Protein 6OD1 (pdb70)

Radius of gyration: 23.21 Å; Cα contacts (8 Å, |Δi|>4): 856; chains: 2; bounding box: 58×44×71 Å

Solvent-accessible surface area: 19724 Å² total; per-residue (Å²): 90,20,12,102,78,60,63,5,0,0,1,3,54,72,104,100,1,39,70,35,2,39,29,4,1,50,12,0,20,11,78,32,34,65,0,42,11,0,37,41,0,33,120,58,16,66,71,40,98,3,63,12,0,2,2,11,13,81,23,67,168,24,54,4,13,93,0,2,52,80,0,47,125,121,50,35,154,6,46,0,0,4,2,2,76,24,131,76,7,42,28,0,15,65,0,38,179,43,29,26,81,7,0,4,17,36,24,158,145,52,30,97,90,0,19,18,17,0,3,22,36,11,3,47,54,7,18,57,37,109,21,171,167,149,187,147,24,24,99,23,10,58,120,67,75,49,32,0,8,94,42,4,86,147,56,38,17,82,94,107,47,83,17,15,80,2,87,3,39,19,153,76,59,74,102,52,85,154,6,10,5,5,5,27,18,23,47,15,43,123,28,0,1,0,1,4,0,2,1,4,42,119,25,38,57,33,0,10,4,1,2,4,4,5,85,5,0,3,25,0,5,0,37,22,30,9,78,128,62,151,111,79,106,5,61,0,0,23,2,0,76,47,0,3,59,3,7,36,25,27,53,11,52,28,64,2,7,2,0,0,0,4,3,18,70,100,106,55,47,1,12,7,6,6,3,18,0,48,0,16,3,58,27,82,111,111,108,38,131,24,89,38,70,70,15,2,21,33,67,29,83,6,83,46,124,52,88,72,38,159,4,89,48,9,66,0,48,0,82,20,116,3,7,90,0,60,3,78,6,41,68,116,72,106,52,54,138,44,0,28,69,67,1,53,74,26,1,64,40,116,169,31,62,6,31,57,1,0,24,30,14,0,6,90,57,40,105,147,51,123,86,68,157,130,9,27,54,0,0,20,102,6,0,26,9,10,0,2,22,58,13,93,77,0,17,12,0,80,11,82,42,105,141,76,85,113,137,29,14,4,2,18,0,74,0,66,7,18,145,27,131,104,76,16,83,26,50,0,21,40,82,146,48,30,5,184,60,99

Organism: Escherichia coli (strain K12) (NCBI:txid83333)

Nearest PDB structures (foldseek):
  6od1-assembly1_B  TM=1.010E+00  e=3.029E-20  Escherichia coli K-12
  4r80-assembly2_B  TM=5.202E-01  e=2.484E-01  synthetic construct
  3sao-assembly2_B  TM=4.456E-01  e=3.441E+00  Gallus gallus
  6od1-assembly1_A  TM=1.003E+00  e=2.936E-75  Escherichia coli 907672
  8t85-assembly1_A  TM=6.576E-01  e=5.008E-61  Escherichia coli

Secondary structure (DSSP, 8-state):
-TTTT-EEEEE-SSHHHHHHHHHHHHHTT-EEEEESSHHHHHHHHTT---SEEEE-SS-SSS-HHHHHHHHHHHT----EEEEE----HHHHHHHHHH--SEEEE--SS-GGGHHHHHHHHHHHHHHHHT---TTSSHHHHHT-HHHHHHHHHHTSPPSEEEETTEEEEEEE----SSS-EEEEEEESSSSEEEEEEEETTSSTHHHHHHHHHHHHHHHHHHHHHHHT-SS----HHHHHHHHHHHHHHTT--S-B-EEEEEEETTTTEEEEEEES-EEEEE-SS-EEEE-----BTSSS----PPEEEE-SSEEEEEEETTEEEEEEEEE-/-HHHHHHHHHHHHHHHSTT-SS-HIIIIIHHHHHHHS---HHHHHHHHHHHHHHHHHH-TTEEEEEEEE-SS--SS-EEEEEEEETT-SS-EEEEEEE-SSSEEE-

Sequence (438 aa):
QPLVGKQILIVEDEQVFRSLLDSWFSSLGATTVLAADGVDALELLGGFTPDLMICPIAMPRMNGLKLLEHIRNRGDQTPVLVISATENMADIAKALRLGVEDVLLKPVKDLNRLREMVFACLYPSMFNSRVERLFRDWDAMVDNPAAAAKLLQELQPPVQQVISHCRVNYRQLVAADKPGLVLDIAALSENDLAFYCLDVTRAGHNGVLAALLLRALFNGLLQEQLAHQNQRLPELGALLKQVNHLLRQANLPGQFPLLVGYYHRELKNLILVSAGLNATLNTGEHQVQISNGVPLGTLGNAYLNQLSQRCDAWQCQIWGTGGRLRLMLSAESSLRKSVCSDLLTLFNSPHSALPSLLVSGMPEWQVHNPSDKHLQSWYCRQLRSALLFHEPRIAALQVNLKEAYCHTLAISLEIMLYHDDEPLTFDLVWDNGGWRSA

Foldseek 3Di:
DLAAPFEEEEEDQDPVLSVLVVLLVVLLHYHYHYHNFLVSSLVVVVVDQGLEYEYEQDHPPHGDLRSLCVCLVVPDPRAYEYEYQDPDVVVQVSDVVSDHLHHHYADPDDNVLCSLVVCLSCVQVSQVVVVCVPCNGPVVLLVPLVSLLVVQVVPADDQWDAALQKIKGKDFDDAQDSDAWGKDKHHLDSFKIKMKIKGQPFLRSLSSVLSVSCNSCVSSVQSSQCVPDDDSDTQVLVVLQVSLSNCVSSVRATFIWMKMWMAGQPQQKIKIDTAQKWKWKDAPPDIDTDDHRHGRRRDNGRGDGMDMDGGAWMKMWIDHSRGIMIMIMHGD/DVVLVVVQVVVQCQLAPPPHPQDPCLNPVVFVCVVPDPDDPVVQVVSQVVVLVRCVVVPVQWDDWGKDWDDVPPVTTKIWIWTDGPPDPDIDIWIWTQDDHGIDTD

GO terms:
  GO:0005515 protein binding (F, IPI)
  GO:0042177 negative regulation of protein catabolic process (P, IDA)
  GO:0043856 anti-sigma factor antagonist activity (F, IDA)
  GO:0006974 DNA damage response (P, IEP)

Structure (mmCIF, N/CA/C/O backbone):
data_6OD1
#
_entry.id   6OD1
#
_cell.length_a   55.938
_cell.length_b   55.938
_cell.length_c   300.298
_cell.angle_alpha   90.00
_cell.angle_beta   90.00
_cell.angle_gamma   90.00
#
_symmetry.space_group_name_H-M   'P 43 21 2'
#
loop_
_entity.id
_entity.type
_entity.pdbx_description
1 polymer 'Regulator of RpoS'
2 polymer 'Anti-adapter protein IraD'
3 water water
#
loop_
_atom_site.group_PDB
_atom_site.id
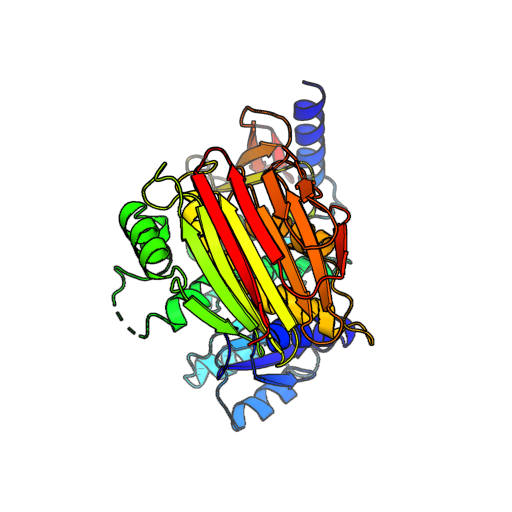_atom_site.type_symbol
_atom_site.label_atom_id
_atom_site.label_alt_id
_atom_site.label_comp_id
_atom_site.label_asym_id
_atom_site.label_entity_id
_atom_site.label_seq_id
_atom_site.pdbx_PDB_ins_code
_atom_site.Cartn_x
_atom_site.Cartn_y
_atom_site.Cartn_z
_atom_site.occupancy
_atom_site.B_iso_or_equiv
_atom_site.auth_seq_id
_atom_site.auth_comp_id
_atom_site.auth_asym_id
_atom_site.auth_atom_id
_atom_site.pdbx_PDB_model_num
ATOM 1 N N . GLN A 1 3 ? 28.210 10.015 146.993 1.00 75.09 3 GLN A N 1
ATOM 2 C CA . GLN A 1 3 ? 27.110 9.392 146.257 1.00 72.46 3 GLN A CA 1
ATOM 3 C C . GLN A 1 3 ? 26.060 10.437 145.859 1.00 65.35 3 GLN A C 1
ATOM 4 O O . GLN A 1 3 ? 25.154 10.758 146.629 1.00 68.00 3 GLN A O 1
ATOM 10 N N . PRO A 1 4 ? 26.189 10.958 144.637 1.00 57.27 4 PRO A N 1
ATOM 11 C CA . PRO A 1 4 ? 25.449 12.167 144.256 1.00 59.26 4 PRO A CA 1
ATOM 12 C C . PRO A 1 4 ? 24.003 11.945 143.836 1.00 58.68 4 PRO A C 1
ATOM 13 O O . PRO A 1 4 ? 23.281 12.935 143.655 1.00 58.48 4 PRO A O 1
ATOM 17 N N . LEU A 1 5 ? 23.552 10.703 143.659 1.00 57.26 5 LEU A N 1
ATOM 18 C CA . LEU A 1 5 ? 22.188 10.441 143.216 1.00 46.75 5 LEU A CA 1
ATOM 19 C C . LEU A 1 5 ? 21.296 9.884 144.321 1.00 44.45 5 LEU A C 1
ATOM 20 O O . LEU A 1 5 ? 20.214 9.362 144.018 1.00 42.59 5 LEU A O 1
ATOM 25 N N . VAL A 1 6 ? 21.721 9.966 145.592 1.00 44.98 6 VAL A N 1
ATOM 26 C CA . VAL A 1 6 ? 20.868 9.518 146.690 1.00 50.83 6 VAL A CA 1
ATOM 27 C C . VAL A 1 6 ? 19.558 10.288 146.668 1.00 52.00 6 VAL A C 1
ATOM 28 O O . VAL A 1 6 ? 19.538 11.511 146.490 1.00 58.62 6 VAL A O 1
ATOM 32 N N . GLY A 1 7 ? 18.451 9.569 146.833 1.00 56.96 7 GLY A N 1
ATOM 33 C CA . GLY A 1 7 ? 17.135 10.166 146.767 1.00 62.61 7 GLY A CA 1
ATOM 34 C C . GLY A 1 7 ? 16.545 10.281 145.378 1.00 62.06 7 GLY A C 1
ATOM 35 O O . GLY A 1 7 ? 15.420 10.772 145.243 1.00 67.35 7 GLY A O 1
ATOM 36 N N . LYS A 1 8 ? 17.256 9.845 144.342 1.00 57.46 8 LYS A N 1
ATOM 37 C CA . LYS A 1 8 ? 16.793 9.986 142.972 1.00 52.02 8 LYS A CA 1
ATOM 38 C C . LYS A 1 8 ? 16.460 8.627 142.363 1.00 49.09 8 LYS A C 1
ATOM 39 O O . LYS A 1 8 ? 17.093 7.615 142.676 1.00 48.37 8 LYS A O 1
ATOM 45 N N . GLN A 1 9 ? 15.446 8.626 141.494 1.00 41.40 9 GLN A N 1
ATOM 46 C CA . GLN A 1 9 ? 14.855 7.425 140.908 1.00 46.53 9 GLN A CA 1
ATOM 47 C C . GLN A 1 9 ? 15.184 7.398 139.427 1.00 41.22 9 GLN A C 1
ATOM 48 O O . GLN A 1 9 ? 14.938 8.382 138.728 1.00 45.26 9 GLN A O 1
ATOM 54 N N . ILE A 1 10 ? 15.728 6.280 138.951 1.00 38.26 10 ILE A N 1
ATOM 55 C CA . ILE A 1 10 ? 16.076 6.112 137.543 1.00 35.20 10 ILE A CA 1
ATOM 56 C C . ILE A 1 10 ? 15.256 4.965 136.978 1.00 34.13 10 ILE A C 1
ATOM 57 O O . ILE A 1 10 ? 15.320 3.844 137.495 1.00 39.54 10 ILE A O 1
ATOM 62 N N . LEU A 1 11 ? 14.536 5.220 135.884 1.00 34.67 11 LEU A N 1
ATOM 63 C CA . LEU A 1 11 ? 13.835 4.157 135.172 1.00 34.81 11 LEU A CA 1
ATOM 64 C C . LEU A 1 11 ? 14.736 3.662 134.047 1.00 35.43 11 LEU A C 1
ATOM 65 O O . LEU A 1 11 ? 15.020 4.405 133.101 1.00 34.49 11 LEU A O 1
ATOM 70 N N . ILE A 1 12 ? 15.202 2.419 134.159 1.00 35.32 12 ILE A N 1
ATOM 71 C CA . ILE A 1 12 ? 16.087 1.793 133.173 1.00 34.78 12 ILE A CA 1
ATOM 72 C C . ILE A 1 12 ? 15.232 0.895 132.274 1.00 36.04 12 ILE A C 1
ATOM 73 O O . ILE A 1 12 ? 14.632 -0.084 132.729 1.00 35.11 12 ILE A O 1
ATOM 78 N N . VAL A 1 13 ? 15.108 1.254 131.004 1.00 33.89 13 VAL A N 1
ATOM 79 C CA . VAL A 1 13 ? 14.305 0.500 130.046 1.00 41.92 13 VAL A CA 1
ATOM 80 C C . VAL A 1 13 ? 15.271 -0.174 129.084 1.00 47.77 13 VAL A C 1
ATOM 81 O O . VAL A 1 13 ? 15.961 0.508 128.320 1.00 45.82 13 VAL A O 1
ATOM 85 N N . GLU A 1 14 ? 15.334 -1.505 129.114 1.00 44.68 14 GLU A N 1
ATOM 86 C CA . GLU A 1 14 ? 16.307 -2.210 128.282 1.00 47.82 14 GLU A CA 1
ATOM 87 C C . GLU A 1 14 ? 15.874 -3.660 128.131 1.00 52.18 14 GLU A C 1
ATOM 88 O O . GLU A 1 14 ? 15.712 -4.366 129.136 1.00 52.28 14 GLU A O 1
ATOM 94 N N . ASP A 1 15 ? 15.688 -4.100 126.877 1.00 54.37 15 ASP A N 1
ATOM 95 C CA . ASP A 1 15 ? 15.272 -5.469 126.585 1.00 63.14 15 ASP A CA 1
ATOM 96 C C . ASP A 1 15 ? 16.418 -6.476 126.675 1.00 64.77 15 ASP A C 1
ATOM 97 O O . ASP A 1 15 ? 16.159 -7.669 126.873 1.00 69.95 15 ASP A O 1
ATOM 102 N N . GLU A 1 16 ? 17.666 -6.032 126.532 1.00 60.99 16 GLU A N 1
ATOM 103 C CA . GLU A 1 16 ? 18.828 -6.912 126.602 1.00 65.23 16 GLU A CA 1
ATOM 104 C C . GLU A 1 16 ? 19.294 -7.004 128.050 1.00 61.21 16 GLU A C 1
ATOM 105 O O . GLU A 1 16 ? 19.615 -5.981 128.664 1.00 66.37 16 GLU A O 1
ATOM 111 N N . GLN A 1 17 ? 19.348 -8.224 128.591 1.00 60.20 17 GLN A N 1
ATOM 112 C CA . GLN A 1 17 ? 19.602 -8.362 130.023 1.00 65.91 17 GLN A CA 1
ATOM 113 C C . GLN A 1 17 ? 21.020 -7.950 130.401 1.00 62.47 17 GLN A C 1
ATOM 114 O O . GLN A 1 17 ? 21.233 -7.413 131.495 1.00 59.41 17 GLN A O 1
ATOM 120 N N . VAL A 1 18 ? 21.994 -8.184 129.519 1.00 60.43 18 VAL A N 1
ATOM 121 C CA . VAL A 1 18 ? 23.380 -7.837 129.820 1.00 58.35 18 VAL A CA 1
ATOM 122 C C . VAL A 1 18 ? 23.531 -6.326 129.992 1.00 52.31 18 VAL A C 1
ATOM 123 O O . VAL A 1 18 ? 24.116 -5.848 130.971 1.00 48.77 18 VAL A O 1
ATOM 127 N N . PHE A 1 19 ? 22.991 -5.549 129.053 1.00 49.81 19 PHE A N 1
ATOM 128 C CA . PHE A 1 19 ? 23.114 -4.099 129.153 1.00 46.13 19 PHE A CA 1
ATOM 129 C C . PHE A 1 19 ? 22.276 -3.539 130.302 1.00 41.12 19 PHE A C 1
ATOM 130 O O . PHE A 1 19 ? 22.711 -2.607 130.992 1.00 38.50 19 PHE A O 1
ATOM 138 N N . ARG A 1 20 ? 21.081 -4.093 130.537 1.00 40.26 20 ARG A N 1
ATOM 139 C CA . ARG A 1 20 ? 20.266 -3.620 131.660 1.00 43.73 20 ARG A CA 1
ATOM 140 C C . ARG A 1 20 ? 21.003 -3.784 132.987 1.00 43.70 20 ARG A C 1
ATOM 141 O O . ARG A 1 20 ? 21.016 -2.869 133.817 1.00 42.53 20 ARG A O 1
ATOM 149 N N . SER A 1 21 ? 21.643 -4.938 133.198 1.00 45.29 21 SER A N 1
ATOM 150 C CA . SER A 1 21 ? 22.340 -5.173 134.466 1.00 53.81 21 SER A CA 1
ATOM 151 C C . SER A 1 21 ? 23.516 -4.218 134.641 1.00 43.95 21 SER A C 1
ATOM 152 O O . SER A 1 21 ? 23.800 -3.767 135.758 1.00 38.46 21 SER A O 1
ATOM 155 N N . LEU A 1 22 ? 24.223 -3.911 133.551 1.00 40.23 22 LEU A N 1
ATOM 156 C CA . LEU A 1 22 ? 25.284 -2.903 133.600 1.00 43.24 22 LEU A CA 1
ATOM 157 C C . LEU A 1 22 ? 24.749 -1.541 134.043 1.00 38.62 22 LEU A C 1
ATOM 158 O O . LEU A 1 22 ? 25.296 -0.918 134.954 1.00 35.79 22 LEU A O 1
ATOM 163 N N . LEU A 1 23 ? 23.696 -1.046 133.379 1.00 34.66 23 LEU A N 1
ATOM 164 C CA . LEU A 1 23 ? 23.131 0.248 133.745 1.00 33.30 23 LEU A CA 1
ATOM 165 C C . LEU A 1 23 ? 22.621 0.240 135.182 1.00 34.35 23 LEU A C 1
ATOM 166 O O . LEU A 1 23 ? 22.777 1.220 135.917 1.00 36.91 23 LEU A O 1
ATOM 171 N N . ASP A 1 24 ? 21.999 -0.861 135.590 1.00 37.27 24 ASP A N 1
ATOM 172 C CA . ASP A 1 24 ? 21.519 -1.004 136.955 1.00 41.51 24 ASP A CA 1
ATOM 173 C C . ASP A 1 24 ? 22.660 -0.800 137.950 1.00 40.32 24 ASP A C 1
ATOM 174 O O . ASP A 1 24 ? 22.533 -0.030 138.917 1.00 38.37 24 ASP A O 1
ATOM 179 N N . SER A 1 25 ? 23.819 -1.428 137.682 1.00 39.50 25 SER A N 1
ATOM 180 C CA . SER A 1 25 ? 24.969 -1.319 138.585 1.00 40.94 25 SER A CA 1
ATOM 181 C C . SER A 1 25 ? 25.536 0.097 138.631 1.00 41.61 25 SER A C 1
ATOM 182 O O . SER A 1 25 ? 25.931 0.590 139.698 1.00 33.93 25 SER A O 1
ATOM 185 N N . TRP A 1 26 ? 25.646 0.746 137.480 1.00 34.07 26 TRP A N 1
ATOM 186 C CA . TRP A 1 26 ? 26.268 2.067 137.449 1.00 35.46 26 TRP A CA 1
ATOM 187 C C . TRP A 1 26 ? 25.451 3.053 138.263 1.00 37.41 26 TRP A C 1
ATOM 188 O O . TRP A 1 26 ? 25.992 3.833 139.056 1.00 36.51 26 TRP A O 1
ATOM 199 N N . PHE A 1 27 ? 24.133 3.033 138.081 1.00 30.80 27 PHE A N 1
ATOM 200 C CA . PHE A 1 27 ? 23.321 4.036 138.765 1.00 34.05 27 PHE A CA 1
ATOM 201 C C . PHE A 1 27 ? 23.092 3.674 140.223 1.00 31.92 27 PHE A C 1
ATOM 202 O O . PHE A 1 27 ? 23.087 4.559 141.091 1.00 36.01 27 PHE A O 1
ATOM 210 N N . SER A 1 28 ? 22.959 2.382 140.532 1.00 38.77 28 SER A N 1
ATOM 211 C CA . SER A 1 28 ? 22.882 1.987 141.942 1.00 42.50 28 SER A CA 1
ATOM 212 C C . SER A 1 28 ? 24.148 2.385 142.696 1.00 42.04 28 SER A C 1
ATOM 213 O O . SER A 1 28 ? 24.087 2.814 143.857 1.00 38.99 28 SER A O 1
ATOM 216 N N . SER A 1 29 ? 25.310 2.268 142.044 1.00 40.52 29 SER A N 1
ATOM 217 C CA . SER A 1 29 ? 26.567 2.605 142.710 1.00 43.71 29 SER A CA 1
ATOM 218 C C . SER A 1 29 ? 26.678 4.099 142.986 1.00 45.98 29 SER A C 1
ATOM 219 O O . SER A 1 29 ? 27.395 4.505 143.904 1.00 49.62 29 SER A O 1
ATOM 222 N N . LEU A 1 30 ? 26.007 4.931 142.196 1.00 46.66 30 LEU A N 1
ATOM 223 C CA . LEU A 1 30 ? 25.969 6.358 142.496 1.00 47.85 30 LEU A CA 1
ATOM 224 C C . LEU A 1 30 ? 24.906 6.708 143.530 1.00 44.81 30 LEU A C 1
ATOM 225 O O . LEU A 1 30 ? 24.733 7.893 143.838 1.00 46.90 30 LEU A O 1
ATOM 230 N N . GLY A 1 31 ? 24.186 5.716 144.055 1.00 44.96 31 GLY A N 1
ATOM 231 C CA . GLY A 1 31 ? 23.193 5.934 145.092 1.00 48.45 31 GLY A CA 1
ATOM 232 C C . GLY A 1 31 ? 21.753 6.044 144.624 1.00 47.32 31 GLY A C 1
ATOM 233 O O . GLY A 1 31 ? 20.879 6.318 145.444 1.00 42.17 31 GLY A O 1
ATOM 234 N N . ALA A 1 32 ? 21.475 5.837 143.346 1.00 36.02 32 ALA A N 1
ATOM 235 C CA . ALA A 1 32 ? 20.105 5.982 142.853 1.00 40.55 32 ALA A CA 1
ATOM 236 C C . ALA A 1 32 ? 19.248 4.758 143.177 1.00 42.55 32 ALA A C 1
ATOM 237 O O . ALA A 1 32 ? 19.749 3.642 143.311 1.00 42.04 32 ALA A O 1
ATOM 239 N N . THR A 1 33 ? 17.932 4.982 143.295 1.00 40.02 33 THR A N 1
ATOM 240 C CA . THR A 1 33 ? 16.955 3.896 143.234 1.00 41.94 33 THR A CA 1
ATOM 241 C C . THR A 1 33 ? 16.610 3.588 141.770 1.00 42.89 33 THR A C 1
ATOM 242 O O . THR A 1 33 ? 16.082 4.446 141.052 1.00 39.93 33 THR A O 1
ATOM 246 N N . THR A 1 34 ? 16.853 2.357 141.333 1.00 34.33 34 THR A N 1
ATOM 247 C CA . THR A 1 34 ? 16.643 1.979 139.936 1.00 35.88 34 THR A CA 1
ATOM 248 C C . THR A 1 34 ? 15.416 1.085 139.810 1.00 47.20 34 THR A C 1
ATOM 249 O O . THR A 1 34 ? 15.279 0.093 140.540 1.00 44.42 34 THR A O 1
ATOM 253 N N . VAL A 1 35 ? 14.527 1.460 138.887 1.00 34.57 35 VAL A N 1
ATOM 254 C CA . VAL A 1 35 ? 13.359 0.689 138.499 1.00 35.59 35 VAL A CA 1
ATOM 255 C C . VAL A 1 35 ? 13.624 0.166 137.092 1.00 37.64 35 VAL A C 1
ATOM 256 O O . VAL A 1 35 ? 14.141 0.899 136.242 1.00 38.15 35 VAL A O 1
ATOM 260 N N . LEU A 1 36 ? 13.284 -1.096 136.846 1.00 35.62 36 LEU A N 1
ATOM 261 C CA . LEU A 1 36 ? 13.635 -1.757 135.596 1.00 36.66 36 LEU A CA 1
ATOM 262 C C . LEU A 1 36 ? 12.385 -2.007 134.777 1.00 38.33 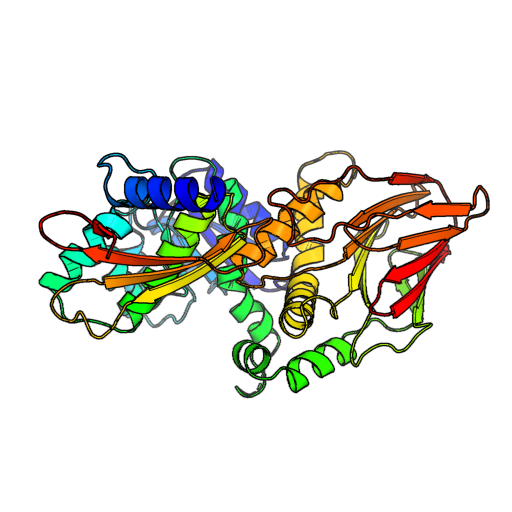36 LEU A C 1
ATOM 263 O O . LEU A 1 36 ? 11.350 -2.422 135.308 1.00 39.26 36 LEU A O 1
ATOM 268 N N . ALA A 1 37 ? 12.502 -1.783 133.474 1.00 37.02 37 ALA A N 1
ATOM 269 C CA . ALA A 1 37 ? 11.442 -2.082 132.532 1.00 38.82 37 ALA A CA 1
ATOM 270 C C . ALA A 1 37 ? 12.036 -2.880 131.382 1.00 41.67 37 ALA A C 1
ATOM 271 O O . ALA A 1 37 ? 13.174 -2.626 130.965 1.00 38.11 37 ALA A O 1
ATOM 273 N N . ALA A 1 38 ? 11.270 -3.859 130.895 1.00 45.69 38 ALA A N 1
ATOM 274 C CA . ALA A 1 38 ? 11.716 -4.724 129.808 1.00 51.50 38 ALA A CA 1
ATOM 275 C C . ALA A 1 38 ? 11.455 -4.130 128.432 1.00 51.04 38 ALA A C 1
ATOM 276 O O . ALA A 1 38 ? 12.207 -4.414 127.492 1.00 54.53 38 ALA A O 1
ATOM 278 N N . ASP A 1 39 ? 10.419 -3.310 128.279 1.00 48.81 39 ASP A N 1
ATOM 279 C CA . ASP A 1 39 ? 10.117 -2.729 126.976 1.00 52.73 39 ASP A CA 1
ATOM 280 C C . ASP A 1 39 ? 9.314 -1.449 127.188 1.00 52.87 39 ASP A C 1
ATOM 281 O O . ASP A 1 39 ? 9.060 -1.028 128.322 1.00 50.58 39 ASP A O 1
ATOM 286 N N . GLY A 1 40 ? 8.885 -0.848 126.073 1.00 52.88 40 GLY A N 1
ATOM 287 C CA . GLY A 1 40 ? 8.278 0.472 126.124 1.00 50.37 40 GLY A CA 1
ATOM 288 C C . GLY A 1 40 ? 6.885 0.487 126.719 1.00 49.16 40 GLY A C 1
ATOM 289 O O . GLY A 1 40 ? 6.475 1.485 127.317 1.00 49.22 40 GLY A O 1
ATOM 290 N N . VAL A 1 41 ? 6.135 -0.600 126.561 1.00 51.24 41 VAL A N 1
ATOM 291 C CA . VAL A 1 41 ? 4.837 -0.672 127.219 1.00 54.97 41 VAL A CA 1
ATOM 292 C C . VAL A 1 41 ? 5.026 -0.833 128.723 1.00 51.63 41 VAL A C 1
ATOM 293 O O . VAL A 1 41 ? 4.349 -0.180 129.523 1.00 52.28 41 VAL A O 1
ATOM 297 N N . ASP A 1 42 ? 5.942 -1.712 129.124 1.00 49.80 42 ASP A N 1
ATOM 298 C CA . ASP A 1 42 ? 6.237 -1.891 130.541 1.00 51.12 42 ASP A CA 1
ATOM 299 C C . ASP A 1 42 ? 6.720 -0.582 131.159 1.00 50.83 42 ASP A C 1
ATOM 300 O O . ASP A 1 42 ? 6.351 -0.232 132.293 1.00 48.32 42 ASP A O 1
ATOM 305 N N . ALA A 1 43 ? 7.547 0.157 130.418 1.00 47.88 43 ALA A N 1
ATOM 306 C CA . ALA A 1 43 ? 8.011 1.458 130.886 1.00 47.27 43 ALA A CA 1
ATOM 307 C C . ALA A 1 43 ? 6.839 2.419 131.066 1.00 46.05 43 ALA A C 1
ATOM 308 O O . ALA A 1 43 ? 6.730 3.097 132.094 1.00 51.42 43 ALA A O 1
ATOM 310 N N . LEU A 1 44 ? 5.937 2.469 130.085 1.00 48.31 44 LEU A N 1
ATOM 311 C CA . LEU A 1 44 ? 4.814 3.396 130.169 1.00 50.92 44 LEU A CA 1
ATOM 312 C C . LEU A 1 44 ? 3.902 3.031 131.326 1.00 53.64 44 LEU A C 1
ATOM 313 O O . LEU A 1 44 ? 3.414 3.913 132.045 1.00 57.68 44 LEU A O 1
ATOM 318 N N . GLU A 1 45 ? 3.656 1.734 131.518 1.00 52.55 45 GLU A N 1
ATOM 319 C CA . GLU A 1 45 ? 2.842 1.289 132.649 1.00 57.48 45 GLU A CA 1
ATOM 320 C C . GLU A 1 45 ? 3.464 1.716 133.974 1.00 52.20 45 GLU A C 1
ATOM 321 O O . GLU A 1 45 ? 2.753 2.101 134.911 1.00 57.29 45 GLU A O 1
ATOM 327 N N . LEU A 1 46 ? 4.794 1.646 134.066 1.00 49.16 46 LEU A N 1
ATOM 328 C CA . LEU A 1 46 ? 5.469 1.951 135.325 1.00 47.65 46 LEU A CA 1
ATOM 329 C C . LEU A 1 46 ? 5.458 3.447 135.616 1.00 58.63 46 LEU A C 1
ATOM 330 O O . LEU A 1 46 ? 5.335 3.859 136.776 1.00 56.65 46 LEU A O 1
ATOM 335 N N . LEU A 1 47 ? 5.586 4.274 134.576 1.00 50.46 47 LEU A N 1
ATOM 336 C CA . LEU A 1 47 ? 5.458 5.722 134.717 1.00 49.59 47 LEU A CA 1
ATOM 337 C C . LEU A 1 47 ? 4.095 6.137 135.239 1.00 53.07 47 LEU A C 1
ATOM 338 O O . LEU A 1 47 ? 3.930 7.280 135.679 1.00 58.16 47 LEU A O 1
ATOM 343 N N . GLY A 1 48 ? 3.108 5.245 135.180 1.00 54.69 48 GLY A N 1
ATOM 344 C CA . GLY A 1 48 ? 1.827 5.525 135.792 1.00 58.23 48 GLY A CA 1
ATOM 345 C C . GLY A 1 48 ? 1.900 5.706 137.291 1.00 63.96 48 GLY A C 1
ATOM 346 O O . GLY A 1 48 ? 1.006 6.331 137.874 1.00 70.35 48 GLY A O 1
ATOM 347 N N . GLY A 1 49 ? 2.948 5.182 137.930 1.00 61.41 49 GLY A N 1
ATOM 348 C CA . GLY A 1 49 ? 3.053 5.257 139.368 1.00 56.00 49 GLY A CA 1
ATOM 349 C C . GLY A 1 49 ? 4.028 6.294 139.886 1.00 57.84 49 GLY A C 1
ATOM 350 O O . GLY A 1 49 ? 3.937 6.700 141.046 1.00 60.95 49 GLY A O 1
ATOM 351 N N . PHE A 1 50 ? 4.967 6.747 139.062 1.00 52.88 50 PHE A N 1
ATOM 352 C CA . PHE A 1 50 ? 5.976 7.662 139.583 1.00 53.46 50 PHE A CA 1
ATOM 353 C C . PHE A 1 50 ? 6.558 8.457 138.434 1.00 57.58 50 PHE A C 1
ATOM 354 O O . PHE A 1 50 ? 6.387 8.099 137.268 1.00 50.54 50 PHE A O 1
ATOM 362 N N . THR A 1 51 ? 7.237 9.546 138.785 1.00 55.05 51 THR A N 1
ATOM 363 C CA . THR A 1 51 ? 8.000 10.334 137.822 1.00 62.80 51 THR A CA 1
ATOM 364 C C . THR A 1 51 ? 9.471 10.295 138.190 1.00 57.86 51 THR A C 1
ATOM 365 O O . THR A 1 51 ? 9.886 10.959 139.158 1.00 57.18 51 THR A O 1
ATOM 369 N N . PRO A 1 52 ? 10.293 9.565 137.451 1.00 53.85 52 PRO A N 1
ATOM 370 C CA . PRO A 1 52 ? 11.704 9.462 137.814 1.00 54.46 52 PRO A CA 1
ATOM 371 C C . PRO A 1 52 ? 12.430 10.767 137.529 1.00 56.70 52 PRO A C 1
ATOM 372 O O . PRO A 1 52 ? 11.954 11.638 136.799 1.00 56.36 52 PRO A O 1
ATOM 376 N N . ASP A 1 53 ? 13.595 10.910 138.149 1.00 50.36 53 ASP A N 1
ATOM 377 C CA . ASP A 1 53 ? 14.472 12.019 137.804 1.00 51.00 53 ASP A CA 1
ATOM 378 C C . ASP A 1 53 ? 15.190 11.793 136.483 1.00 48.46 53 ASP A C 1
ATOM 379 O O . ASP A 1 53 ? 15.811 12.731 135.963 1.00 44.73 53 ASP A O 1
ATOM 384 N N . LEU A 1 54 ? 15.102 10.581 135.934 1.00 44.97 54 LEU A N 1
ATOM 385 C CA . LEU A 1 54 ? 15.687 10.250 134.646 1.00 44.43 54 LEU A CA 1
ATOM 386 C C . LEU A 1 54 ? 15.140 8.914 134.170 1.00 45.81 54 LEU A C 1
ATOM 387 O O . LEU A 1 54 ? 15.043 7.964 134.952 1.00 41.34 54 LEU A O 1
ATOM 392 N N . MET A 1 55 ? 14.802 8.851 132.887 1.00 36.87 55 MET A N 1
ATOM 393 C CA . MET A 1 55 ? 14.551 7.596 132.189 1.00 38.53 55 MET A CA 1
ATOM 394 C C . MET A 1 55 ? 15.592 7.397 131.092 1.00 39.38 55 MET A C 1
ATOM 395 O O . MET A 1 55 ? 15.900 8.326 130.339 1.00 41.08 55 MET A O 1
ATOM 400 N N . ILE A 1 56 ? 16.114 6.172 131.003 1.00 38.21 56 ILE A N 1
ATOM 401 C CA . ILE A 1 56 ? 17.077 5.748 129.989 1.00 36.46 56 ILE A CA 1
ATOM 402 C C . ILE A 1 56 ? 16.418 4.657 129.167 1.00 40.56 56 ILE A C 1
ATOM 403 O O . ILE A 1 56 ? 15.862 3.718 129.741 1.00 37.60 56 ILE A O 1
ATOM 408 N N . CYS A 1 57 ? 16.496 4.756 127.837 1.00 41.51 57 CYS A N 1
ATOM 409 C CA . CYS A 1 57 ? 15.807 3.788 126.988 1.00 41.08 57 CYS A CA 1
ATOM 410 C C . CYS A 1 57 ? 16.474 3.759 125.624 1.00 45.31 57 CYS A C 1
ATOM 411 O O . CYS A 1 57 ? 17.162 4.712 125.240 1.00 40.07 57 CYS A O 1
ATOM 414 N N . PRO A 1 58 ? 16.303 2.667 124.872 1.00 43.17 58 PRO A N 1
ATOM 415 C CA . PRO A 1 58 ? 16.755 2.647 123.481 1.00 42.93 58 PRO A CA 1
ATOM 416 C C . PRO A 1 58 ? 15.646 3.131 122.567 1.00 42.88 58 PRO A C 1
ATOM 417 O O . PRO A 1 58 ? 14.590 3.563 123.047 1.00 43.92 58 PRO A O 1
ATOM 421 N N . ILE A 1 59 ? 15.852 3.084 121.259 1.00 44.64 59 ILE A N 1
ATOM 422 C CA . ILE A 1 59 ? 14.736 3.315 120.358 1.00 44.38 59 ILE A CA 1
ATOM 423 C C . ILE A 1 59 ? 14.062 2.007 119.978 1.00 50.88 59 ILE A C 1
ATOM 424 O O . ILE A 1 59 ? 12.854 1.844 120.170 1.00 58.65 59 ILE A O 1
ATOM 429 N N . ALA A 1 60 ? 14.816 1.033 119.478 1.00 50.84 60 ALA A N 1
ATOM 430 C CA . ALA A 1 60 ? 14.205 -0.226 119.065 1.00 52.84 60 ALA A CA 1
ATOM 431 C C . ALA A 1 60 ? 14.062 -1.148 120.273 1.00 51.50 60 ALA A C 1
ATOM 432 O O . ALA A 1 60 ? 15.028 -1.379 121.008 1.00 51.58 60 ALA A O 1
ATOM 434 N N . MET A 1 61 ? 12.846 -1.660 120.484 1.00 49.21 61 MET A N 1
ATOM 435 C CA . MET A 1 61 ? 12.548 -2.526 121.625 1.00 48.77 61 MET A CA 1
ATOM 436 C C . MET A 1 61 ? 11.122 -3.050 121.497 1.00 55.28 61 MET A C 1
ATOM 437 O O . MET A 1 61 ? 10.316 -2.468 120.755 1.00 53.66 61 MET A O 1
ATOM 442 N N . PRO A 1 62 ? 10.775 -4.157 122.153 1.00 56.70 62 PRO A N 1
ATOM 443 C CA . PRO A 1 62 ? 9.483 -4.794 121.874 1.00 60.12 62 PRO A CA 1
ATOM 444 C C . PRO A 1 62 ? 8.300 -3.916 122.256 1.00 62.16 62 PRO A C 1
ATOM 445 O O . PRO A 1 62 ? 8.395 -3.004 123.082 1.00 62.59 62 PRO A O 1
ATOM 449 N N . ARG A 1 63 ? 7.178 -4.204 121.597 1.00 58.96 63 ARG A N 1
ATOM 450 C CA . ARG A 1 63 ? 5.834 -3.723 121.906 1.00 63.85 63 ARG A CA 1
ATOM 451 C C . ARG A 1 63 ? 5.628 -2.224 121.725 1.00 62.24 63 ARG A C 1
ATOM 452 O O . ARG A 1 63 ? 4.616 -1.817 121.153 1.00 62.71 63 ARG A O 1
ATOM 460 N N . MET A 1 64 ? 6.541 -1.388 122.204 1.00 59.03 64 MET A N 1
ATOM 461 C CA . MET A 1 64 ? 6.454 0.049 121.934 1.00 63.16 64 MET A CA 1
ATOM 462 C C . MET A 1 64 ? 7.864 0.615 121.845 1.00 57.90 64 MET A C 1
ATOM 463 O O . MET A 1 64 ? 8.640 0.423 122.777 1.00 52.07 64 MET A O 1
ATOM 468 N N . ASN A 1 65 ? 8.200 1.298 120.741 1.00 54.18 65 ASN A N 1
ATOM 469 C CA . ASN A 1 65 ? 9.562 1.791 120.566 1.00 51.90 65 ASN A CA 1
ATOM 470 C C . ASN A 1 65 ? 9.800 3.054 121.396 1.00 49.84 65 ASN A C 1
ATOM 471 O O . ASN A 1 65 ? 8.872 3.678 121.918 1.00 54.22 65 ASN A O 1
ATOM 476 N N . GLY A 1 66 ? 11.069 3.447 121.486 1.00 47.56 66 GLY A N 1
ATOM 477 C CA . GLY A 1 66 ? 11.436 4.542 122.365 1.00 48.19 66 GLY A CA 1
ATOM 478 C C . GLY A 1 66 ? 10.912 5.897 121.930 1.00 52.40 66 GLY A C 1
ATOM 479 O O . GLY A 1 66 ? 10.634 6.756 122.773 1.00 48.10 66 GLY A O 1
ATOM 480 N N . LEU A 1 67 ? 10.776 6.120 120.622 1.00 49.63 67 LEU A N 1
ATOM 481 C CA . LEU A 1 67 ? 10.315 7.427 120.168 1.00 57.97 67 LEU A CA 1
ATOM 482 C C . LEU A 1 67 ? 8.817 7.591 120.377 1.00 56.22 67 LEU A C 1
ATOM 483 O O . LEU A 1 67 ? 8.349 8.693 120.683 1.00 57.29 67 LEU A O 1
ATOM 488 N N . LYS A 1 68 ? 8.048 6.516 120.202 1.00 55.48 68 LYS A N 1
ATOM 489 C CA . LYS A 1 68 ? 6.625 6.589 120.503 1.00 58.07 68 LYS A CA 1
ATOM 490 C C . LYS A 1 68 ? 6.393 6.780 121.997 1.00 56.56 68 LYS A C 1
ATOM 491 O O . LYS A 1 68 ? 5.470 7.498 122.387 1.00 58.70 68 LYS A O 1
ATOM 497 N N . LEU A 1 69 ? 7.231 6.161 122.838 1.00 53.42 69 LEU A N 1
ATOM 498 C CA . LEU A 1 69 ? 7.164 6.371 124.287 1.00 55.22 69 LEU A CA 1
ATOM 499 C C . LEU A 1 69 ? 7.523 7.808 124.660 1.00 57.49 69 LEU A C 1
ATOM 500 O O . LEU A 1 69 ? 6.827 8.443 125.464 1.00 52.95 69 LEU A O 1
ATOM 505 N N . LEU A 1 70 ? 8.619 8.331 124.093 1.00 50.48 70 LEU A N 1
ATOM 506 C CA . LEU A 1 70 ? 8.999 9.720 124.335 1.00 50.78 70 LEU A CA 1
ATOM 507 C C . LEU A 1 70 ? 7.891 10.679 123.915 1.00 56.65 70 LEU A C 1
ATOM 508 O O . LEU A 1 70 ? 7.458 11.528 124.702 1.00 55.77 70 LEU A O 1
ATOM 513 N N . GLU A 1 71 ? 7.417 10.564 122.674 1.00 58.02 71 GLU A N 1
ATOM 514 C CA . GLU A 1 71 ? 6.335 11.440 122.232 1.00 64.66 71 GLU A CA 1
ATOM 515 C C . GLU A 1 71 ? 5.092 11.275 123.103 1.00 66.15 71 GLU A C 1
ATOM 516 O O . GLU A 1 71 ? 4.381 12.252 123.362 1.00 66.26 71 GLU A O 1
ATOM 522 N N . HIS A 1 72 ? 4.845 10.066 123.606 1.00 67.29 72 HIS A N 1
ATOM 523 C CA . HIS A 1 72 ? 3.701 9.828 124.477 1.00 70.04 72 HIS A CA 1
ATOM 524 C C . HIS A 1 72 ? 3.809 10.623 125.781 1.00 71.43 72 HIS A C 1
ATOM 525 O O . HIS A 1 72 ? 2.845 11.268 126.207 1.00 75.82 72 HIS A O 1
ATOM 532 N N . ILE A 1 73 ? 4.970 10.581 126.443 1.00 62.81 73 ILE A N 1
ATOM 533 C CA . ILE A 1 73 ? 5.082 11.307 127.710 1.00 63.60 73 ILE A CA 1
ATOM 534 C C . ILE A 1 73 ? 5.197 12.810 127.477 1.00 67.20 73 ILE A C 1
ATOM 535 O O . ILE A 1 73 ? 4.736 13.604 128.308 1.00 65.70 73 ILE A O 1
ATOM 540 N N . ARG A 1 74 ? 5.808 13.234 126.365 1.00 60.86 74 ARG A N 1
ATOM 541 C CA . ARG A 1 74 ? 5.863 14.664 126.068 1.00 67.33 74 ARG A CA 1
ATOM 542 C C . ARG A 1 74 ? 4.481 15.215 125.734 1.00 68.97 74 ARG A C 1
ATOM 543 O O . ARG A 1 74 ? 4.103 16.283 126.227 1.00 71.25 74 ARG A O 1
ATOM 551 N N . ASN A 1 75 ? 3.711 14.495 124.906 1.00 72.94 75 ASN A N 1
ATOM 552 C CA . ASN A 1 75 ? 2.363 14.927 124.538 1.00 74.44 75 ASN A CA 1
ATOM 553 C C . ASN A 1 75 ? 1.428 15.011 125.737 1.00 79.51 75 ASN A C 1
ATOM 554 O O . ASN A 1 75 ? 0.430 15.740 125.683 1.00 88.88 75 ASN A O 1
ATOM 559 N N . ARG A 1 76 ? 1.718 14.262 126.800 1.00 73.53 76 ARG A N 1
ATOM 560 C CA . ARG A 1 76 ? 0.927 14.230 128.023 1.00 78.18 76 ARG A CA 1
ATOM 561 C C . ARG A 1 76 ? 1.296 15.356 128.986 1.00 82.63 76 ARG A C 1
ATOM 562 O O . ARG A 1 76 ? 0.491 15.696 129.859 1.00 87.74 76 ARG A O 1
ATOM 570 N N . GLY A 1 77 ? 2.478 15.954 128.833 1.00 81.75 77 GLY A N 1
ATOM 571 C CA . GLY A 1 77 ? 2.906 17.092 129.633 1.00 78.09 77 GLY A CA 1
ATOM 572 C C . GLY A 1 77 ? 4.167 16.874 130.454 1.00 72.38 77 GLY A C 1
ATOM 573 O O . GLY A 1 77 ? 4.663 17.835 131.063 1.00 71.99 77 GLY A O 1
ATOM 574 N N . ASP A 1 78 ? 4.721 15.666 130.496 1.00 68.51 78 ASP A N 1
ATOM 575 C CA . ASP A 1 78 ? 5.837 15.391 131.393 1.00 64.85 78 ASP A CA 1
ATOM 576 C C . ASP A 1 78 ? 7.124 16.057 130.913 1.00 63.81 78 ASP A C 1
ATOM 577 O O . ASP A 1 78 ? 7.462 16.032 129.722 1.00 61.08 78 ASP A O 1
ATOM 582 N N . GLN A 1 79 ? 7.851 16.652 131.859 1.00 61.50 79 GLN A N 1
ATOM 583 C CA . GLN A 1 79 ? 9.191 17.168 131.620 1.00 60.01 79 GLN A CA 1
ATOM 584 C C . GLN A 1 79 ? 10.272 16.194 132.077 1.00 55.60 79 GLN A C 1
ATOM 585 O O . GLN A 1 79 ? 11.429 16.594 132.239 1.00 54.46 79 GLN A O 1
ATOM 591 N N . THR A 1 80 ? 9.914 14.931 132.280 1.00 53.57 80 THR A N 1
ATOM 592 C CA . THR A 1 80 ? 10.835 13.877 132.694 1.00 54.01 80 THR A CA 1
ATOM 593 C C . THR A 1 80 ? 12.096 13.870 131.829 1.00 54.61 80 THR A C 1
ATOM 594 O O . THR A 1 80 ? 11.996 13.697 130.602 1.00 54.58 80 THR A O 1
ATOM 598 N N . PRO A 1 81 ? 13.279 14.028 132.417 1.00 51.97 81 PRO A N 1
ATOM 599 C CA . PRO A 1 81 ? 14.512 13.913 131.630 1.00 47.25 81 PRO A CA 1
ATOM 600 C C . PRO A 1 81 ? 14.654 12.507 131.059 1.00 51.37 81 PRO A C 1
ATOM 601 O O . PRO A 1 81 ? 14.431 11.505 131.751 1.00 42.37 81 PRO A O 1
ATOM 605 N N . VAL A 1 82 ? 15.022 12.445 129.783 1.00 41.45 82 VAL A N 1
ATOM 606 C CA . VAL A 1 82 ? 15.167 11.192 129.050 1.00 41.45 82 VAL A CA 1
ATOM 607 C C . VAL A 1 82 ? 16.535 11.182 128.388 1.00 40.59 82 VAL A C 1
ATOM 608 O O . VAL A 1 82 ? 16.858 12.099 127.618 1.00 39.80 82 VAL A O 1
ATOM 612 N N . LEU A 1 83 ? 17.326 10.145 128.674 1.00 36.45 83 LEU A N 1
ATOM 613 C CA . LEU A 1 83 ? 18.551 9.841 127.941 1.00 39.91 83 LEU A CA 1
ATOM 614 C C . LEU A 1 83 ? 18.308 8.647 127.023 1.00 38.41 83 LEU A C 1
ATOM 615 O O . LEU A 1 83 ? 17.877 7.582 127.473 1.00 40.37 83 LEU A O 1
ATOM 620 N N . VAL A 1 84 ? 18.605 8.809 125.747 1.00 35.87 84 VAL A N 1
ATOM 621 C CA . VAL A 1 84 ? 18.413 7.742 124.771 1.00 40.14 84 VAL A CA 1
ATOM 622 C C . VAL A 1 84 ? 19.767 7.155 124.423 1.00 40.11 84 VAL A C 1
ATOM 623 O O . VAL A 1 84 ? 20.719 7.902 124.173 1.00 40.81 84 VAL A O 1
ATOM 627 N N . ILE A 1 85 ? 19.855 5.822 124.407 1.00 36.25 85 ILE A N 1
ATOM 628 C CA . ILE A 1 85 ? 21.070 5.088 124.043 1.00 34.58 85 ILE A CA 1
ATOM 629 C C . ILE A 1 85 ? 20.660 4.085 122.972 1.00 39.03 85 ILE A C 1
ATOM 630 O O . ILE A 1 85 ? 19.944 3.121 123.265 1.00 39.21 85 ILE A O 1
ATOM 635 N N . SER A 1 86 ? 21.065 4.333 121.720 1.00 42.16 86 SER A N 1
ATOM 636 C CA . SER A 1 86 ? 20.452 3.662 120.582 1.00 45.21 86 SER A CA 1
ATOM 637 C C . SER A 1 86 ? 21.491 3.159 119.592 1.00 47.20 86 SER A C 1
ATOM 638 O O . SER A 1 86 ? 22.563 3.750 119.427 1.00 43.61 86 SER A O 1
ATOM 641 N N . ALA A 1 87 ? 21.149 2.061 118.915 1.00 46.66 87 ALA A N 1
ATOM 642 C CA . ALA A 1 87 ? 21.935 1.582 117.788 1.00 52.10 87 ALA A CA 1
ATOM 643 C C . ALA A 1 87 ? 21.326 1.982 116.444 1.00 53.11 87 ALA A C 1
ATOM 644 O O . ALA A 1 87 ? 21.637 1.360 115.424 1.00 53.93 87 ALA A O 1
ATOM 646 N N . THR A 1 88 ? 20.476 3.013 116.417 1.00 46.55 88 THR A N 1
ATOM 647 C CA . THR A 1 88 ? 19.772 3.352 115.179 1.00 54.79 88 THR A CA 1
ATOM 648 C C . THR A 1 88 ? 20.752 3.795 114.097 1.00 52.31 88 THR A C 1
ATOM 649 O O . THR A 1 88 ? 21.854 4.291 114.372 1.00 51.17 88 THR A O 1
ATOM 653 N N . GLU A 1 89 ? 20.323 3.627 112.848 1.00 53.89 89 GLU A N 1
ATOM 654 C CA . GLU A 1 89 ? 21.053 4.122 111.687 1.00 63.22 89 GLU A CA 1
ATOM 655 C C . GLU A 1 89 ? 20.261 5.177 110.924 1.00 65.45 89 GLU A C 1
ATOM 656 O O . GLU A 1 89 ? 20.663 5.566 109.825 1.00 60.31 89 GLU A O 1
ATOM 662 N N . ASN A 1 90 ? 19.152 5.655 111.484 1.00 60.87 90 ASN A N 1
ATOM 663 C CA . ASN A 1 90 ? 18.245 6.566 110.800 1.00 64.31 90 ASN A CA 1
ATOM 664 C C . ASN A 1 90 ? 18.319 7.943 111.451 1.00 60.50 90 ASN A C 1
ATOM 665 O O . ASN A 1 90 ? 17.913 8.103 112.609 1.00 55.61 90 ASN A O 1
ATOM 670 N N . MET A 1 91 ? 18.792 8.941 110.688 1.00 59.49 91 MET A N 1
ATOM 671 C CA . MET A 1 91 ? 18.884 10.301 111.220 1.00 61.35 91 MET A CA 1
ATOM 672 C C . MET A 1 91 ? 17.518 10.868 111.610 1.00 63.86 91 MET A C 1
ATOM 673 O O . MET A 1 91 ? 17.431 11.690 112.533 1.00 58.13 91 MET A O 1
ATOM 678 N N . ALA A 1 92 ? 16.443 10.454 110.924 1.00 63.12 92 ALA A N 1
ATOM 679 C CA . ALA A 1 92 ? 15.109 10.908 111.311 1.00 63.08 92 ALA A CA 1
ATOM 680 C C . ALA A 1 92 ? 14.804 10.551 112.764 1.00 61.32 92 ALA A C 1
ATOM 681 O O . ALA A 1 92 ? 14.119 11.307 113.460 1.00 63.02 92 ALA A O 1
ATOM 683 N N . ASP A 1 93 ? 15.305 9.406 113.240 1.00 58.14 93 ASP A N 1
ATOM 684 C CA . ASP A 1 93 ? 15.167 9.059 114.655 1.00 58.67 93 ASP A CA 1
ATOM 685 C C . ASP A 1 93 ? 15.841 10.097 115.544 1.00 59.01 93 ASP A C 1
ATOM 686 O O . ASP A 1 93 ? 15.280 10.533 116.560 1.00 51.94 93 ASP A O 1
ATOM 691 N N . ILE A 1 94 ? 17.066 10.480 115.186 1.00 55.12 94 ILE A N 1
ATOM 692 C CA . ILE A 1 94 ? 17.820 11.439 115.988 1.00 53.69 94 ILE A CA 1
ATOM 693 C C . ILE A 1 94 ? 17.085 12.773 116.034 1.00 57.50 94 ILE A C 1
ATOM 694 O O . ILE A 1 94 ? 16.829 13.335 117.110 1.00 51.95 94 ILE A O 1
ATOM 699 N N . ALA A 1 95 ? 16.744 13.298 114.857 1.00 55.86 95 ALA A N 1
ATOM 700 C CA . ALA A 1 95 ? 16.027 14.565 114.763 1.00 60.72 95 ALA A CA 1
ATOM 701 C C . ALA A 1 95 ? 14.724 14.523 115.548 1.00 58.81 95 ALA A C 1
ATOM 702 O O . ALA A 1 95 ? 14.360 15.504 116.205 1.00 62.37 95 ALA A O 1
ATOM 704 N N . LYS A 1 96 ? 14.013 13.396 115.506 1.00 58.45 96 LYS A N 1
ATOM 705 C CA . LYS A 1 96 ? 12.744 13.325 116.222 1.00 62.25 96 LYS A CA 1
ATOM 706 C C . LYS A 1 96 ? 12.964 13.344 117.730 1.00 58.15 96 LYS A C 1
ATOM 707 O O . LYS A 1 96 ? 12.199 13.981 118.465 1.00 61.28 96 LYS A O 1
ATOM 713 N N . ALA A 1 97 ? 14.005 12.658 118.214 1.00 54.89 97 ALA A N 1
ATOM 714 C CA . ALA A 1 97 ? 14.265 12.658 119.645 1.00 52.22 97 ALA A CA 1
ATOM 715 C C . ALA A 1 97 ? 14.664 14.048 120.130 1.00 59.46 97 ALA A C 1
ATOM 716 O O . ALA A 1 97 ? 14.236 14.483 121.207 1.00 51.36 97 ALA A O 1
ATOM 718 N N . LEU A 1 98 ? 15.472 14.768 119.344 1.00 55.56 98 LEU A N 1
ATOM 719 C CA . LEU A 1 98 ? 15.951 16.077 119.779 1.00 57.84 98 LEU A CA 1
ATOM 720 C C . LEU A 1 98 ? 14.833 17.115 119.746 1.00 62.44 98 LEU A C 1
ATOM 721 O O . LEU A 1 98 ? 14.777 17.997 120.611 1.00 57.66 98 LEU A O 1
ATOM 726 N N . ARG A 1 99 ? 13.945 17.035 118.748 1.00 59.22 99 ARG A N 1
ATOM 727 C CA . ARG A 1 99 ? 12.736 17.855 118.750 1.00 65.13 99 ARG A CA 1
ATOM 728 C C . ARG A 1 99 ? 11.896 17.608 120.006 1.00 67.56 99 ARG A C 1
ATOM 729 O O . ARG A 1 99 ? 11.446 18.554 120.664 1.00 65.19 99 ARG A O 1
ATOM 737 N N . LEU A 1 100 ? 11.679 16.336 120.355 1.00 64.95 100 LEU A N 1
ATOM 738 C CA . LEU A 1 100 ? 10.790 16.009 121.463 1.00 64.46 100 LEU A CA 1
ATOM 739 C C . LEU A 1 100 ? 11.365 16.445 122.805 1.00 59.92 100 LEU A C 1
ATOM 740 O O . LEU A 1 100 ? 10.604 16.703 123.746 1.00 68.07 100 LEU A O 1
ATOM 745 N N . GLY A 1 101 ? 12.687 16.544 122.910 1.00 55.71 101 GLY A N 1
ATOM 746 C CA . GLY A 1 101 ? 13.335 16.927 124.151 1.00 58.01 101 GLY A CA 1
ATOM 747 C C . GLY A 1 101 ? 13.982 15.763 124.870 1.00 53.57 101 GLY A C 1
ATOM 748 O O . GLY A 1 101 ? 13.290 14.949 125.494 1.00 51.79 101 GLY A O 1
ATOM 749 N N . VAL A 1 102 ? 15.313 15.668 124.788 1.00 48.69 102 VAL A N 1
ATOM 750 C CA . VAL A 1 102 ? 16.078 14.640 125.488 1.00 45.48 102 VAL A CA 1
ATOM 751 C C . VAL A 1 102 ? 17.319 15.281 126.095 1.00 52.10 102 VAL A C 1
ATOM 752 O O . VAL A 1 102 ? 17.738 16.374 125.701 1.00 54.86 102 VAL A O 1
ATOM 756 N N . GLU A 1 103 ? 17.912 14.578 127.069 1.00 42.60 103 GLU A N 1
ATOM 757 C CA . GLU A 1 103 ? 19.227 14.969 127.562 1.00 48.71 103 GLU A CA 1
ATOM 758 C C . GLU A 1 103 ? 20.280 14.810 126.473 1.00 48.21 103 GLU A C 1
ATOM 759 O O . GLU A 1 103 ? 21.145 15.680 126.304 1.00 47.36 103 GLU A O 1
ATOM 765 N N . ASP A 1 104 ? 20.200 13.715 125.715 1.00 44.88 104 ASP A N 1
ATOM 766 C CA . ASP A 1 104 ? 21.045 13.424 124.558 1.00 39.95 104 ASP A CA 1
ATOM 767 C C . ASP A 1 104 ? 20.541 12.121 123.948 1.00 39.08 104 ASP A C 1
ATOM 768 O O . ASP A 1 104 ? 19.703 11.425 124.527 1.00 41.00 104 ASP A O 1
ATOM 773 N N . VAL A 1 105 ? 21.034 11.818 122.754 1.00 40.09 105 VAL A N 1
ATOM 774 C CA . VAL A 1 105 ? 20.903 10.496 122.153 1.00 38.97 105 VAL A CA 1
ATOM 775 C C . VAL A 1 105 ? 22.329 9.981 122.008 1.00 45.55 105 VAL A C 1
ATOM 776 O O . VAL A 1 105 ? 23.100 10.501 121.195 1.00 40.62 105 VAL A O 1
ATOM 780 N N . LEU A 1 106 ? 22.702 9.005 122.830 1.00 36.49 106 LEU A N 1
ATOM 781 C CA . LEU A 1 106 ? 24.020 8.380 122.760 1.00 36.00 106 LEU A CA 1
ATOM 782 C C . LEU A 1 106 ? 23.976 7.188 121.806 1.00 36.68 106 LEU A C 1
ATOM 783 O O . LEU A 1 106 ? 22.930 6.563 121.616 1.00 37.74 106 LEU A O 1
ATOM 788 N N . LEU A 1 107 ? 25.112 6.876 121.193 1.00 37.31 107 LEU A N 1
ATOM 789 C CA . LEU A 1 107 ? 25.157 5.777 120.233 1.00 45.20 107 LEU A CA 1
ATOM 790 C C . LEU A 1 107 ? 25.893 4.588 120.843 1.00 48.27 107 LEU A C 1
ATOM 791 O O . LEU A 1 107 ? 26.817 4.753 121.640 1.00 55.82 107 LEU A O 1
ATOM 796 N N . LYS A 1 108 ? 25.463 3.391 120.485 1.00 52.99 108 LYS A N 1
ATOM 797 C CA . LYS A 1 108 ? 26.018 2.170 121.055 1.00 56.85 108 LYS A CA 1
ATOM 798 C C . LYS A 1 108 ? 27.200 1.687 120.231 1.00 72.29 108 LYS A C 1
ATOM 799 O O . LYS A 1 108 ? 27.434 2.143 119.112 1.00 84.40 108 LYS A O 1
ATOM 805 N N . PRO A 1 109 ? 27.996 0.772 120.782 1.00 75.77 109 PRO A N 1
ATOM 806 C CA . PRO A 1 109 ? 28.962 0.035 119.966 1.00 79.40 109 PRO A CA 1
ATOM 807 C C . PRO A 1 109 ? 28.522 -1.407 119.765 1.00 87.53 109 PRO A C 1
ATOM 808 O O . PRO A 1 109 ? 27.577 -1.873 120.413 1.00 84.76 109 PRO A O 1
ATOM 812 N N . VAL A 1 110 ? 29.210 -2.121 118.871 1.00 93.60 110 VAL A N 1
ATOM 813 C CA . VAL A 1 110 ? 28.869 -3.513 118.589 1.00 95.93 110 VAL A CA 1
ATOM 814 C C . VAL A 1 110 ? 29.124 -4.387 119.809 1.00 101.12 110 VAL A C 1
ATOM 815 O O . VAL A 1 110 ? 28.253 -5.148 120.247 1.00 105.79 110 VAL A O 1
ATOM 819 N N . LYS A 1 111 ? 30.331 -4.317 120.349 1.00 99.56 111 LYS A N 1
ATOM 820 C CA . LYS A 1 111 ? 30.732 -5.026 121.547 1.00 96.03 111 LYS A CA 1
ATOM 821 C C . LYS A 1 111 ? 31.036 -3.996 122.621 1.00 92.55 111 LYS A C 1
ATOM 822 O O . LYS A 1 111 ? 30.851 -2.794 122.417 1.00 94.30 111 LYS A O 1
ATOM 828 N N . ASP A 1 112 ? 31.479 -4.478 123.782 1.00 85.99 112 ASP A N 1
ATOM 829 C CA . ASP A 1 112 ? 32.208 -3.637 124.725 1.00 81.27 112 ASP A CA 1
ATOM 830 C C . ASP A 1 112 ? 31.299 -2.612 125.404 1.00 60.19 112 ASP A C 1
ATOM 831 O O . ASP A 1 112 ? 31.706 -1.475 125.640 1.00 53.69 112 ASP A O 1
ATOM 836 N N . LEU A 1 113 ? 30.062 -3.005 125.723 1.00 48.38 113 LEU A N 1
ATOM 837 C CA . LEU A 1 113 ? 29.128 -2.057 126.321 1.00 50.25 113 LEU A CA 1
ATOM 838 C C . LEU A 1 113 ? 29.659 -1.480 127.630 1.00 53.58 113 LEU A C 1
ATOM 839 O O . LEU A 1 113 ? 29.223 -0.396 128.030 1.00 55.67 113 LEU A O 1
ATOM 844 N N . ASN A 1 114 ? 30.616 -2.164 128.273 1.00 59.79 114 ASN A N 1
ATOM 845 C CA . ASN A 1 114 ? 31.272 -1.657 129.479 1.00 60.76 114 ASN A CA 1
ATOM 846 C C . ASN A 1 114 ? 31.770 -0.229 129.312 1.00 53.82 114 ASN A C 1
ATOM 847 O O . ASN A 1 114 ? 31.656 0.585 130.236 1.00 50.89 114 ASN A O 1
ATOM 852 N N . ARG A 1 115 ? 32.356 0.091 128.151 1.00 46.85 115 ARG A N 1
ATOM 853 C CA . ARG A 1 115 ? 32.993 1.400 127.992 1.00 47.17 115 ARG A CA 1
ATOM 854 C C . ARG A 1 115 ? 32.008 2.528 127.744 1.00 47.62 115 ARG A C 1
ATOM 855 O O . ARG A 1 115 ? 32.436 3.687 127.643 1.00 44.40 115 ARG A O 1
ATOM 863 N N . LEU A 1 116 ? 30.715 2.221 127.607 1.00 40.44 116 LEU 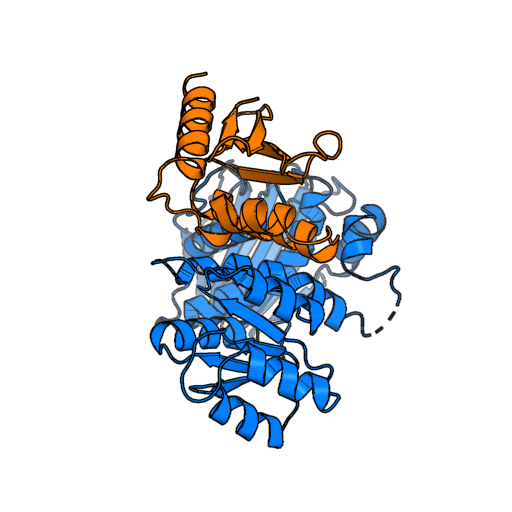A N 1
ATOM 864 C CA . LEU A 1 116 ? 29.724 3.285 127.555 1.00 40.41 116 LEU A CA 1
ATOM 865 C C . LEU A 1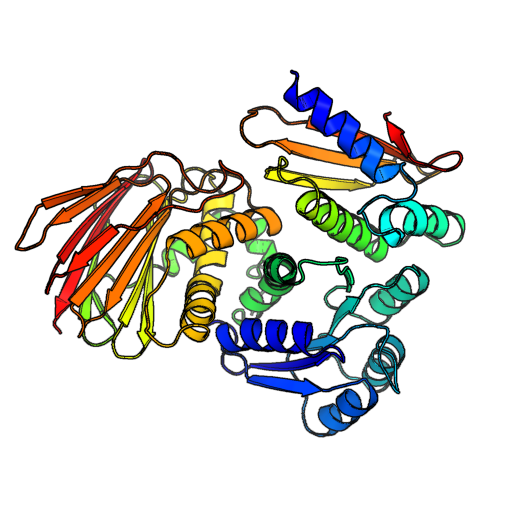 116 ? 29.655 4.055 128.859 1.00 41.23 116 LEU A C 1
ATOM 866 O O . LEU A 1 116 ? 29.161 5.186 128.859 1.00 42.49 116 LEU A O 1
ATOM 871 N N . ARG A 1 117 ? 30.120 3.461 129.968 1.00 36.55 117 ARG A N 1
ATOM 872 C CA . ARG A 1 117 ? 29.955 4.099 131.280 1.00 41.33 117 ARG A CA 1
ATOM 873 C C . ARG A 1 117 ? 30.489 5.528 131.299 1.00 40.21 117 ARG A C 1
ATOM 874 O O . ARG A 1 117 ? 29.816 6.448 131.790 1.00 37.84 117 ARG A O 1
ATOM 882 N N . GLU A 1 118 ? 31.697 5.733 130.773 1.00 42.81 118 GLU A N 1
ATOM 883 C CA . GLU A 1 118 ? 32.298 7.065 130.786 1.00 52.89 118 GLU A CA 1
ATOM 884 C C . GLU A 1 118 ? 31.472 8.042 129.970 1.00 49.10 118 GLU A C 1
ATOM 885 O O . GLU A 1 118 ? 31.310 9.203 130.354 1.00 47.13 118 GLU A O 1
ATOM 891 N N . MET A 1 119 ? 30.992 7.598 128.810 1.00 45.07 119 MET A N 1
ATOM 892 C CA . MET A 1 119 ? 30.121 8.421 127.983 1.00 42.18 119 MET A CA 1
ATOM 893 C C . MET A 1 119 ? 28.853 8.811 128.734 1.00 37.73 119 MET A C 1
ATOM 894 O O . MET A 1 119 ? 28.406 9.963 128.669 1.00 39.52 119 MET A O 1
ATOM 899 N N . VAL A 1 120 ? 28.230 7.851 129.417 1.00 34.55 120 VAL A N 1
ATOM 900 C CA . VAL A 1 120 ? 26.981 8.143 130.115 1.00 40.11 120 VAL A CA 1
ATOM 901 C C . VAL A 1 120 ? 27.226 9.109 131.270 1.00 38.93 120 VAL A C 1
ATOM 902 O O . VAL A 1 120 ? 26.516 10.114 131.416 1.00 44.66 120 VAL A O 1
ATOM 906 N N . PHE A 1 121 ? 28.232 8.815 132.107 1.00 42.97 121 PHE A N 1
ATOM 907 C CA . PHE A 1 121 ? 28.496 9.656 133.276 1.00 46.10 121 PHE A CA 1
ATOM 908 C C . PHE A 1 121 ? 28.896 11.056 132.852 1.00 53.37 121 PHE A C 1
ATOM 909 O O . PHE A 1 121 ? 28.423 12.041 133.430 1.00 53.78 121 PHE A O 1
ATOM 917 N N . ALA A 1 122 ? 29.769 11.165 131.839 1.00 52.81 122 ALA A N 1
ATOM 918 C CA . ALA A 1 122 ? 30.182 12.476 131.355 1.00 54.23 122 ALA A CA 1
ATOM 919 C C . ALA A 1 122 ? 29.021 13.219 130.729 1.00 53.26 122 ALA A C 1
ATOM 920 O O . ALA A 1 122 ? 28.979 14.455 130.763 1.00 56.62 122 ALA A O 1
ATOM 922 N N . CYS A 1 123 ? 28.082 12.497 130.132 1.00 50.95 123 CYS A N 1
ATOM 923 C CA . CYS A 1 123 ? 26.902 13.166 129.608 1.00 47.19 123 CYS A CA 1
ATOM 924 C C . CYS A 1 123 ? 26.069 13.730 130.753 1.00 47.19 123 CYS A C 1
ATOM 925 O O . CYS A 1 123 ? 25.674 14.900 130.736 1.00 48.31 123 CYS A O 1
ATOM 928 N N . LEU A 1 124 ? 25.853 12.930 131.793 1.00 38.94 124 LEU A N 1
ATOM 929 C CA . LEU A 1 124 ? 24.927 13.300 132.851 1.00 45.23 124 LEU A CA 1
ATOM 930 C C . LEU A 1 124 ? 25.546 14.178 133.935 1.00 49.47 124 LEU A C 1
ATOM 931 O O . LEU A 1 124 ? 24.795 14.773 134.716 1.00 47.38 124 LEU A O 1
ATOM 936 N N . TYR A 1 125 ? 26.875 14.284 134.011 1.00 43.07 125 TYR A N 1
ATOM 937 C CA . TYR A 1 125 ? 27.467 14.933 135.177 1.00 42.00 125 TYR A CA 1
ATOM 938 C C . TYR A 1 125 ? 27.062 16.395 135.320 1.00 44.88 125 TYR A C 1
ATOM 939 O O . TYR A 1 125 ? 26.855 16.824 136.469 1.00 48.74 125 TYR A O 1
ATOM 948 N N . PRO A 1 126 ? 26.929 17.201 134.248 1.00 43.81 126 PRO A N 1
ATOM 949 C CA . PRO A 1 126 ? 26.342 18.543 134.426 1.00 48.01 126 PRO A CA 1
ATOM 950 C C . PRO A 1 126 ? 25.097 18.539 135.298 1.00 52.73 126 PRO A C 1
ATOM 951 O O . PRO A 1 126 ? 25.038 19.270 136.295 1.00 55.84 126 PRO A O 1
ATOM 955 N N . SER A 1 127 ? 24.121 17.683 134.982 1.00 54.52 127 SER A N 1
ATOM 956 C CA . SER A 1 127 ? 22.861 17.685 135.721 1.00 61.00 127 SER A CA 1
ATOM 957 C C . SER A 1 127 ? 23.041 17.258 137.176 1.00 63.30 127 SER A C 1
ATOM 958 O O . SER A 1 127 ? 22.249 17.665 138.034 1.00 68.13 127 SER A O 1
ATOM 961 N N . MET A 1 128 ? 24.058 16.439 137.473 1.00 63.06 128 MET A N 1
ATOM 962 C CA . MET A 1 128 ? 24.346 16.075 138.859 1.00 71.01 128 MET A CA 1
ATOM 963 C C . MET A 1 128 ? 24.881 17.266 139.645 1.00 78.65 128 MET A C 1
ATOM 964 O O . MET A 1 128 ? 24.456 17.506 140.781 1.00 86.73 128 MET A O 1
ATOM 969 N N . PHE A 1 129 ? 25.832 18.008 139.066 1.00 73.72 129 PHE A N 1
ATOM 970 C CA . PHE A 1 129 ? 26.329 19.216 139.720 1.00 69.25 129 PHE A CA 1
ATOM 971 C C . PHE A 1 129 ? 25.212 20.231 139.906 1.00 69.38 129 PHE A C 1
ATOM 972 O O . PHE A 1 129 ? 25.132 20.895 140.949 1.00 70.29 129 PHE A O 1
ATOM 980 N N . ASN A 1 130 ? 24.337 20.363 138.899 1.00 62.59 130 ASN A N 1
ATOM 981 C CA . ASN A 1 130 ? 23.244 21.330 138.961 1.00 65.12 130 ASN A CA 1
ATOM 982 C C . ASN A 1 130 ? 22.143 20.890 139.921 1.00 65.67 130 ASN A C 1
ATOM 983 O O . ASN A 1 130 ? 21.436 21.740 140.472 1.00 68.84 130 ASN A O 1
ATOM 988 N N . SER A 1 131 ? 21.977 19.577 140.123 1.00 72.97 131 SER A N 1
ATOM 989 C CA . SER A 1 131 ? 20.989 19.067 141.073 1.00 84.32 131 SER A CA 1
ATOM 990 C C . SER A 1 131 ? 21.263 19.529 142.500 1.00 90.48 131 SER A C 1
ATOM 991 O O . SER A 1 131 ? 20.329 19.587 143.306 1.00 94.07 131 SER A O 1
ATOM 994 N N . ARG A 1 132 ? 22.516 19.851 142.829 1.00 93.29 132 ARG A N 1
ATOM 995 C CA . ARG A 1 132 ? 22.880 20.436 144.117 1.00 100.78 132 ARG A CA 1
ATOM 996 C C . ARG A 1 132 ? 22.911 21.964 144.085 1.00 104.90 132 ARG A C 1
ATOM 997 O O . ARG A 1 132 ? 23.195 22.584 145.116 1.00 105.32 132 ARG A O 1
ATOM 1005 N N . VAL A 1 133 ? 22.635 22.581 142.929 1.00 106.64 133 VAL A N 1
ATOM 1006 C CA . VAL A 1 133 ? 22.396 24.020 142.835 1.00 110.29 133 VAL A CA 1
ATOM 1007 C C . VAL A 1 133 ? 20.903 24.247 143.052 1.00 124.60 133 VAL A C 1
ATOM 1008 O O . VAL A 1 133 ? 20.219 24.862 142.224 1.00 128.05 133 VAL A O 1
ATOM 1012 N N . GLU A 1 134 ? 20.389 23.735 144.166 1.00 132.72 134 GLU A N 1
ATOM 1013 C CA . GLU A 1 134 ? 18.972 23.833 144.492 1.00 139.12 134 GLU A CA 1
ATOM 1014 C C . GLU A 1 134 ? 18.787 24.177 145.966 1.00 143.56 134 GLU A C 1
ATOM 1015 O O . GLU A 1 134 ? 18.265 25.237 146.305 1.00 147.82 134 GLU A O 1
ATOM 1021 N N . ARG A 1 138 ? 20.421 31.773 139.571 1.00 136.81 138 ARG A N 1
ATOM 1022 C CA . ARG A 1 138 ? 21.565 30.993 140.030 1.00 131.75 138 ARG A CA 1
ATOM 1023 C C . ARG A 1 138 ? 22.312 30.354 138.865 1.00 128.47 138 ARG A C 1
ATOM 1024 O O . ARG A 1 138 ? 23.152 29.476 139.068 1.00 124.94 138 ARG A O 1
ATOM 1032 N N . LEU A 1 139 ? 22.004 30.794 137.643 1.00 130.18 139 LEU A N 1
ATOM 1033 C CA . LEU A 1 139 ? 22.741 30.360 136.461 1.00 124.32 139 LEU A CA 1
ATOM 1034 C C . LEU A 1 139 ? 24.105 31.037 136.345 1.00 123.10 139 LEU A C 1
ATOM 1035 O O . LEU A 1 139 ? 24.769 30.902 135.311 1.00 124.22 139 LEU A O 1
ATOM 1040 N N . PHE A 1 140 ? 24.510 31.775 137.380 1.00 118.67 140 PHE A N 1
ATOM 1041 C CA . PHE A 1 140 ? 25.891 32.170 137.623 1.00 113.08 140 PHE A CA 1
ATOM 1042 C C . PHE A 1 140 ? 26.653 31.132 138.443 1.00 105.14 140 PHE A C 1
ATOM 1043 O O . PHE A 1 140 ? 27.806 31.381 138.815 1.00 104.54 140 PHE A O 1
ATOM 1051 N N . ARG A 1 141 ? 26.028 29.982 138.753 1.00 96.67 141 ARG A N 1
ATOM 1052 C CA . ARG A 1 141 ? 26.642 28.979 139.617 1.00 87.53 141 ARG A CA 1
ATOM 1053 C C . ARG A 1 141 ? 26.401 27.549 139.144 1.00 79.43 141 ARG A C 1
ATOM 1054 O O . ARG A 1 141 ? 26.646 26.613 139.917 1.00 73.24 141 ARG A O 1
ATOM 1062 N N . ASP A 1 142 ? 25.918 27.340 137.919 1.00 77.35 142 ASP A N 1
ATOM 1063 C CA . ASP A 1 142 ? 25.806 25.991 137.386 1.00 73.92 142 ASP A CA 1
ATOM 1064 C C . ASP A 1 142 ? 27.156 25.548 136.820 1.00 66.57 142 ASP A C 1
ATOM 1065 O O . ASP A 1 142 ? 28.149 26.284 136.862 1.00 64.23 142 ASP A O 1
ATOM 1070 N N . TRP A 1 143 ? 27.190 24.328 136.276 1.00 63.75 143 TRP A N 1
ATOM 1071 C CA . TRP A 1 143 ? 28.447 23.747 135.804 1.00 60.26 143 TRP A CA 1
ATOM 1072 C C . TRP A 1 143 ? 29.099 24.602 134.719 1.00 62.12 143 TRP A C 1
ATOM 1073 O O . TRP A 1 143 ? 30.317 24.833 134.746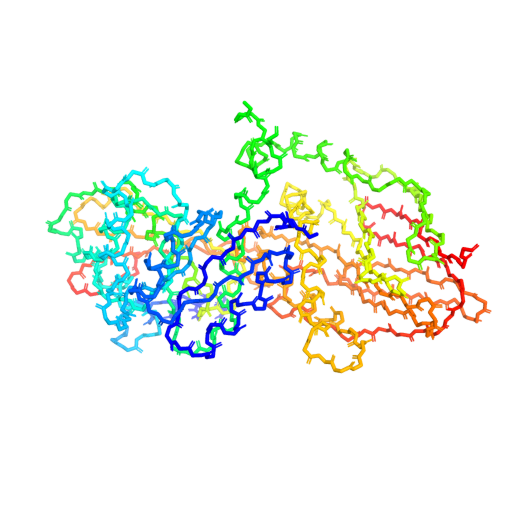 1.00 62.05 143 TRP A O 1
ATOM 1084 N N . ASP A 1 144 ? 28.306 25.079 133.759 1.00 65.39 144 ASP A N 1
ATOM 1085 C CA . ASP A 1 144 ? 28.863 25.852 132.649 1.00 68.90 144 ASP A CA 1
ATOM 1086 C C . ASP A 1 144 ? 29.545 27.127 133.141 1.00 64.09 144 ASP A C 1
ATOM 1087 O O . ASP A 1 144 ? 30.643 27.469 132.681 1.00 63.42 144 ASP A O 1
ATOM 1092 N N . ALA A 1 145 ? 28.920 27.833 134.086 1.00 65.54 145 ALA A N 1
ATOM 1093 C CA . ALA A 1 145 ? 29.567 28.993 134.701 1.00 75.07 145 ALA A CA 1
ATOM 1094 C C . ALA A 1 145 ? 30.879 28.622 135.390 1.00 69.89 145 ALA A C 1
ATOM 1095 O O . ALA A 1 145 ? 31.806 29.443 135.433 1.00 69.79 145 ALA A O 1
ATOM 1097 N N . MET A 1 146 ? 30.977 27.405 135.942 1.00 63.40 146 MET A N 1
ATOM 1098 C CA . MET A 1 146 ? 32.239 26.958 136.532 1.00 62.01 146 MET A CA 1
ATOM 1099 C C . MET A 1 146 ? 33.294 26.735 135.458 1.00 60.89 146 MET A C 1
ATOM 1100 O O . MET A 1 146 ? 34.447 27.157 135.609 1.00 62.48 146 MET A O 1
ATOM 1105 N N . VAL A 1 147 ? 32.911 26.073 134.366 1.00 58.63 147 VAL A N 1
ATOM 1106 C CA . VAL A 1 147 ? 33.826 25.877 133.247 1.00 59.68 147 VAL A CA 1
ATOM 1107 C C . VAL A 1 147 ? 34.313 27.220 132.712 1.00 67.13 147 VAL A C 1
ATOM 1108 O O . VAL A 1 147 ? 35.495 27.382 132.382 1.00 71.56 147 VAL A O 1
ATOM 1112 N N . ASP A 1 148 ? 33.428 28.214 132.658 1.00 68.20 148 ASP A N 1
ATOM 1113 C CA . ASP A 1 148 ? 33.749 29.512 132.083 1.00 72.94 148 ASP A CA 1
ATOM 1114 C C . ASP A 1 148 ? 34.251 30.530 133.106 1.00 77.77 148 ASP A C 1
ATOM 1115 O O . ASP A 1 148 ? 34.405 31.705 132.758 1.00 78.43 148 ASP A O 1
ATOM 1120 N N . ASN A 1 149 ? 34.504 30.124 134.350 1.00 73.26 149 ASN A N 1
ATOM 1121 C CA . ASN A 1 149 ? 34.991 31.047 135.375 1.00 75.81 149 ASN A CA 1
ATOM 1122 C C . ASN A 1 149 ? 35.992 30.328 136.269 1.00 75.93 149 ASN A C 1
ATOM 1123 O O . ASN A 1 149 ? 35.629 29.750 137.304 1.00 72.12 149 ASN A O 1
ATOM 1128 N N . PRO A 1 150 ? 37.277 30.361 135.905 1.00 72.32 150 PRO A N 1
ATOM 1129 C CA . PRO A 1 150 ? 38.279 29.639 136.703 1.00 71.25 150 PRO A CA 1
ATOM 1130 C C . PRO A 1 150 ? 38.319 30.080 138.156 1.00 69.21 150 PRO A C 1
ATOM 1131 O O . PRO A 1 150 ? 38.512 29.241 139.044 1.00 67.44 150 PRO A O 1
ATOM 1135 N N . ALA A 1 151 ? 38.107 31.371 138.424 1.00 72.92 151 ALA A N 1
ATOM 1136 C CA . ALA A 1 151 ? 38.164 31.867 139.795 1.00 74.36 151 ALA A CA 1
ATOM 1137 C C . ALA A 1 151 ? 37.026 31.299 140.636 1.00 70.57 151 ALA A C 1
ATOM 1138 O O . ALA A 1 151 ? 37.237 30.877 141.778 1.00 77.06 151 ALA A O 1
ATOM 1140 N N . ALA A 1 152 ? 35.807 31.295 140.092 1.00 73.40 152 ALA A N 1
ATOM 1141 C CA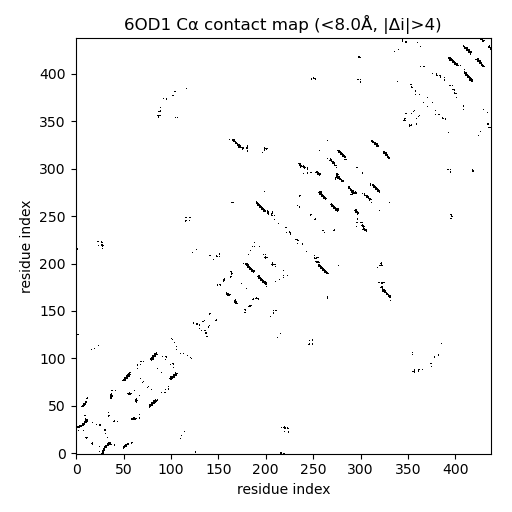 . ALA A 1 152 ? 34.672 30.734 140.818 1.00 68.80 152 ALA A CA 1
ATOM 1142 C C . ALA A 1 152 ? 34.875 29.244 141.063 1.00 65.74 152 ALA A C 1
ATOM 1143 O O . ALA A 1 152 ? 34.669 28.746 142.180 1.00 62.93 152 ALA A O 1
ATOM 1145 N N . ALA A 1 153 ? 35.300 28.524 140.021 1.00 62.60 153 ALA A N 1
ATOM 1146 C CA . ALA A 1 153 ? 35.578 27.100 140.142 1.00 63.62 153 ALA A CA 1
ATOM 1147 C C . ALA A 1 153 ? 36.576 26.838 141.262 1.00 57.13 153 ALA A C 1
ATOM 1148 O O . ALA A 1 153 ? 36.343 25.992 142.134 1.00 54.60 153 ALA A O 1
ATOM 1150 N N . ALA A 1 154 ? 37.683 27.587 141.263 1.00 62.26 154 ALA A N 1
ATOM 1151 C CA . ALA A 1 154 ? 38.749 27.357 142.234 1.00 61.75 154 ALA A CA 1
ATOM 1152 C C . ALA A 1 154 ? 38.251 27.566 143.655 1.00 69.69 154 ALA A C 1
ATOM 1153 O O . ALA A 1 154 ? 38.493 26.739 144.539 1.00 66.96 154 ALA A O 1
ATOM 1155 N N . LYS A 1 155 ? 37.544 28.669 143.899 1.00 74.79 155 LYS A N 1
ATOM 1156 C CA . LYS A 1 155 ? 37.167 28.967 145.275 1.00 75.48 155 LYS A CA 1
ATOM 1157 C C . LYS A 1 155 ? 36.061 28.042 145.770 1.00 71.26 155 LYS A C 1
ATOM 1158 O O . LYS A 1 155 ? 36.008 27.727 146.967 1.00 74.76 155 LYS A O 1
ATOM 1164 N N . LEU A 1 156 ? 35.195 27.573 144.872 1.00 66.82 156 LEU A N 1
ATOM 1165 C CA . LEU A 1 156 ? 34.249 26.527 145.247 1.00 62.40 156 LEU A CA 1
ATOM 1166 C C . LEU A 1 156 ? 34.980 25.262 145.672 1.00 60.87 156 LEU A C 1
ATOM 1167 O O . LEU A 1 156 ? 34.610 24.627 146.669 1.00 56.43 156 LEU A O 1
ATOM 1172 N N . LEU A 1 157 ? 36.023 24.881 144.927 1.00 59.39 157 LEU A N 1
ATOM 1173 C CA . LEU A 1 157 ? 36.813 23.709 145.288 1.00 58.18 157 LEU A CA 1
ATOM 1174 C C . LEU A 1 157 ? 37.457 23.878 146.658 1.00 62.15 157 LEU A C 1
ATOM 1175 O O . LEU A 1 157 ? 37.451 22.944 147.476 1.00 55.70 157 LEU A O 1
ATOM 1180 N N . GLN A 1 158 ? 38.030 25.057 146.927 1.00 63.74 158 GLN A N 1
ATOM 1181 C CA . GLN A 1 158 ? 38.597 25.298 148.252 1.00 66.20 158 GLN A CA 1
ATOM 1182 C C . GLN A 1 158 ? 37.525 25.181 149.331 1.00 57.58 158 GLN A C 1
ATOM 1183 O O . GLN A 1 158 ? 37.735 24.526 150.358 1.00 53.92 158 GLN A O 1
ATOM 1189 N N . GLU A 1 159 ? 36.350 25.760 149.083 1.00 62.04 159 GLU A N 1
ATOM 1190 C CA . GLU A 1 159 ? 35.244 25.689 150.034 1.00 67.57 159 GLU A CA 1
ATOM 1191 C C . GLU A 1 159 ? 34.844 24.248 150.347 1.00 62.91 159 GLU A C 1
ATOM 1192 O O . GLU A 1 159 ? 34.315 23.977 151.430 1.00 63.69 159 GLU A O 1
ATOM 1198 N N . LEU A 1 160 ? 35.091 23.310 149.433 1.00 55.29 160 LEU A N 1
ATOM 1199 C CA . LEU A 1 160 ? 34.675 21.923 149.624 1.00 57.05 160 LEU A CA 1
ATOM 1200 C C . LEU A 1 160 ? 35.742 21.029 150.270 1.00 57.04 160 LEU A C 1
ATOM 1201 O O . LEU A 1 160 ? 35.524 19.816 150.370 1.00 53.15 160 LEU A O 1
ATOM 1206 N N . GLN A 1 161 ? 36.881 21.576 150.701 1.00 56.62 161 GLN A N 1
ATOM 1207 C CA . GLN A 1 161 ? 37.913 20.723 151.284 1.00 55.24 161 GLN A CA 1
ATOM 1208 C C . GLN A 1 161 ? 37.392 20.129 152.599 1.00 51.56 161 GLN A C 1
ATOM 1209 O O . GLN A 1 161 ? 36.560 20.733 153.268 1.00 54.71 161 GLN A O 1
ATOM 1215 N N . PRO A 1 162 ? 37.865 18.922 152.958 1.00 51.52 162 PRO A N 1
ATOM 1216 C CA . PRO A 1 162 ? 37.386 18.327 154.221 1.00 54.23 162 PRO A CA 1
ATOM 1217 C C . PRO A 1 162 ? 37.872 19.125 155.422 1.00 54.63 162 PRO A C 1
ATOM 1218 O O . PRO A 1 162 ? 38.884 19.820 155.352 1.00 53.62 162 PRO A O 1
ATOM 1222 N N . PRO A 1 163 ? 37.151 19.028 156.539 1.00 62.26 163 PRO A N 1
ATOM 1223 C CA . PRO A 1 163 ? 37.676 19.628 157.777 1.00 59.78 163 PRO A CA 1
ATOM 1224 C C . PRO A 1 163 ? 38.928 18.900 158.225 1.00 54.95 163 PRO A C 1
ATOM 1225 O O . PRO A 1 163 ? 39.174 17.743 157.868 1.00 51.81 163 PRO A O 1
ATOM 1229 N N . VAL A 1 164 ? 39.743 19.607 159.010 1.00 53.74 164 VAL A N 1
ATOM 1230 C CA . VAL A 1 164 ? 41.061 19.072 159.324 1.00 59.90 164 VAL A CA 1
ATOM 1231 C C . VAL A 1 164 ? 40.961 17.886 160.266 1.00 60.78 164 VAL A C 1
ATOM 1232 O O . VAL A 1 164 ? 41.929 17.133 160.412 1.00 55.43 164 VAL A O 1
ATOM 1236 N N . GLN A 1 165 ? 39.805 17.690 160.892 1.00 62.18 165 GLN A N 1
ATOM 1237 C CA . GLN A 1 165 ? 39.636 16.650 161.893 1.00 61.80 165 GLN A CA 1
ATOM 1238 C C . GLN A 1 165 ? 38.220 16.107 161.799 1.00 64.29 165 GLN A C 1
ATOM 1239 O O . GLN A 1 165 ? 37.260 16.882 161.839 1.00 64.52 165 GLN A O 1
ATOM 1245 N N . GLN A 1 166 ? 38.094 14.788 161.671 1.00 60.13 166 GLN A N 1
ATOM 1246 C CA . GLN A 1 166 ? 36.779 14.164 161.613 1.00 64.56 166 GLN A CA 1
ATOM 1247 C C . GLN A 1 166 ? 36.904 12.683 161.951 1.00 60.53 166 GLN A C 1
ATOM 1248 O O . GLN A 1 166 ? 38.005 12.133 162.048 1.00 50.87 166 GLN A O 1
ATOM 1254 N N . VAL A 1 167 ? 35.750 12.042 162.127 1.00 60.35 167 VAL A N 1
ATOM 1255 C CA . VAL A 1 167 ? 35.656 10.618 162.429 1.00 57.59 167 VAL A CA 1
ATOM 1256 C C . VAL A 1 167 ? 34.917 9.943 161.281 1.00 59.44 167 VAL A C 1
ATOM 1257 O O . VAL A 1 167 ? 33.776 10.307 160.970 1.00 60.75 167 VAL A O 1
ATOM 1261 N N . ILE A 1 168 ? 35.567 8.969 160.648 1.00 61.75 168 ILE A N 1
ATOM 1262 C CA . ILE A 1 168 ? 35.011 8.242 159.510 1.00 57.68 168 ILE A CA 1
ATOM 1263 C C . ILE A 1 168 ? 35.199 6.752 159.751 1.00 56.54 168 ILE A C 1
ATOM 1264 O O . ILE A 1 168 ? 36.336 6.288 159.902 1.00 52.57 168 ILE A O 1
ATOM 1269 N N . SER A 1 169 ? 34.101 6.004 159.762 1.00 57.12 169 SER A N 1
ATOM 1270 C CA . SER A 1 169 ? 34.168 4.549 159.852 1.00 58.46 169 SER A CA 1
ATOM 1271 C C . SER A 1 169 ? 35.026 4.109 161.034 1.00 56.53 169 SER A C 1
ATOM 1272 O O . SER A 1 169 ? 35.952 3.303 160.901 1.00 52.04 169 SER A O 1
ATOM 1275 N N . HIS A 1 170 ? 34.725 4.672 162.205 1.00 58.03 170 HIS A N 1
ATOM 1276 C CA . HIS A 1 170 ? 35.410 4.330 163.458 1.00 61.29 170 HIS A CA 1
ATOM 1277 C C . HIS A 1 170 ? 36.896 4.654 163.417 1.00 58.34 170 HIS A C 1
ATOM 1278 O O . HIS A 1 170 ? 37.691 4.015 164.109 1.00 59.40 170 HIS A O 1
ATOM 1285 N N . CYS A 1 171 ? 37.289 5.634 162.610 1.00 47.04 171 CYS A N 1
ATOM 1286 C CA . CYS A 1 171 ? 38.674 6.076 162.510 1.00 48.09 171 CYS A CA 1
ATOM 1287 C C . CYS A 1 171 ? 38.713 7.583 162.698 1.00 53.78 171 CYS A C 1
ATOM 1288 O O . CYS A 1 171 ? 37.861 8.300 162.159 1.00 57.58 171 CYS A O 1
ATOM 1291 N N . ARG A 1 172 ? 39.703 8.065 163.446 1.00 51.38 172 ARG A N 1
ATOM 1292 C CA . ARG A 1 172 ? 39.970 9.494 163.517 1.00 55.04 172 ARG A CA 1
ATOM 1293 C C . ARG A 1 172 ? 40.912 9.866 162.380 1.00 49.51 172 ARG A C 1
ATOM 1294 O O . ARG A 1 172 ? 42.023 9.333 162.287 1.00 51.96 172 ARG A O 1
ATOM 1302 N N . VAL A 1 173 ? 40.466 10.768 161.512 1.00 45.97 173 VAL A N 1
ATOM 1303 C CA . VAL A 1 173 ? 41.223 11.164 160.330 1.00 42.41 173 VAL A CA 1
ATOM 1304 C C . VAL A 1 173 ? 41.569 12.639 160.460 1.00 45.35 173 VAL A C 1
ATOM 1305 O O . VAL A 1 173 ? 40.675 13.478 160.633 1.00 50.50 173 VAL A O 1
ATOM 1309 N N . ASN A 1 174 ? 42.859 12.952 160.380 1.00 43.93 174 ASN A N 1
ATOM 1310 C CA . ASN A 1 174 ? 43.356 14.319 160.480 1.00 47.00 174 ASN A CA 1
ATOM 1311 C C . ASN A 1 174 ? 44.251 14.613 159.288 1.00 42.39 174 ASN A C 1
ATOM 1312 O O . ASN A 1 174 ? 44.988 13.742 158.821 1.00 43.76 174 ASN A O 1
ATOM 1317 N N . TYR A 1 175 ? 44.210 15.853 158.807 1.00 40.06 175 TYR A N 1
ATOM 1318 C CA . TYR A 1 175 ? 45.164 16.239 157.775 1.00 37.81 175 TYR A CA 1
ATOM 1319 C C . TYR A 1 175 ? 45.512 17.707 157.940 1.00 40.79 175 TYR A C 1
ATOM 1320 O O . TYR A 1 175 ? 44.859 18.451 158.676 1.00 43.38 175 TYR A O 1
ATOM 1329 N N . ARG A 1 176 ? 46.594 18.105 157.281 1.00 37.04 176 ARG A N 1
ATOM 1330 C CA . ARG A 1 176 ? 47.049 19.481 157.378 1.00 40.21 176 ARG A CA 1
ATOM 1331 C C . ARG A 1 176 ? 47.852 19.778 156.130 1.00 40.72 176 ARG A C 1
ATOM 1332 O O . ARG A 1 176 ? 48.699 18.965 155.748 1.00 40.24 176 ARG A O 1
ATOM 1340 N N . GLN A 1 177 ? 47.560 20.907 155.485 1.00 45.23 177 GLN A N 1
ATOM 1341 C CA . GLN A 1 177 ? 48.398 21.401 154.400 1.00 46.98 177 GLN A CA 1
ATOM 1342 C C . GLN A 1 177 ? 49.683 21.971 154.986 1.00 50.44 177 GLN A C 1
ATOM 1343 O O . GLN A 1 177 ? 49.647 22.734 155.954 1.00 51.89 177 GLN A O 1
ATOM 1349 N N . LEU A 1 178 ? 50.823 21.590 154.410 1.00 49.80 178 LEU A N 1
ATOM 1350 C CA . LEU A 1 178 ? 52.123 22.001 154.926 1.00 55.87 178 LEU A CA 1
ATOM 1351 C C . LEU A 1 178 ? 52.866 22.979 154.023 1.00 66.27 178 LEU A C 1
ATOM 1352 O O . LEU A 1 178 ? 53.902 23.510 154.440 1.00 75.17 178 LEU A O 1
ATOM 1357 N N . VAL A 1 179 ? 52.379 23.221 152.801 1.00 78.01 179 VAL A N 1
ATOM 1358 C CA . VAL A 1 179 ? 52.902 24.248 151.903 1.00 85.84 179 VAL A CA 1
ATOM 1359 C C . VAL A 1 179 ? 51.706 24.941 151.257 1.00 96.00 179 VAL A C 1
ATOM 1360 O O . VAL A 1 179 ? 50.598 24.404 151.220 1.00 96.89 179 VAL A O 1
ATOM 1364 N N . ALA A 1 180 ? 51.929 26.162 150.755 1.00 107.20 180 ALA A N 1
ATOM 1365 C CA . ALA A 1 180 ? 50.900 26.916 150.028 1.00 109.16 180 ALA A CA 1
ATOM 1366 C C . ALA A 1 180 ? 51.463 27.290 148.659 1.00 114.33 180 ALA A C 1
ATOM 1367 O O . ALA A 1 180 ? 51.934 28.412 148.458 1.00 121.20 180 ALA A O 1
ATOM 1369 N N . ALA A 1 181 ? 51.403 26.350 147.711 1.00 111.04 181 ALA A N 1
ATOM 1370 C CA . ALA A 1 181 ? 51.934 26.636 146.383 1.00 113.54 181 ALA A CA 1
ATOM 1371 C C . ALA A 1 181 ? 50.923 27.373 145.509 1.00 114.27 181 ALA A C 1
ATOM 1372 O O . ALA A 1 181 ? 51.303 28.269 144.746 1.00 114.64 181 ALA A O 1
ATOM 1374 N N . ASP A 1 182 ? 49.638 27.030 145.605 1.00 111.96 182 ASP A N 1
ATOM 1375 C CA . ASP A 1 182 ? 48.630 27.694 144.789 1.00 114.58 182 ASP A CA 1
ATOM 1376 C C . ASP A 1 182 ? 47.306 27.791 145.532 1.00 108.70 182 ASP A C 1
ATOM 1377 O O . ASP A 1 182 ? 47.077 27.122 146.544 1.00 103.26 182 ASP A O 1
ATOM 1382 N N . LYS A 1 183 ? 46.440 28.659 144.985 1.00 110.17 183 LYS A N 1
ATOM 1383 C CA . LYS A 1 183 ? 45.048 28.940 145.322 1.00 105.01 183 LYS A CA 1
ATOM 1384 C C . LYS A 1 183 ? 44.414 27.703 145.973 1.00 95.83 183 LYS A C 1
ATOM 1385 O O . LYS A 1 183 ? 44.461 27.600 147.208 1.00 96.84 183 LYS A O 1
ATOM 1391 N N . PRO A 1 184 ? 43.834 26.746 145.237 1.00 82.21 184 PRO A N 1
ATOM 1392 C CA . PRO A 1 184 ? 43.949 25.352 145.679 1.00 74.09 184 PRO A CA 1
ATOM 1393 C C . PRO A 1 184 ? 45.185 24.705 145.074 1.00 63.86 184 PRO A C 1
ATOM 1394 O O . PRO A 1 184 ? 45.617 25.042 143.972 1.00 58.50 184 PRO A O 1
ATOM 1398 N N . GLY A 1 185 ? 45.765 23.765 145.820 1.00 53.69 185 GLY A N 1
ATOM 1399 C CA . GLY A 1 185 ? 47.027 23.188 145.400 1.00 54.53 185 GLY A CA 1
ATOM 1400 C C . GLY A 1 185 ? 46.997 21.680 145.375 1.00 52.05 185 GLY A C 1
ATOM 1401 O O . GLY A 1 185 ? 46.791 21.071 144.323 1.00 51.74 185 GLY A O 1
ATOM 1402 N N . LEU A 1 186 ? 47.214 21.060 146.527 1.00 44.28 186 LEU A N 1
ATOM 1403 C CA . LEU A 1 186 ? 46.970 19.638 146.696 1.00 43.45 186 LEU A CA 1
ATOM 1404 C C . LEU A 1 186 ? 45.591 19.507 147.321 1.00 45.66 186 LEU A C 1
ATOM 1405 O O . LEU A 1 186 ? 45.348 20.059 148.398 1.00 51.93 186 LEU A O 1
ATOM 1410 N N . VAL A 1 187 ? 44.679 18.820 146.649 1.00 39.19 187 VAL A N 1
ATOM 1411 C CA . VAL A 1 187 ? 43.342 18.677 147.199 1.00 39.40 187 VAL A CA 1
ATOM 1412 C C . VAL A 1 187 ? 43.135 17.224 147.591 1.00 39.76 187 VAL A C 1
ATOM 1413 O O . VAL A 1 187 ? 43.818 16.317 147.114 1.00 43.40 187 VAL A O 1
ATOM 1417 N N . LEU A 1 188 ? 42.210 17.020 148.524 1.00 37.62 188 LEU A N 1
ATOM 1418 C CA . LEU A 1 188 ? 42.009 15.748 149.194 1.00 38.82 188 LEU A CA 1
ATOM 1419 C C . LEU A 1 188 ? 40.512 15.513 149.351 1.00 40.93 188 LEU A C 1
ATOM 1420 O O . LEU A 1 188 ? 39.734 16.465 149.474 1.00 43.90 188 LEU A O 1
ATOM 1425 N N . ASP A 1 189 ? 40.107 14.242 149.322 1.00 40.47 189 ASP A N 1
ATOM 1426 C CA . ASP A 1 189 ? 38.756 13.852 149.710 1.00 46.55 189 ASP A CA 1
ATOM 1427 C C . ASP A 1 189 ? 38.822 12.473 150.354 1.00 44.13 189 ASP A C 1
ATOM 1428 O O . ASP A 1 189 ? 39.531 11.594 149.861 1.00 43.89 189 ASP A O 1
ATOM 1433 N N . ILE A 1 190 ? 38.103 12.301 151.468 1.00 44.70 190 ILE A N 1
ATOM 1434 C CA . ILE A 1 190 ? 38.054 11.044 152.218 1.00 43.65 190 ILE A CA 1
ATOM 1435 C C . ILE A 1 190 ? 36.593 10.667 152.417 1.00 47.44 190 ILE A C 1
ATOM 1436 O O . ILE A 1 190 ? 35.783 11.514 152.804 1.00 47.64 190 ILE A O 1
ATOM 1441 N N . ALA A 1 191 ? 36.255 9.402 152.189 1.00 43.49 191 ALA A N 1
ATOM 1442 C CA . ALA A 1 191 ? 34.859 9.009 152.295 1.00 46.38 191 ALA A CA 1
ATOM 1443 C C . ALA A 1 191 ? 34.723 7.605 152.868 1.00 46.73 191 ALA A C 1
ATOM 1444 O O . ALA A 1 191 ? 35.500 6.708 152.534 1.00 45.27 191 ALA A O 1
ATOM 1446 N N . ALA A 1 192 ? 33.741 7.422 153.743 1.00 51.00 192 ALA A N 1
ATOM 1447 C CA . ALA A 1 192 ? 33.384 6.076 154.169 1.00 51.64 192 ALA A CA 1
ATOM 1448 C C . ALA A 1 192 ? 32.866 5.274 152.979 1.00 54.40 192 ALA A C 1
ATOM 1449 O O . ALA A 1 192 ? 32.159 5.800 152.120 1.00 52.58 192 ALA A O 1
ATOM 1451 N N . LEU A 1 193 ? 33.241 3.995 152.915 1.00 53.22 193 LEU A N 1
ATOM 1452 C CA . LEU A 1 193 ? 32.623 3.060 151.978 1.00 48.74 193 LEU A CA 1
ATOM 1453 C C . LEU A 1 193 ? 31.614 2.155 152.647 1.00 52.23 193 LEU A C 1
ATOM 1454 O O . LEU A 1 193 ? 30.716 1.633 151.978 1.00 54.71 193 LEU A O 1
ATOM 1459 N N . SER A 1 194 ? 31.775 1.955 153.951 1.00 50.06 194 SER A N 1
ATOM 1460 C CA . SER A 1 194 ? 30.858 1.244 154.825 1.00 58.06 194 SER A CA 1
ATOM 1461 C C . SER A 1 194 ? 31.225 1.663 156.248 1.00 61.29 194 SER A C 1
ATOM 1462 O O . SER A 1 194 ? 32.077 2.535 156.450 1.00 57.91 194 SER A O 1
ATOM 1465 N N . GLU A 1 195 ? 30.602 1.041 157.247 1.00 66.99 195 GLU A N 1
ATOM 1466 C CA . GLU A 1 195 ? 30.986 1.424 158.600 1.00 71.17 195 GLU A CA 1
ATOM 1467 C C . GLU A 1 195 ? 32.381 0.935 158.966 1.00 64.88 195 GLU A C 1
ATOM 1468 O O . GLU A 1 195 ? 32.892 1.315 160.025 1.00 67.09 195 GLU A O 1
ATOM 1474 N N . ASN A 1 196 ? 33.018 0.127 158.117 1.00 59.72 196 ASN A N 1
ATOM 1475 C CA . ASN A 1 196 ? 34.271 -0.515 158.488 1.00 58.32 196 ASN A CA 1
ATOM 1476 C C . ASN A 1 196 ? 35.432 -0.232 157.552 1.00 50.47 196 ASN A C 1
ATOM 1477 O O . ASN A 1 196 ? 36.562 -0.613 157.873 1.00 48.10 196 ASN A O 1
ATOM 1482 N N . ASP A 1 197 ? 35.207 0.415 156.415 1.00 46.12 197 ASP A N 1
ATOM 1483 C CA . ASP A 1 197 ? 36.320 0.788 155.568 1.00 40.88 197 ASP A CA 1
ATOM 1484 C C . ASP A 1 197 ? 36.048 2.149 154.944 1.00 41.51 197 ASP A C 1
ATOM 1485 O O . ASP A 1 197 ? 34.936 2.669 154.985 1.00 46.05 197 ASP A O 1
ATOM 1490 N N . LEU A 1 198 ? 37.106 2.743 154.403 1.00 38.54 198 LEU A N 1
ATOM 1491 C CA . LEU A 1 198 ? 37.059 4.085 153.844 1.00 40.15 198 LEU A CA 1
ATOM 1492 C C . LEU A 1 198 ? 38.069 4.144 152.712 1.00 40.54 198 LEU A C 1
ATOM 1493 O O . LEU A 1 198 ? 38.918 3.261 152.574 1.00 37.41 198 LEU A O 1
ATOM 1498 N N . ALA A 1 199 ? 37.976 5.201 151.905 1.00 38.68 199 ALA A N 1
ATOM 1499 C CA . ALA A 1 199 ? 38.908 5.448 150.816 1.00 38.13 199 ALA A CA 1
ATOM 1500 C C . ALA A 1 199 ? 39.134 6.941 150.698 1.00 38.46 199 ALA A C 1
ATOM 1501 O O . ALA A 1 199 ? 38.334 7.750 151.167 1.00 40.15 199 ALA A O 1
ATOM 1503 N N . PHE A 1 200 ? 40.215 7.296 150.012 1.00 30.67 200 PHE A N 1
ATOM 1504 C CA . PHE A 1 200 ? 40.610 8.689 149.907 1.00 33.97 200 PHE A CA 1
ATOM 1505 C C . PHE A 1 200 ? 41.451 8.854 148.655 1.00 31.76 200 PHE A C 1
ATOM 1506 O O . PHE A 1 200 ? 42.029 7.892 148.146 1.00 30.69 200 PHE A O 1
ATOM 1514 N N . TYR A 1 201 ? 41.498 10.084 148.151 1.00 35.31 201 TYR A N 1
ATOM 1515 C CA . TYR A 1 201 ? 42.425 10.402 147.074 1.00 32.37 201 TYR A CA 1
ATOM 1516 C C . TYR A 1 201 ? 43.000 11.786 147.313 1.00 35.85 201 TYR A C 1
ATOM 1517 O O . TYR A 1 201 ? 42.395 12.630 147.985 1.00 33.47 201 TYR A O 1
ATOM 1526 N N . CYS A 1 202 ? 44.204 11.992 146.805 1.00 28.23 202 CYS A N 1
ATOM 1527 C CA . CYS A 1 202 ? 44.845 13.291 146.828 1.00 31.73 202 CYS A CA 1
ATOM 1528 C C . CYS A 1 202 ? 45.210 13.636 145.388 1.00 34.55 202 CYS A C 1
ATOM 1529 O O . CYS A 1 202 ? 45.799 12.804 144.683 1.00 32.52 202 CYS A O 1
ATOM 1532 N N . LEU A 1 203 ? 44.828 14.836 144.938 1.00 33.53 203 LEU A N 1
ATOM 1533 C CA . LEU A 1 203 ? 44.967 15.236 143.540 1.00 32.13 203 LEU A CA 1
ATOM 1534 C C . LEU A 1 203 ? 45.680 16.577 143.481 1.00 34.67 203 LEU A C 1
ATOM 1535 O O . LEU A 1 203 ? 45.292 17.528 144.170 1.00 40.83 203 LEU A O 1
ATOM 1540 N N . ASP A 1 204 ? 46.754 16.643 142.719 1.00 30.30 204 ASP A N 1
ATOM 1541 C CA . ASP A 1 204 ? 47.423 17.922 142.508 1.00 35.85 204 ASP A CA 1
ATOM 1542 C C . ASP A 1 204 ? 46.738 18.633 141.339 1.00 45.50 204 ASP A C 1
ATOM 1543 O O . ASP A 1 204 ? 46.801 18.153 140.201 1.00 44.61 204 ASP A O 1
ATOM 1548 N N . VAL A 1 205 ? 46.084 19.768 141.609 1.00 40.59 205 VAL A N 1
ATOM 1549 C CA . VAL A 1 205 ? 45.299 20.442 140.570 1.00 45.00 205 VAL A CA 1
ATOM 1550 C C . VAL A 1 205 ? 46.099 21.515 139.836 1.00 48.12 205 VAL A C 1
ATOM 1551 O O . VAL A 1 205 ? 45.539 22.214 138.990 1.00 52.80 205 VAL A O 1
ATOM 1555 N N . THR A 1 206 ? 47.394 21.658 140.120 1.00 54.52 206 THR A N 1
ATOM 1556 C CA . THR A 1 206 ? 48.174 22.719 139.486 1.00 58.28 206 THR A CA 1
ATOM 1557 C C . THR A 1 206 ? 48.820 22.314 138.162 1.00 56.72 206 THR A C 1
ATOM 1558 O O . THR A 1 206 ? 49.385 23.180 137.486 1.00 52.87 206 THR A O 1
ATOM 1562 N N . ARG A 1 207 ? 48.800 21.037 137.791 1.00 55.78 207 ARG A N 1
ATOM 1563 C CA . ARG A 1 207 ? 49.513 20.606 136.587 1.00 56.31 207 ARG A CA 1
ATOM 1564 C C . ARG A 1 207 ? 48.689 20.767 135.319 1.00 57.91 207 ARG A C 1
ATOM 1565 O O . ARG A 1 207 ? 49.256 20.796 134.217 1.00 66.71 207 ARG A O 1
ATOM 1573 N N . ALA A 1 208 ? 47.371 20.847 135.443 1.00 52.28 208 ALA A N 1
ATOM 1574 C CA . ALA A 1 208 ? 46.494 21.088 134.313 1.00 59.53 208 ALA A CA 1
ATOM 1575 C C . ALA A 1 208 ? 45.770 22.413 134.454 1.00 63.70 208 ALA A C 1
ATOM 1576 O O . ALA A 1 208 ? 44.979 22.773 133.570 1.00 55.57 208 ALA A O 1
ATOM 1578 N N . GLY A 1 209 ? 46.007 23.134 135.553 1.00 67.06 209 GLY A N 1
ATOM 1579 C CA . GLY A 1 209 ? 45.438 24.449 135.751 1.00 70.47 209 GLY A CA 1
ATOM 1580 C C . GLY A 1 209 ? 43.939 24.423 135.938 1.00 65.84 209 GLY A C 1
ATOM 1581 O O . GLY A 1 209 ? 43.423 23.832 136.898 1.00 67.46 209 GLY A O 1
ATOM 1582 N N . HIS A 1 210 ? 43.234 25.069 135.012 1.00 58.79 210 HIS A N 1
ATOM 1583 C CA . HIS A 1 210 ? 41.778 25.124 135.080 1.00 61.02 210 HIS A CA 1
ATOM 1584 C C . HIS A 1 210 ? 41.158 23.736 134.960 1.00 54.63 210 HIS A C 1
ATOM 1585 O O . HIS A 1 210 ? 40.205 23.410 135.680 1.00 56.04 210 HIS A O 1
ATOM 1592 N N . ASN A 1 211 ? 41.690 22.897 134.067 1.00 49.78 211 ASN A N 1
ATOM 1593 C CA . ASN A 1 211 ? 41.166 21.538 133.947 1.00 44.70 211 ASN A CA 1
ATOM 1594 C C . ASN A 1 211 ? 41.397 20.743 135.228 1.00 44.16 211 ASN A C 1
ATOM 1595 O O . ASN A 1 211 ? 40.608 19.842 135.552 1.00 42.67 211 ASN A O 1
ATOM 1600 N N . GLY A 1 212 ? 42.431 21.091 136.003 1.00 43.85 212 GLY A N 1
ATOM 1601 C CA . GLY A 1 212 ? 42.684 20.363 137.240 1.00 42.24 212 GLY A CA 1
ATOM 1602 C C . GLY A 1 212 ? 41.617 20.614 138.289 1.00 40.91 212 GLY A C 1
ATOM 1603 O O . GLY A 1 212 ? 41.162 19.683 138.963 1.00 41.56 212 GLY A O 1
ATOM 1604 N N . VAL A 1 213 ? 41.212 21.877 138.449 1.00 45.72 213 VAL A N 1
ATOM 1605 C CA . VAL A 1 213 ? 40.098 22.220 139.334 1.00 47.00 213 VAL A CA 1
ATOM 1606 C C . VAL A 1 213 ? 38.818 21.518 138.881 1.00 45.50 213 VAL A C 1
ATOM 1607 O O . VAL A 1 213 ? 38.114 20.893 139.684 1.00 47.43 213 VAL A O 1
ATOM 1611 N N . LEU A 1 214 ? 38.498 21.613 137.585 1.00 40.99 214 LEU A N 1
ATOM 1612 C CA . LEU A 1 214 ? 37.305 20.955 137.060 1.00 39.76 214 LEU A CA 1
ATOM 1613 C C . LEU A 1 214 ? 37.368 19.441 137.284 1.00 44.84 214 LEU A C 1
ATOM 1614 O O . LEU A 1 214 ? 36.373 18.816 137.688 1.00 38.82 214 LEU A O 1
ATOM 1619 N N . ALA A 1 215 ? 38.537 18.836 137.050 1.00 42.48 215 ALA A N 1
ATOM 1620 C CA . ALA A 1 215 ? 38.688 17.407 137.297 1.00 34.66 215 ALA A CA 1
ATOM 1621 C C . ALA A 1 215 ? 38.403 17.073 138.756 1.00 39.38 215 ALA A C 1
ATOM 1622 O O . ALA A 1 215 ? 37.776 16.045 139.059 1.00 35.33 215 ALA A O 1
ATOM 1624 N N . ALA A 1 216 ? 38.853 17.936 139.674 1.00 38.79 216 ALA A N 1
ATOM 1625 C CA . ALA A 1 216 ? 38.658 17.687 141.099 1.00 37.42 216 ALA A CA 1
ATOM 1626 C C . ALA A 1 216 ? 37.191 17.781 141.487 1.00 40.43 216 ALA A C 1
ATOM 1627 O O . ALA A 1 216 ? 36.744 17.040 142.365 1.00 42.11 216 ALA A O 1
ATOM 1629 N N . LEU A 1 217 ? 36.430 18.681 140.854 1.00 36.59 217 LEU A N 1
ATOM 1630 C CA . LEU A 1 217 ? 35.007 18.785 141.166 1.00 44.74 217 LEU A CA 1
ATOM 1631 C C . LEU A 1 217 ? 34.247 17.574 140.638 1.00 50.67 217 LEU A C 1
ATOM 1632 O O . LEU A 1 217 ? 33.313 17.082 141.284 1.00 48.91 217 LEU A O 1
ATOM 1637 N N . LEU A 1 218 ? 34.623 17.096 139.452 1.00 48.88 218 LEU A N 1
ATOM 1638 C CA . LEU A 1 218 ? 33.991 15.912 138.893 1.00 45.69 218 LEU A CA 1
ATOM 1639 C C . LEU A 1 218 ? 34.351 14.670 139.709 1.00 41.90 218 LEU A C 1
ATOM 1640 O O . LEU A 1 218 ? 33.479 13.866 140.059 1.00 42.34 218 LEU A O 1
ATOM 1645 N N . LEU A 1 219 ? 35.630 14.509 140.034 1.00 32.63 219 LEU A N 1
ATOM 1646 C CA . LEU A 1 219 ? 36.060 13.348 140.808 1.00 39.21 219 LEU A CA 1
ATOM 1647 C C . LEU A 1 219 ? 35.403 13.318 142.190 1.00 44.27 219 LEU A C 1
ATOM 1648 O O . LEU A 1 219 ? 35.100 12.241 142.716 1.00 40.36 219 LEU A O 1
ATOM 1653 N N . ARG A 1 220 ? 35.167 14.484 142.796 1.00 49.44 220 ARG A N 1
ATOM 1654 C CA . ARG A 1 220 ? 34.547 14.478 144.119 1.00 55.13 220 ARG A CA 1
ATOM 1655 C C . ARG A 1 220 ? 33.151 13.881 144.052 1.00 52.81 220 ARG A C 1
ATOM 1656 O O . ARG A 1 220 ? 32.716 13.182 144.975 1.00 46.75 220 ARG A O 1
ATOM 1664 N N . ALA A 1 221 ? 32.455 14.112 142.946 1.00 51.23 221 ALA A N 1
ATOM 1665 C CA . ALA A 1 221 ? 31.102 13.606 142.768 1.00 48.03 221 ALA A CA 1
ATOM 1666 C C . ALA A 1 221 ? 31.061 12.121 142.422 1.00 48.25 221 ALA A C 1
ATOM 1667 O O . ALA A 1 221 ? 30.097 11.438 142.783 1.00 57.10 221 ALA A O 1
ATOM 1669 N N . LEU A 1 222 ? 32.071 11.596 141.724 1.00 44.22 222 LEU A N 1
ATOM 1670 C CA . LEU A 1 222 ? 31.981 10.253 141.159 1.00 48.34 222 LEU A CA 1
ATOM 1671 C C . LEU A 1 222 ? 32.953 9.242 141.765 1.00 49.30 222 LEU A C 1
ATOM 1672 O O . LEU A 1 222 ? 32.811 8.047 141.490 1.00 48.90 222 LEU A O 1
ATOM 1677 N N . PHE A 1 223 ? 33.917 9.679 142.578 1.00 49.98 223 PHE A N 1
ATOM 1678 C CA . PHE A 1 223 ? 34.951 8.778 143.098 1.00 51.98 223 PHE A CA 1
ATOM 1679 C C . PHE A 1 223 ? 34.350 7.660 143.948 1.00 48.13 223 PHE A C 1
ATOM 1680 O O . PHE A 1 223 ? 34.610 6.475 143.712 1.00 51.09 223 PHE A O 1
ATOM 1688 N N . ASN A 1 224 ? 33.546 8.026 144.947 1.00 46.73 224 ASN A N 1
ATOM 1689 C CA . ASN A 1 224 ? 32.900 7.036 145.805 1.00 52.43 224 ASN A CA 1
ATOM 1690 C C . ASN A 1 224 ? 32.139 6.004 144.976 1.00 51.13 224 ASN A C 1
ATOM 1691 O O . ASN A 1 224 ? 32.287 4.792 145.174 1.00 48.92 224 ASN A O 1
ATOM 1696 N N . GLY A 1 225 ? 31.347 6.474 144.009 1.00 45.18 225 GLY A N 1
ATOM 1697 C CA . GLY A 1 225 ? 30.534 5.563 143.220 1.00 49.67 225 GLY A CA 1
ATOM 1698 C C . GLY A 1 225 ? 31.343 4.568 142.408 1.00 47.42 225 GLY A C 1
ATOM 1699 O O . GLY A 1 225 ? 30.919 3.421 142.229 1.00 43.96 225 GLY A O 1
ATOM 1700 N N . LEU A 1 226 ? 32.515 4.987 141.911 1.00 41.15 226 LEU A N 1
ATOM 1701 C CA . LEU A 1 226 ? 33.366 4.086 141.138 1.00 42.36 226 LEU A CA 1
ATOM 1702 C C . LEU A 1 226 ? 33.893 2.947 142.008 1.00 41.13 226 LEU A C 1
ATOM 1703 O O . LEU A 1 226 ? 33.914 1.780 141.587 1.00 42.85 226 LEU A O 1
ATOM 1708 N N . LEU A 1 227 ? 34.306 3.262 143.230 1.00 34.16 227 LEU A N 1
ATOM 1709 C CA . LEU A 1 227 ? 34.733 2.208 144.148 1.00 41.38 227 LEU A CA 1
ATOM 1710 C C . LEU A 1 227 ? 33.567 1.314 144.556 1.00 41.33 227 LEU A C 1
ATOM 1711 O O . LEU A 1 227 ? 33.729 0.091 144.664 1.00 48.20 227 LEU A O 1
ATOM 1716 N N . GLN A 1 228 ? 32.374 1.888 144.763 1.00 41.88 228 GLN A N 1
ATOM 1717 C CA . GLN A 1 228 ? 31.245 1.061 145.184 1.00 46.05 228 GLN A CA 1
ATOM 1718 C C . GLN A 1 228 ? 30.878 0.051 144.108 1.00 49.95 228 GLN A C 1
ATOM 1719 O O . GLN A 1 228 ? 30.505 -1.087 144.412 1.00 46.16 228 GLN A O 1
ATOM 1725 N N . GLU A 1 229 ? 30.959 0.462 142.842 1.00 40.54 229 GLU A N 1
ATOM 1726 C CA . GLU A 1 229 ? 30.656 -0.433 141.734 1.00 48.61 229 GLU A CA 1
ATOM 1727 C C . GLU A 1 229 ? 31.633 -1.604 141.696 1.00 45.51 229 GLU A C 1
ATOM 1728 O O . GLU A 1 229 ? 31.240 -2.753 141.441 1.00 46.84 229 GLU A O 1
ATOM 1734 N N . GLN A 1 230 ? 32.897 -1.344 142.007 1.00 38.91 230 GLN A N 1
ATOM 1735 C CA . GLN A 1 230 ? 33.903 -2.399 141.980 1.00 45.57 230 GLN A CA 1
ATOM 1736 C C . GLN A 1 230 ? 33.706 -3.386 143.124 1.00 46.76 230 GLN A C 1
ATOM 1737 O O . GLN A 1 230 ? 33.664 -4.606 142.909 1.00 51.11 230 GLN A O 1
ATOM 1743 N N . LEU A 1 231 ? 33.566 -2.877 144.346 1.00 47.04 231 LEU A N 1
ATOM 1744 C CA . LEU A 1 231 ? 33.307 -3.753 145.492 1.00 46.44 231 LEU A CA 1
ATOM 1745 C C . LEU A 1 231 ? 32.037 -4.576 145.315 1.00 51.99 231 LEU A C 1
ATOM 1746 O O . LEU A 1 231 ? 31.936 -5.684 145.850 1.00 55.89 231 LEU A O 1
ATOM 1751 N N . ALA A 1 232 ? 31.057 -4.062 144.574 1.00 53.05 232 ALA A N 1
ATOM 1752 C CA . ALA A 1 232 ? 29.794 -4.775 144.436 1.00 59.20 232 ALA A CA 1
ATOM 1753 C C . ALA A 1 232 ? 29.932 -6.076 143.651 1.00 65.95 232 ALA A C 1
ATOM 1754 O O . ALA A 1 232 ? 29.073 -6.957 143.783 1.00 63.31 232 ALA A O 1
ATOM 1756 N N . HIS A 1 233 ? 30.997 -6.235 142.861 1.00 72.47 233 HIS A N 1
ATOM 1757 C CA . HIS A 1 233 ? 31.137 -7.404 142.004 1.00 79.53 233 HIS A CA 1
ATOM 1758 C C . HIS A 1 233 ? 32.161 -8.413 142.524 1.00 86.32 233 HIS A C 1
ATOM 1759 O O . HIS A 1 233 ? 32.634 -9.258 141.758 1.00 89.93 233 HIS A O 1
ATOM 1766 N N . GLN A 1 234 ? 32.484 -8.373 143.816 1.00 89.32 234 GLN A N 1
ATOM 1767 C CA . GLN A 1 234 ? 33.362 -9.365 144.424 1.00 92.61 234 GLN A CA 1
ATOM 1768 C C . GLN A 1 234 ? 32.854 -9.726 145.813 1.00 96.35 234 GLN A C 1
ATOM 1769 O O . GLN A 1 234 ? 32.309 -8.882 146.530 1.00 96.09 234 GLN A O 1
ATOM 1775 N N . ASN A 1 235 ? 33.049 -10.994 146.194 1.00 103.62 235 ASN A N 1
ATOM 1776 C CA . ASN A 1 235 ? 32.582 -11.460 147.499 1.00 109.36 235 ASN A CA 1
ATOM 1777 C C . ASN A 1 235 ? 33.398 -10.848 148.635 1.00 108.11 235 ASN A C 1
ATOM 1778 O O . ASN A 1 235 ? 32.835 -10.308 149.595 1.00 110.59 235 ASN A O 1
ATOM 1783 N N . GLN A 1 236 ? 34.725 -10.935 148.556 1.00 103.73 236 GLN A N 1
ATOM 1784 C CA . GLN A 1 236 ? 35.588 -10.306 149.550 1.00 97.27 236 GLN A CA 1
ATOM 1785 C C . GLN A 1 236 ? 35.880 -8.873 149.131 1.00 84.53 236 GLN A C 1
ATOM 1786 O O . GLN A 1 236 ? 36.186 -8.610 147.963 1.00 82.23 236 GLN A O 1
ATOM 1792 N N . ARG A 1 237 ? 35.783 -7.953 150.089 1.00 78.68 237 ARG A N 1
ATOM 1793 C CA . ARG A 1 237 ? 36.006 -6.531 149.835 1.00 76.57 237 ARG A CA 1
ATOM 1794 C C . ARG A 1 237 ? 37.490 -6.306 149.582 1.00 74.06 237 ARG A C 1
ATOM 1795 O O . ARG A 1 237 ? 38.248 -5.858 150.447 1.00 78.03 237 ARG A O 1
ATOM 1803 N N . LEU A 1 238 ? 37.917 -6.623 148.362 1.00 64.68 238 LEU A N 1
ATOM 1804 C CA . LEU A 1 238 ? 39.324 -6.518 147.984 1.00 60.69 238 LEU A CA 1
ATOM 1805 C C . LEU A 1 238 ? 39.446 -5.464 146.895 1.00 49.22 238 LEU A C 1
ATOM 1806 O O . LEU A 1 238 ? 39.402 -5.792 145.698 1.00 56.87 238 LEU A O 1
ATOM 1811 N N . PRO A 1 239 ? 39.590 -4.195 147.253 1.00 43.83 239 PRO A N 1
ATOM 1812 C CA . PRO A 1 239 ? 39.582 -3.143 146.223 1.00 45.71 239 PRO A CA 1
ATOM 1813 C C . PRO A 1 239 ? 40.799 -3.252 145.322 1.00 45.32 239 PRO A C 1
ATOM 1814 O O . PRO A 1 239 ? 41.872 -3.689 145.738 1.00 41.53 239 PRO A O 1
ATOM 1818 N N . GLU A 1 240 ? 40.626 -2.831 144.076 1.00 45.96 240 GLU A N 1
ATOM 1819 C CA . GLU A 1 240 ? 41.715 -2.804 143.105 1.00 46.09 240 GLU A CA 1
ATOM 1820 C C . GLU A 1 240 ? 41.849 -1.348 142.677 1.00 37.88 240 GLU A C 1
ATOM 1821 O O . GLU A 1 240 ? 41.163 -0.879 141.764 1.00 33.42 240 GLU A O 1
ATOM 1827 N N . LEU A 1 241 ? 42.713 -0.613 143.377 1.00 33.57 241 LEU A N 1
ATOM 1828 C CA . LEU A 1 241 ? 42.796 0.822 143.149 1.00 35.98 241 LEU A CA 1
ATOM 1829 C C . LEU A 1 241 ? 43.391 1.144 141.781 1.00 33.89 241 LEU A C 1
ATOM 1830 O O . LEU A 1 241 ? 43.083 2.188 141.211 1.00 34.71 241 LEU A O 1
ATOM 1835 N N . GLY A 1 242 ? 44.232 0.269 141.229 1.00 34.99 242 GLY A N 1
ATOM 1836 C CA . GLY A 1 242 ? 44.731 0.501 139.881 1.00 35.56 242 GLY A CA 1
ATOM 1837 C C . GLY A 1 242 ? 43.647 0.451 138.820 1.00 41.21 242 GLY A C 1
ATOM 1838 O O . GLY A 1 242 ? 43.724 1.169 137.815 1.00 36.42 242 GLY A O 1
ATOM 1839 N N . ALA A 1 243 ? 42.643 -0.414 138.999 1.00 38.17 243 ALA A N 1
ATOM 1840 C CA . ALA A 1 243 ? 41.509 -0.395 138.080 1.00 39.76 243 ALA A CA 1
ATOM 1841 C C . ALA A 1 243 ? 40.742 0.912 138.203 1.00 40.65 243 ALA A C 1
ATOM 1842 O O . ALA A 1 243 ? 40.200 1.413 137.210 1.00 37.40 243 ALA A O 1
ATOM 1844 N N . LEU A 1 244 ? 40.717 1.493 139.405 1.00 34.38 244 LEU A N 1
ATOM 1845 C CA . LEU A 1 244 ? 40.132 2.815 139.596 1.00 40.26 244 LEU A CA 1
ATOM 1846 C C . LEU A 1 244 ? 40.898 3.882 138.819 1.00 41.80 244 LEU A C 1
ATOM 1847 O O . LEU A 1 244 ? 40.292 4.735 138.162 1.00 39.71 244 LEU A O 1
ATOM 1852 N N . LEU A 1 245 ? 42.235 3.871 138.908 1.00 31.81 245 LEU A N 1
ATOM 1853 C CA . LEU A 1 245 ? 43.021 4.855 138.166 1.00 29.40 245 LEU A CA 1
ATOM 1854 C C . LEU A 1 245 ? 42.747 4.756 136.676 1.00 29.82 245 LEU A C 1
ATOM 1855 O O . LEU A 1 245 ? 42.642 5.776 135.984 1.00 32.77 245 LEU A O 1
ATOM 1860 N N . LYS A 1 246 ? 42.622 3.529 136.163 1.00 32.39 246 LYS A N 1
ATOM 1861 C CA . LYS A 1 246 ? 42.368 3.336 134.743 1.00 35.28 246 LYS A CA 1
ATOM 1862 C C . LYS A 1 246 ? 41.037 3.947 134.341 1.00 35.70 246 LYS A C 1
ATOM 1863 O O . LYS A 1 246 ? 40.912 4.574 133.271 1.00 34.99 246 LYS A O 1
ATOM 1869 N N . GLN A 1 247 ? 40.035 3.795 135.206 1.00 36.44 247 GLN A N 1
ATOM 1870 C CA . GLN A 1 247 ? 38.693 4.280 134.917 1.00 34.54 247 GLN A CA 1
ATOM 1871 C C . GLN A 1 247 ? 38.601 5.793 135.062 1.00 34.73 247 GLN A C 1
ATOM 1872 O O . GLN A 1 247 ? 37.957 6.463 134.248 1.00 31.02 247 GLN A O 1
ATOM 1878 N N . VAL A 1 248 ? 39.240 6.353 136.090 1.00 31.37 248 VAL A N 1
ATOM 1879 C CA . VAL A 1 248 ? 39.274 7.806 136.238 1.00 30.16 248 VAL A CA 1
ATOM 1880 C C . VAL A 1 248 ? 39.943 8.447 135.030 1.00 35.20 248 VAL A C 1
ATOM 1881 O O . VAL A 1 248 ? 39.514 9.503 134.546 1.00 37.13 248 VAL A O 1
ATOM 1885 N N . ASN A 1 249 ? 40.998 7.818 134.510 1.00 29.69 249 ASN A N 1
ATOM 1886 C CA . ASN A 1 249 ? 41.661 8.377 133.326 1.00 32.11 249 ASN A CA 1
ATOM 1887 C C . ASN A 1 249 ? 40.728 8.373 132.115 1.00 32.02 249 ASN A C 1
ATOM 1888 O O . ASN A 1 249 ? 40.594 9.385 131.408 1.00 32.74 249 ASN A O 1
ATOM 1893 N N . HIS A 1 250 ? 40.024 7.263 131.877 1.00 31.65 250 HIS A N 1
ATOM 1894 C CA . HIS A 1 250 ? 39.075 7.265 130.762 1.00 35.51 250 HIS A CA 1
ATOM 1895 C C . HIS A 1 250 ? 37.957 8.271 130.994 1.00 38.69 250 HIS A C 1
ATOM 1896 O O . HIS A 1 250 ? 37.431 8.847 130.037 1.00 36.23 250 HIS A O 1
ATOM 1903 N N . LEU A 1 251 ? 37.590 8.510 132.255 1.00 34.77 251 LEU A N 1
ATOM 1904 C CA . LEU A 1 251 ? 36.505 9.443 132.553 1.00 38.15 251 LEU A CA 1
ATOM 1905 C C . LEU A 1 251 ? 36.900 10.887 132.237 1.00 35.20 251 LEU A C 1
ATOM 1906 O O . LEU A 1 251 ? 36.135 11.626 131.607 1.00 38.16 251 LEU A O 1
ATOM 1911 N N . LEU A 1 252 ? 38.082 11.318 132.697 1.00 35.45 252 LEU A N 1
ATOM 1912 C CA . LEU A 1 252 ? 38.552 12.674 132.405 1.00 31.94 252 LEU A CA 1
ATOM 1913 C C . LEU A 1 252 ? 38.746 12.885 130.907 1.00 33.12 252 LEU A C 1
ATOM 1914 O O . LEU A 1 252 ? 38.471 13.970 130.385 1.00 35.20 252 LEU A O 1
ATOM 1919 N N . ARG A 1 253 ? 39.240 11.864 130.209 1.00 36.76 253 ARG A N 1
ATOM 1920 C CA . ARG A 1 253 ? 39.406 11.966 128.765 1.00 37.08 253 ARG A CA 1
ATOM 1921 C C . ARG A 1 253 ? 38.062 12.198 128.091 1.00 39.22 253 ARG A C 1
ATOM 1922 O O . ARG A 1 253 ? 37.909 13.099 127.248 1.00 37.41 253 ARG A O 1
ATOM 1930 N N . GLN A 1 254 ? 37.071 11.381 128.456 1.00 35.19 254 GLN A N 1
ATOM 1931 C CA . GLN A 1 254 ? 35.755 11.495 127.837 1.00 38.98 254 GLN A CA 1
ATOM 1932 C C . GLN A 1 254 ? 35.069 12.800 128.222 1.00 37.13 254 GLN A C 1
ATOM 1933 O O . GLN A 1 254 ? 34.315 13.354 127.421 1.00 38.63 254 GLN A O 1
ATOM 1939 N N . ALA A 1 255 ? 35.347 13.319 129.425 1.00 37.36 255 ALA A N 1
ATOM 1940 C CA . ALA A 1 255 ? 34.768 14.569 129.905 1.00 39.14 255 ALA A CA 1
ATOM 1941 C C . ALA A 1 255 ? 35.424 15.800 129.294 1.00 43.83 255 ALA A C 1
ATOM 1942 O O . ALA A 1 255 ? 35.053 16.925 129.655 1.00 40.38 255 ALA A O 1
ATOM 1944 N N . ASN A 1 256 ? 36.368 15.614 128.368 1.00 41.15 256 ASN A N 1
ATOM 1945 C CA . ASN A 1 256 ? 37.114 16.714 127.756 1.00 40.97 256 ASN A CA 1
ATOM 1946 C C . ASN A 1 256 ? 37.864 17.522 128.808 1.00 45.51 256 ASN A C 1
ATOM 1947 O O . ASN A 1 256 ? 37.777 18.748 128.861 1.00 47.29 256 ASN A O 1
ATOM 1952 N N . LEU A 1 257 ? 38.623 16.826 129.645 1.00 40.77 257 LEU A N 1
ATOM 1953 C CA . LEU A 1 257 ? 39.485 17.468 130.636 1.00 40.05 257 LEU A CA 1
ATOM 1954 C C . LEU A 1 257 ? 40.908 16.970 130.430 1.00 41.53 257 LEU A C 1
ATOM 1955 O O . LEU A 1 257 ? 41.433 16.206 131.251 1.00 43.39 257 LEU A O 1
ATOM 1960 N N . PRO A 1 258 ? 41.557 17.363 129.334 1.00 46.27 258 PRO A N 1
ATOM 1961 C CA . PRO A 1 258 ? 42.941 16.932 129.117 1.00 48.37 258 PRO A CA 1
ATOM 1962 C C . PRO A 1 258 ? 43.889 17.640 130.073 1.00 49.42 258 PRO A C 1
ATOM 1963 O O . PRO A 1 258 ? 43.606 18.723 130.586 1.00 48.07 258 PRO A O 1
ATOM 1967 N N . GLY A 1 259 ? 45.040 17.020 130.284 1.00 47.55 259 GLY A N 1
ATOM 1968 C CA . GLY A 1 259 ? 46.106 17.613 131.059 1.00 48.97 259 GLY A CA 1
ATOM 1969 C C . GLY A 1 259 ? 46.821 16.547 131.861 1.00 47.64 259 GLY A C 1
ATOM 1970 O O . GLY A 1 259 ? 46.679 15.355 131.595 1.00 42.92 259 GLY A O 1
ATOM 1971 N N . GLN A 1 260 ? 47.600 16.983 132.849 1.00 41.46 260 GLN A N 1
ATOM 1972 C CA . GLN A 1 260 ? 48.289 16.078 133.768 1.00 44.50 260 GLN A CA 1
ATOM 1973 C C . GLN A 1 260 ? 47.633 16.140 135.142 1.00 42.32 260 GLN A C 1
ATOM 1974 O O . GLN A 1 260 ? 47.439 17.227 135.694 1.00 39.90 260 GLN A O 1
ATOM 1980 N N . PHE A 1 261 ? 47.299 14.974 135.691 1.00 35.10 261 PHE A N 1
ATOM 1981 C CA . PHE A 1 261 ? 46.599 14.873 136.972 1.00 34.92 261 PHE A CA 1
ATOM 1982 C C . PHE A 1 261 ? 47.346 13.937 137.914 1.00 35.86 261 PHE A C 1
ATOM 1983 O O . PHE A 1 261 ? 47.082 12.723 137.935 1.00 34.05 261 PHE A O 1
ATOM 1991 N N . PRO A 1 262 ? 48.280 14.459 138.725 1.00 32.34 262 PRO A N 1
ATOM 1992 C CA . PRO A 1 262 ? 48.943 13.615 139.738 1.00 33.30 262 PRO A CA 1
ATOM 1993 C C . PRO A 1 262 ? 47.955 13.253 140.831 1.00 34.78 262 PRO A C 1
ATOM 1994 O O . PRO A 1 262 ? 47.402 14.131 141.501 1.00 35.18 262 PRO A O 1
ATOM 1998 N N . LEU A 1 263 ? 47.747 11.952 141.011 1.00 32.61 263 LEU A N 1
ATOM 1999 C CA . LEU A 1 263 ? 46.661 11.430 141.819 1.00 31.95 263 LEU A CA 1
ATOM 2000 C C . LEU A 1 263 ? 47.149 10.228 142.608 1.00 35.82 263 LEU A C 1
ATOM 2001 O O . LEU A 1 263 ? 47.715 9.298 142.026 1.00 41.95 263 LEU A O 1
ATOM 2006 N N . LEU A 1 264 ? 46.923 10.253 143.925 1.00 31.43 264 LEU A N 1
ATOM 2007 C CA . LEU A 1 264 ? 47.209 9.145 144.832 1.00 26.18 264 LEU A CA 1
ATOM 2008 C C . LEU A 1 264 ? 45.873 8.665 145.379 1.00 30.58 264 LEU A C 1
ATOM 2009 O O . LEU A 1 264 ? 45.000 9.481 145.686 1.00 32.19 264 LEU A O 1
ATOM 2014 N N . VAL A 1 265 ? 45.688 7.350 145.437 1.00 25.08 265 VAL A N 1
ATOM 2015 C CA . VAL A 1 265 ? 44.463 6.742 145.942 1.00 28.74 265 VAL A CA 1
ATOM 2016 C C . VAL A 1 265 ? 44.827 5.805 147.086 1.00 31.30 265 VAL A C 1
ATOM 2017 O O . VAL A 1 265 ? 45.831 5.086 147.017 1.00 27.95 265 VAL A O 1
ATOM 2021 N N . GLY A 1 266 ? 43.996 5.803 148.128 1.00 33.17 266 GLY A N 1
ATOM 2022 C CA . GLY A 1 266 ? 44.236 4.961 149.289 1.00 30.77 266 GLY A CA 1
ATOM 2023 C C . GLY A 1 266 ? 42.930 4.365 149.764 1.00 35.36 266 GLY A C 1
ATOM 2024 O O . GLY A 1 266 ? 41.846 4.884 149.479 1.00 32.92 266 GLY A O 1
ATOM 2025 N N . TYR A 1 267 ? 43.050 3.242 150.467 1.00 33.74 267 TYR A N 1
ATOM 2026 C CA . TYR A 1 267 ? 41.919 2.504 151.012 1.00 33.42 267 TYR A CA 1
ATOM 2027 C C . TYR A 1 267 ? 42.342 1.929 152.361 1.00 35.03 267 TYR A C 1
ATOM 2028 O O . TYR A 1 267 ? 43.479 1.477 152.501 1.00 36.34 267 TYR A O 1
ATOM 2037 N N . TYR A 1 268 ? 41.442 1.931 153.347 1.00 39.68 268 TYR A N 1
ATOM 2038 C CA . TYR A 1 268 ? 41.789 1.410 154.671 1.00 36.14 268 TYR A CA 1
ATOM 2039 C C . TYR A 1 268 ? 40.583 0.721 155.283 1.00 38.63 268 TYR A C 1
ATOM 2040 O O . TYR A 1 268 ? 39.488 1.289 155.313 1.00 38.39 268 TYR A O 1
ATOM 2049 N N . HIS A 1 269 ? 40.788 -0.500 155.770 1.00 33.68 269 HIS A N 1
ATOM 2050 C CA . HIS A 1 269 ? 39.776 -1.256 156.486 1.00 39.03 269 HIS A CA 1
ATOM 2051 C C . HIS A 1 269 ? 40.157 -1.287 157.964 1.00 44.11 269 HIS A C 1
ATOM 2052 O O . HIS A 1 269 ? 41.244 -1.759 158.319 1.00 44.94 269 HIS A O 1
ATOM 2059 N N . ARG A 1 270 ? 39.261 -0.795 158.823 1.00 44.37 270 ARG A N 1
ATOM 2060 C CA . ARG A 1 270 ? 39.596 -0.620 160.231 1.00 51.66 270 ARG A CA 1
ATOM 2061 C C . ARG A 1 270 ? 39.600 -1.923 161.021 1.00 56.50 270 ARG A C 1
ATOM 2062 O O . ARG A 1 270 ? 40.196 -1.968 162.104 1.00 58.18 270 ARG A O 1
ATOM 2070 N N . GLU A 1 271 ? 38.944 -2.975 160.533 1.00 49.87 271 GLU A N 1
ATOM 2071 C CA . GLU A 1 271 ? 39.041 -4.245 161.245 1.00 55.65 271 GLU A CA 1
ATOM 2072 C C . GLU A 1 271 ? 40.185 -5.091 160.703 1.00 57.87 271 GLU A C 1
ATOM 2073 O O . GLU A 1 271 ? 41.041 -5.548 161.467 1.00 61.32 271 GLU A O 1
ATOM 2079 N N . LEU A 1 272 ? 40.242 -5.258 159.381 1.00 57.86 272 LEU A N 1
ATOM 2080 C CA . LEU A 1 272 ? 41.321 -6.008 158.751 1.00 50.93 272 LEU A CA 1
ATOM 2081 C C . LEU A 1 272 ? 42.676 -5.332 158.904 1.00 49.41 272 LEU A C 1
ATOM 2082 O O . LEU A 1 272 ? 43.702 -6.006 158.762 1.00 52.32 272 LEU A O 1
ATOM 2087 N N . LYS A 1 273 ? 42.700 -4.018 159.162 1.00 47.63 273 LYS A N 1
ATOM 2088 C CA . LYS A 1 273 ? 43.931 -3.251 159.372 1.00 48.08 273 LYS A CA 1
ATOM 2089 C C . LYS A 1 273 ? 44.805 -3.233 158.120 1.00 53.82 273 LYS A C 1
ATOM 2090 O O . LYS A 1 273 ? 46.026 -3.345 158.197 1.00 52.11 273 LYS A O 1
ATOM 2096 N N . ASN A 1 274 ? 44.184 -3.106 156.955 1.00 47.98 274 ASN A N 1
ATOM 2097 C CA . ASN A 1 274 ? 44.907 -3.101 155.691 1.00 47.27 274 ASN A CA 1
ATOM 2098 C C . ASN A 1 274 ? 44.874 -1.710 155.084 1.00 37.25 274 ASN A C 1
ATOM 2099 O O . ASN A 1 274 ? 43.799 -1.137 154.904 1.00 42.78 274 ASN A O 1
ATOM 2104 N N . LEU A 1 275 ? 46.049 -1.167 154.798 1.00 33.91 275 LEU A N 1
ATOM 2105 C CA . LEU A 1 275 ? 46.197 0.095 154.096 1.00 35.52 275 LEU A CA 1
ATOM 2106 C C . LEU A 1 275 ? 46.696 -0.208 152.695 1.00 35.43 275 LEU A C 1
ATOM 2107 O O . LEU A 1 275 ? 47.728 -0.865 152.528 1.00 35.97 275 LEU A O 1
ATOM 2112 N N . ILE A 1 276 ? 45.975 0.275 151.698 1.00 28.25 276 ILE A N 1
ATOM 2113 C CA . ILE A 1 276 ? 46.313 0.028 150.296 1.00 27.65 276 ILE A CA 1
ATOM 2114 C C . ILE A 1 276 ? 46.544 1.376 149.657 1.00 33.59 276 ILE A C 1
ATOM 2115 O O . ILE A 1 276 ? 45.719 2.287 149.819 1.00 29.51 276 ILE A O 1
ATOM 2120 N N . LEU A 1 277 ? 47.675 1.518 148.949 1.00 31.18 277 LEU A N 1
ATOM 2121 C CA . LEU A 1 277 ? 48.017 2.772 148.298 1.00 31.83 277 LEU A CA 1
ATOM 2122 C C . LEU A 1 277 ? 48.394 2.551 146.838 1.00 31.06 277 LEU A C 1
ATOM 2123 O O . LEU A 1 277 ? 49.062 1.571 146.484 1.00 27.05 277 LEU A O 1
ATOM 2128 N N . VAL A 1 278 ? 48.015 3.492 145.998 1.00 27.47 278 VAL A N 1
ATOM 2129 C CA . VAL A 1 278 ? 48.612 3.579 144.671 1.00 32.55 278 VAL A CA 1
ATOM 2130 C C . VAL A 1 278 ? 48.812 5.047 144.304 1.00 26.41 278 VAL A C 1
ATOM 2131 O O . VAL A 1 278 ? 47.996 5.912 144.654 1.00 30.23 278 VAL A O 1
ATOM 2135 N N . SER A 1 279 ? 49.903 5.341 143.594 1.00 33.83 279 SER A N 1
ATOM 2136 C CA . SER A 1 279 ? 50.223 6.718 143.226 1.00 38.75 279 SER A CA 1
ATOM 2137 C C . SER A 1 279 ? 50.579 6.826 141.750 1.00 34.25 279 SER A C 1
ATOM 2138 O O . SER A 1 279 ? 51.522 6.171 141.283 1.00 30.24 279 SER A O 1
ATOM 2141 N N . ALA A 1 280 ? 49.875 7.697 141.034 1.00 30.02 280 ALA A N 1
ATOM 2142 C CA . ALA A 1 280 ? 50.240 8.067 139.668 1.00 30.21 280 ALA A CA 1
ATOM 2143 C C . ALA A 1 280 ? 50.627 9.538 139.672 1.00 34.24 280 ALA A C 1
ATOM 2144 O O . ALA A 1 280 ? 49.772 10.411 139.504 1.00 36.96 280 ALA A O 1
ATOM 2146 N N . GLY A 1 281 ? 51.931 9.806 139.818 1.00 32.28 281 GLY A N 1
ATOM 2147 C CA . GLY A 1 281 ? 52.466 11.157 139.682 1.00 32.81 281 GLY A CA 1
ATOM 2148 C C . GLY A 1 281 ? 52.757 11.880 140.991 1.00 31.31 281 GLY A C 1
ATOM 2149 O O . GLY A 1 281 ? 53.308 12.981 140.951 1.00 35.36 281 GLY A O 1
ATOM 2150 N N . LEU A 1 282 ? 52.422 11.298 142.146 1.00 30.73 282 LEU A N 1
ATOM 2151 C CA . LEU A 1 282 ? 52.643 11.936 143.439 1.00 36.11 282 LEU A CA 1
ATOM 2152 C C . LEU A 1 282 ? 53.623 11.112 144.271 1.00 35.85 282 LEU A C 1
ATOM 2153 O O . LEU A 1 282 ? 53.704 9.891 144.126 1.00 39.98 282 LEU A O 1
ATOM 2158 N N . ASN A 1 283 ? 54.377 11.792 145.125 1.00 32.73 283 ASN A N 1
ATOM 2159 C CA . ASN A 1 283 ? 55.241 11.162 146.117 1.00 33.96 283 ASN A CA 1
ATOM 2160 C C . ASN A 1 283 ? 54.494 11.004 147.440 1.00 38.22 283 ASN A C 1
ATOM 2161 O O . ASN A 1 283 ? 53.626 11.813 147.773 1.00 32.83 283 ASN A O 1
ATOM 2166 N N . ALA A 1 284 ? 54.851 9.963 148.202 1.00 34.69 284 ALA A N 1
ATOM 2167 C CA . ALA A 1 284 ? 54.279 9.745 149.527 1.00 33.85 284 ALA A CA 1
ATOM 2168 C C . ALA A 1 284 ? 55.320 9.132 150.455 1.00 35.92 284 ALA A C 1
ATOM 2169 O O . ALA A 1 284 ? 56.114 8.290 150.030 1.00 36.05 284 ALA A O 1
ATOM 2171 N N . THR A 1 285 ? 55.297 9.534 151.735 1.00 33.71 285 THR A N 1
ATOM 2172 C CA . THR A 1 285 ? 56.118 8.898 152.762 1.00 34.00 285 THR A CA 1
ATOM 2173 C C . THR A 1 285 ? 55.175 8.412 153.846 1.00 34.31 285 THR A C 1
ATOM 2174 O O . THR A 1 285 ? 54.512 9.218 154.506 1.00 33.36 285 THR A O 1
ATOM 2178 N N . LEU A 1 286 ? 55.081 7.101 153.985 1.00 30.72 286 LEU A N 1
ATOM 2179 C CA . LEU A 1 286 ? 54.242 6.473 154.988 1.00 31.76 286 LEU A CA 1
ATOM 2180 C C . LEU A 1 286 ? 55.099 6.118 156.194 1.00 34.82 286 LEU A C 1
ATOM 2181 O O . LEU A 1 286 ? 56.137 5.454 156.051 1.00 34.23 286 LEU A O 1
ATOM 2186 N N . ASN A 1 287 ? 54.689 6.584 157.373 1.00 33.81 287 ASN A N 1
ATOM 2187 C CA . ASN A 1 287 ? 55.313 6.158 158.618 1.00 34.97 287 ASN A CA 1
ATOM 2188 C C . ASN A 1 287 ? 54.300 5.396 159.455 1.00 35.42 287 ASN A C 1
ATOM 2189 O O . ASN A 1 287 ? 53.206 5.899 159.724 1.00 36.05 287 ASN A O 1
ATOM 2194 N N . THR A 1 288 ? 54.669 4.185 159.856 1.00 35.84 288 THR A N 1
ATOM 2195 C CA . THR A 1 288 ? 53.905 3.405 160.821 1.00 38.03 288 THR A CA 1
ATOM 2196 C C . THR A 1 288 ? 54.836 2.979 161.946 1.00 40.63 288 THR A C 1
ATOM 2197 O O . THR A 1 288 ? 56.002 3.400 161.996 1.00 42.49 288 THR A O 1
ATOM 2201 N N . GLY A 1 289 ? 54.347 2.105 162.829 1.00 44.81 289 GLY A N 1
ATOM 2202 C CA . GLY A 1 289 ? 55.236 1.465 163.782 1.00 47.63 289 GLY A CA 1
ATOM 2203 C C . GLY A 1 289 ? 56.209 0.474 163.164 1.00 58.46 289 GLY A C 1
ATOM 2204 O O . GLY A 1 289 ? 57.289 0.245 163.713 1.00 67.70 289 GLY A O 1
ATOM 2205 N N . GLU A 1 290 ? 55.850 -0.131 162.027 1.00 58.67 290 GLU A N 1
ATOM 2206 C CA . GLU A 1 290 ? 56.705 -1.129 161.379 1.00 62.25 290 GLU A CA 1
ATOM 2207 C C . GLU A 1 290 ? 57.898 -0.484 160.682 1.00 58.14 290 GLU A C 1
ATOM 2208 O O . GLU A 1 290 ? 59.012 -0.474 161.226 1.00 50.06 290 GLU A O 1
ATOM 2214 N N . HIS A 1 291 ? 57.651 0.043 159.475 1.00 54.67 291 HIS A N 1
ATOM 2215 C CA . HIS A 1 291 ? 58.624 0.673 158.595 1.00 49.79 291 HIS A CA 1
ATOM 2216 C C . HIS A 1 291 ? 58.256 2.124 158.292 1.00 38.47 291 HIS A C 1
ATOM 2217 O O . HIS A 1 291 ? 57.118 2.578 158.453 1.00 34.55 291 HIS A O 1
ATOM 2224 N N . GLN A 1 292 ? 59.231 2.827 157.756 1.00 34.56 292 GLN A N 1
ATOM 2225 C CA . GLN A 1 292 ? 58.967 3.997 156.934 1.00 33.77 292 GLN A CA 1
ATOM 2226 C C . GLN A 1 292 ? 59.002 3.554 155.479 1.00 31.30 292 GLN A C 1
ATOM 2227 O O . GLN A 1 292 ? 59.919 2.831 155.079 1.00 33.25 292 GLN A O 1
ATOM 2233 N N . VAL A 1 293 ? 58.007 3.973 154.694 1.00 31.18 293 VAL A N 1
ATOM 2234 C CA . VAL A 1 293 ? 57.876 3.542 153.304 1.00 36.86 293 VAL A CA 1
ATOM 2235 C C . VAL A 1 293 ? 57.759 4.773 152.411 1.00 34.53 293 VAL A C 1
ATOM 2236 O O . VAL A 1 293 ? 56.832 5.570 152.569 1.00 35.51 293 VAL A O 1
ATOM 2240 N N . GLN A 1 294 ? 58.686 4.930 151.487 1.00 32.67 294 GLN A N 1
ATOM 2241 C CA . GLN A 1 294 ? 58.670 6.059 150.560 1.00 38.26 294 GLN A CA 1
ATOM 2242 C C . GLN A 1 294 ? 58.258 5.532 149.197 1.00 36.78 294 GLN A C 1
ATOM 2243 O O . GLN A 1 294 ? 58.919 4.643 148.662 1.00 34.55 294 GLN A O 1
ATOM 2249 N N . ILE A 1 295 ? 57.158 6.066 148.666 1.00 36.53 295 ILE A N 1
ATOM 2250 C CA . ILE A 1 295 ? 56.605 5.685 147.371 1.00 38.48 295 ILE A CA 1
ATOM 2251 C C . ILE A 1 295 ? 56.802 6.851 146.421 1.00 42.08 295 ILE A C 1
ATOM 2252 O O . ILE A 1 295 ? 56.519 8.001 146.779 1.00 35.16 295 ILE A O 1
ATOM 2257 N N . SER A 1 296 ? 57.281 6.565 145.214 1.00 37.31 296 SER A N 1
ATOM 2258 C CA . SER A 1 296 ? 57.297 7.601 144.199 1.00 38.51 296 SER A CA 1
ATOM 2259 C C . SER A 1 296 ? 56.902 7.020 142.856 1.00 37.92 296 SER A C 1
ATOM 2260 O O . SER A 1 296 ? 57.130 5.840 142.557 1.00 32.55 296 SER A O 1
ATOM 2263 N N . ASN A 1 297 ? 56.310 7.895 142.055 1.00 41.68 297 ASN A N 1
ATOM 2264 C CA . ASN A 1 297 ? 55.901 7.614 140.694 1.00 41.83 297 ASN A CA 1
ATOM 2265 C C . ASN A 1 297 ? 55.706 8.986 140.071 1.00 44.90 297 ASN A C 1
ATOM 2266 O O . ASN A 1 297 ? 54.964 9.803 140.629 1.00 44.79 297 ASN A O 1
ATOM 2271 N N . GLY A 1 298 ? 56.397 9.253 138.963 1.00 41.07 298 GLY A N 1
ATOM 2272 C CA . GLY A 1 298 ? 56.363 10.542 138.299 1.00 36.70 298 GLY A CA 1
ATOM 2273 C C . GLY A 1 298 ? 55.465 10.607 137.087 1.00 44.67 298 GLY A C 1
ATOM 2274 O O . GLY A 1 298 ? 55.589 11.552 136.296 1.00 43.16 298 GLY A O 1
ATOM 2275 N N . VAL A 1 299 ? 54.576 9.633 136.895 1.00 42.78 299 VAL A N 1
ATOM 2276 C CA . VAL A 1 299 ? 53.761 9.597 135.681 1.00 39.38 299 VAL A CA 1
ATOM 2277 C C . VAL A 1 299 ? 52.308 9.828 136.067 1.00 38.14 299 VAL A C 1
ATOM 2278 O O . VAL A 1 299 ? 51.630 8.907 136.552 1.00 38.24 299 VAL A O 1
ATOM 2282 N N . PRO A 1 300 ? 51.797 11.035 135.869 1.00 38.80 300 PRO A N 1
ATOM 2283 C CA . PRO A 1 300 ? 50.437 11.355 136.311 1.00 40.09 300 PRO A CA 1
ATOM 2284 C C . PRO A 1 300 ? 49.398 10.827 135.334 1.00 41.42 300 PRO A C 1
ATOM 2285 O O . PRO A 1 300 ? 49.708 10.462 134.198 1.00 40.03 300 PRO A O 1
ATOM 2289 N N . LEU A 1 301 ? 48.141 10.811 135.793 1.00 38.18 301 LEU A N 1
ATOM 2290 C CA . LEU A 1 301 ? 47.022 10.541 134.895 1.00 34.32 301 LEU A CA 1
ATOM 2291 C C . LEU A 1 301 ? 46.962 11.585 133.795 1.00 43.06 301 LEU A C 1
ATOM 2292 O O . LEU A 1 301 ? 47.425 12.723 133.949 1.00 39.42 301 LEU A O 1
ATOM 2297 N N . GLY A 1 302 ? 46.354 11.190 132.676 1.00 38.62 302 GLY A N 1
ATOM 2298 C CA . GLY A 1 302 ? 46.269 12.035 131.530 1.00 37.90 302 GLY A CA 1
ATOM 2299 C C . GLY A 1 302 ? 47.449 11.959 130.593 1.00 41.56 302 GLY A C 1
ATOM 2300 O O . GLY A 1 302 ? 47.419 12.617 129.546 1.00 40.16 302 GLY A O 1
ATOM 2301 N N . THR A 1 303 ? 48.482 11.177 130.921 1.00 39.34 303 THR A N 1
ATOM 2302 C CA . THR A 1 303 ? 49.656 11.071 130.063 1.00 46.86 303 THR A CA 1
ATOM 2303 C C . THR A 1 303 ? 49.821 9.701 129.419 1.00 46.39 303 THR A C 1
ATOM 2304 O O . THR A 1 303 ? 50.670 9.552 128.535 1.00 49.33 303 THR A O 1
ATOM 2308 N N . LEU A 1 304 ? 49.044 8.702 129.836 1.00 43.82 304 LEU A N 1
ATOM 2309 C CA . LEU A 1 304 ? 49.073 7.356 129.270 1.00 45.11 304 LEU A CA 1
ATOM 2310 C C . LEU A 1 304 ? 47.664 6.955 128.851 1.00 41.88 304 LEU A C 1
ATOM 2311 O O . LEU A 1 304 ? 46.693 7.296 129.534 1.00 43.57 304 LEU A O 1
ATOM 2316 N N . GLY A 1 305 ? 47.551 6.199 127.759 1.00 45.14 305 GLY A N 1
ATOM 2317 C CA . GLY A 1 305 ? 46.262 5.604 127.425 1.00 46.48 305 GLY A CA 1
ATOM 2318 C C . GLY A 1 305 ? 45.700 4.759 128.561 1.00 43.07 305 GLY A C 1
ATOM 2319 O O . GLY A 1 305 ? 44.539 4.915 128.953 1.00 40.31 305 GLY A O 1
ATOM 2320 N N . ASN A 1 306 ? 46.520 3.864 129.116 1.00 41.01 306 ASN A N 1
ATOM 2321 C CA . ASN A 1 306 ? 46.104 2.964 130.195 1.00 41.09 306 ASN A CA 1
ATOM 2322 C C . ASN A 1 306 ? 46.812 3.372 131.487 1.00 39.10 306 ASN A C 1
ATOM 2323 O O . ASN A 1 306 ? 48.030 3.218 131.612 1.00 39.35 306 ASN A O 1
ATOM 2328 N N . ALA A 1 307 ? 46.045 3.884 132.454 1.00 35.79 307 ALA A N 1
ATOM 2329 C CA . ALA A 1 307 ? 46.595 4.405 133.693 1.00 35.69 307 ALA A CA 1
ATOM 2330 C C . ALA A 1 307 ? 46.633 3.368 134.808 1.00 33.14 307 ALA A C 1
ATOM 2331 O O . ALA A 1 307 ? 46.896 3.730 135.956 1.00 32.10 307 ALA A O 1
ATOM 2333 N N . TYR A 1 308 ? 46.396 2.095 134.501 1.00 34.70 308 TYR A N 1
ATOM 2334 C CA . TYR A 1 308 ? 46.423 1.059 135.531 1.00 36.66 308 TYR A CA 1
ATOM 2335 C C . TYR A 1 308 ? 47.808 0.974 136.168 1.00 40.07 308 TYR A C 1
ATOM 2336 O O . TYR A 1 308 ? 48.825 1.013 135.471 1.00 38.32 308 TYR A O 1
ATOM 2345 N N . LEU A 1 309 ? 47.842 0.870 137.511 1.00 33.81 309 LEU A N 1
ATOM 2346 C CA . LEU A 1 309 ? 49.055 0.562 138.255 1.00 33.18 309 LEU A CA 1
ATOM 2347 C C . LEU A 1 309 ? 48.760 -0.520 139.279 1.00 37.28 309 LEU A C 1
ATOM 2348 O O . LEU A 1 309 ? 47.650 -0.597 139.799 1.00 33.89 309 LEU A O 1
ATOM 2353 N N . ASN A 1 310 ? 49.778 -1.309 139.620 1.00 39.57 310 ASN A N 1
ATOM 2354 C CA . ASN A 1 310 ? 49.679 -2.255 140.729 1.00 38.12 310 ASN A CA 1
ATOM 2355 C C . ASN A 1 310 ? 49.852 -1.560 142.084 1.00 39.01 310 ASN A C 1
ATOM 2356 O O . ASN A 1 310 ? 50.800 -0.788 142.293 1.00 36.06 310 ASN A O 1
ATOM 2361 N N . GLN A 1 311 ? 48.983 -1.912 143.030 1.00 34.71 311 GLN A N 1
ATOM 2362 C CA . GLN A 1 311 ? 48.898 -1.236 144.315 1.00 29.11 311 GLN A CA 1
ATOM 2363 C C . GLN A 1 311 ? 49.832 -1.844 145.359 1.00 28.36 311 GLN A C 1
ATOM 2364 O O . GLN A 1 311 ? 50.277 -2.993 145.265 1.00 31.58 311 GLN A O 1
ATOM 2370 N N . LEU A 1 312 ? 50.116 -1.041 146.380 1.00 33.50 312 LEU A N 1
ATOM 2371 C CA . LEU A 1 312 ? 50.872 -1.457 147.550 1.00 36.91 312 LEU A CA 1
ATOM 2372 C C . LEU A 1 312 ? 49.930 -1.675 148.724 1.00 32.56 312 LEU A C 1
ATOM 2373 O O . LEU A 1 312 ? 48.974 -0.918 148.904 1.00 33.70 312 LEU A O 1
ATOM 2378 N N . SER A 1 313 ? 50.234 -2.662 149.565 1.00 29.30 313 SER A N 1
ATOM 2379 C CA . SER A 1 313 ? 49.405 -2.911 150.734 1.00 32.02 313 SER A CA 1
ATOM 2380 C C . SER A 1 313 ? 50.295 -3.189 151.940 1.00 43.14 313 SER A C 1
ATOM 2381 O O . SER A 1 313 ? 51.331 -3.851 151.821 1.00 42.99 313 SER A O 1
ATOM 2384 N N . GLN A 1 314 ? 49.880 -2.669 153.093 1.00 46.79 314 GLN A N 1
ATOM 2385 C CA . GLN A 1 314 ? 50.652 -2.734 154.339 1.00 48.35 314 GLN A CA 1
ATOM 2386 C C . GLN A 1 314 ? 49.660 -2.805 155.487 1.00 48.67 314 GLN A C 1
ATOM 2387 O O . GLN A 1 314 ? 48.814 -1.916 155.616 1.00 47.23 314 GLN A O 1
ATOM 2393 N N . ARG A 1 315 ? 49.715 -3.863 156.291 1.00 46.28 315 ARG A N 1
ATOM 2394 C CA . ARG A 1 315 ? 48.841 -3.903 157.452 1.00 41.80 315 ARG A CA 1
ATOM 2395 C C . ARG A 1 315 ? 49.372 -2.931 158.496 1.00 38.58 315 ARG A C 1
ATOM 2396 O O . ARG A 1 315 ? 50.584 -2.760 158.633 1.00 43.44 315 ARG A O 1
ATOM 2404 N N . CYS A 1 316 ? 48.468 -2.250 159.199 1.00 39.84 316 CYS A N 1
ATOM 2405 C CA . CYS A 1 316 ? 48.894 -1.344 160.267 1.00 44.01 316 CYS A CA 1
ATOM 2406 C C . CYS A 1 316 ? 47.666 -0.862 161.022 1.00 46.06 316 CYS A C 1
ATOM 2407 O O . CYS A 1 316 ? 46.551 -0.868 160.495 1.00 45.12 316 CYS A O 1
ATOM 2410 N N . ASP A 1 317 ? 47.891 -0.424 162.256 1.00 44.05 317 ASP A N 1
ATOM 2411 C CA . ASP A 1 317 ? 46.841 0.000 163.180 1.00 53.79 317 ASP A CA 1
ATOM 2412 C C . ASP A 1 317 ? 46.621 1.508 163.185 1.00 53.19 317 ASP A C 1
ATOM 2413 O O . ASP A 1 317 ? 45.499 1.976 163.397 1.00 59.09 317 ASP A O 1
ATOM 2418 N N . ALA A 1 318 ? 47.689 2.265 162.991 1.00 46.39 318 ALA A N 1
ATOM 2419 C CA . ALA A 1 318 ? 47.662 3.712 162.867 1.00 48.82 318 ALA A CA 1
ATOM 2420 C C . ALA A 1 318 ? 48.751 4.075 161.872 1.00 39.42 318 ALA A C 1
ATOM 2421 O O . ALA A 1 318 ? 49.774 3.388 161.783 1.00 42.18 318 ALA A O 1
ATOM 2423 N N . TRP A 1 319 ? 48.536 5.141 161.110 1.00 34.61 319 TRP A N 1
ATOM 2424 C CA . TRP A 1 319 ? 49.557 5.523 160.149 1.00 36.62 319 TRP A CA 1
ATOM 2425 C C . TRP A 1 319 ? 49.488 7.017 159.896 1.00 34.28 319 TRP A C 1
ATOM 2426 O O . TRP A 1 319 ? 48.506 7.684 160.229 1.00 35.64 319 TRP A O 1
ATOM 2437 N N . GLN A 1 320 ? 50.569 7.531 159.322 1.00 34.18 320 GLN A N 1
ATOM 2438 C CA . GLN A 1 320 ? 50.594 8.889 158.818 1.00 32.95 320 GLN A CA 1
ATOM 2439 C C . GLN A 1 320 ? 51.394 8.908 157.533 1.00 33.13 320 GLN A C 1
ATOM 2440 O O . GLN A 1 320 ? 52.322 8.115 157.329 1.00 26.13 320 GLN A O 1
ATOM 2446 N N . CYS A 1 321 ? 51.014 9.840 156.668 1.00 29.78 321 CYS A N 1
ATOM 2447 C CA . CYS A 1 321 ? 51.437 9.826 155.282 1.00 33.68 321 CYS A CA 1
ATOM 2448 C C . CYS A 1 321 ? 51.622 11.259 154.825 1.00 35.27 321 CYS A C 1
ATOM 2449 O O . CYS A 1 321 ? 50.658 12.028 154.853 1.00 35.42 321 CYS A O 1
ATOM 2452 N N . GLN A 1 322 ? 52.852 11.625 154.434 1.00 34.12 322 GLN A N 1
ATOM 2453 C CA . GLN A 1 322 ? 53.097 12.865 153.706 1.00 33.25 322 GLN A CA 1
ATOM 2454 C C . GLN A 1 322 ? 52.914 12.575 152.224 1.00 36.18 322 GLN A C 1
ATOM 2455 O O . GLN A 1 322 ? 53.419 11.565 151.728 1.00 32.67 322 GLN A O 1
ATOM 2461 N N . ILE A 1 323 ? 52.144 13.424 151.542 1.00 35.59 323 ILE A N 1
ATOM 2462 C CA . ILE A 1 323 ? 51.900 13.334 150.102 1.00 29.21 323 ILE A CA 1
ATOM 2463 C C . ILE A 1 323 ? 52.326 14.673 149.518 1.00 35.22 323 ILE A C 1
ATOM 2464 O O . ILE A 1 323 ? 51.892 15.721 150.001 1.00 35.03 323 ILE A O 1
ATOM 2469 N N . TRP A 1 324 ? 53.193 14.658 148.507 1.00 35.03 324 TRP A N 1
ATOM 2470 C CA . TRP A 1 324 ? 53.524 15.918 147.863 1.00 36.24 324 TRP A CA 1
ATOM 2471 C C . TRP A 1 324 ? 53.719 15.751 146.356 1.00 38.98 324 TRP A C 1
ATOM 2472 O O . TRP A 1 324 ? 54.016 14.668 145.846 1.00 35.28 324 TRP A O 1
ATOM 2483 N N . GLY A 1 325 ? 53.486 16.850 145.655 1.00 44.25 325 GLY A N 1
ATOM 2484 C CA . GLY A 1 325 ? 53.852 17.027 144.262 1.00 47.14 325 GLY A CA 1
ATOM 2485 C C . GLY A 1 325 ? 54.316 18.453 144.111 1.00 51.61 325 GLY A C 1
ATOM 2486 O O . GLY A 1 325 ? 54.518 19.139 145.123 1.00 45.49 325 GLY A O 1
ATOM 2487 N N . THR A 1 326 ? 54.482 18.927 142.872 1.00 50.27 326 THR A N 1
ATOM 2488 C CA . THR A 1 326 ? 54.887 20.314 142.678 1.00 53.93 326 THR A CA 1
ATOM 2489 C C . THR A 1 326 ? 53.846 21.270 143.248 1.00 50.17 326 THR A C 1
ATOM 2490 O O . THR A 1 326 ? 54.191 22.361 143.711 1.00 50.30 326 THR A O 1
ATOM 2494 N N . GLY A 1 327 ? 52.575 20.862 143.255 1.00 47.45 327 GLY A N 1
ATOM 2495 C CA . GLY A 1 327 ? 51.502 21.711 143.743 1.00 52.50 327 GLY A CA 1
ATOM 2496 C C . GLY A 1 327 ? 51.479 21.936 145.250 1.00 54.14 327 GLY A C 1
ATOM 2497 O O . GLY A 1 327 ? 50.790 22.853 145.706 1.00 54.93 327 GLY A O 1
ATOM 2498 N N . GLY A 1 328 ? 52.185 21.124 146.031 1.00 46.25 328 GLY A N 1
ATOM 2499 C CA . GLY A 1 328 ? 52.203 21.304 147.473 1.00 49.01 328 GLY A CA 1
ATOM 2500 C C . GLY A 1 328 ? 52.403 19.982 148.194 1.00 50.24 328 GLY A C 1
ATOM 2501 O O . GLY A 1 328 ? 52.711 18.961 147.586 1.00 44.25 328 GLY A O 1
ATOM 2502 N N . ARG A 1 329 ? 52.201 20.023 149.516 1.00 51.49 329 ARG A N 1
ATOM 2503 C CA . ARG A 1 329 ? 52.464 18.899 150.405 1.00 48.21 329 ARG A CA 1
ATOM 2504 C C . ARG A 1 329 ? 51.434 18.884 151.532 1.00 45.87 329 ARG A C 1
ATOM 2505 O O . ARG A 1 329 ? 51.152 19.926 152.128 1.00 45.07 329 ARG A O 1
ATOM 2513 N N . LEU A 1 330 ? 50.896 17.707 151.851 1.00 37.15 330 LEU A N 1
ATOM 2514 C CA . LEU A 1 330 ? 49.999 17.590 152.999 1.00 41.80 330 LEU A CA 1
ATOM 2515 C C . LEU A 1 330 ? 50.354 16.345 153.807 1.00 38.31 330 LEU A C 1
ATOM 2516 O O . LEU A 1 330 ? 51.016 15.429 153.318 1.00 35.55 330 LEU A O 1
ATOM 2521 N N . ARG A 1 331 ? 49.890 16.314 155.050 1.00 35.74 331 ARG A N 1
ATOM 2522 C CA . ARG A 1 331 ? 50.055 15.155 155.926 1.00 37.73 331 ARG A CA 1
ATOM 2523 C C . ARG A 1 331 ? 48.672 14.629 156.278 1.00 36.10 331 ARG A C 1
ATOM 2524 O O . ARG A 1 331 ? 47.825 15.380 156.772 1.00 41.32 331 ARG A O 1
ATOM 2532 N N . LEU A 1 332 ? 48.441 13.357 155.988 1.00 34.20 332 LEU A N 1
ATOM 2533 C CA . LEU A 1 332 ? 47.210 12.658 156.324 1.00 35.37 332 LEU A CA 1
ATOM 2534 C C . LEU A 1 332 ? 47.518 11.648 157.424 1.00 40.59 332 LEU A C 1
ATOM 2535 O O . LEU A 1 332 ? 48.470 10.871 157.300 1.00 37.87 332 LEU A O 1
ATOM 2540 N N . MET A 1 333 ? 46.712 11.651 158.482 1.00 37.94 333 MET A N 1
ATOM 2541 C CA . MET A 1 333 ? 46.915 10.794 159.639 1.00 41.10 333 MET A CA 1
ATOM 2542 C C . MET A 1 333 ? 45.638 10.044 159.977 1.00 41.81 333 MET A C 1
ATOM 2543 O O . MET A 1 333 ? 44.551 10.628 159.963 1.00 40.12 333 MET A O 1
ATOM 2548 N N . LEU A 1 334 ? 45.780 8.775 160.362 1.00 41.26 334 LEU A N 1
ATOM 2549 C CA . LEU A 1 334 ? 44.646 7.950 160.765 1.00 39.59 334 LEU A CA 1
ATOM 2550 C C . LEU A 1 334 ? 45.017 7.154 162.000 1.00 39.27 334 LEU A C 1
ATOM 2551 O O . LEU A 1 334 ? 46.083 6.530 162.029 1.00 39.14 334 LEU A O 1
ATOM 2556 N N . SER A 1 335 ? 44.142 7.152 163.013 1.00 39.33 335 SER A N 1
ATOM 2557 C CA . SER A 1 335 ? 44.272 6.179 164.089 1.00 49.23 335 SER A CA 1
ATOM 2558 C C . SER A 1 335 ? 42.887 5.674 164.466 1.00 54.98 335 SER A C 1
ATOM 2559 O O . SER A 1 335 ? 41.864 6.226 164.050 1.00 52.03 335 SER A O 1
ATOM 2562 N N . ALA A 1 336 ? 42.866 4.595 165.247 1.00 61.41 336 ALA A N 1
ATOM 2563 C CA . ALA A 1 336 ? 41.607 4.060 165.746 1.00 65.64 336 ALA A CA 1
ATOM 2564 C C . ALA A 1 3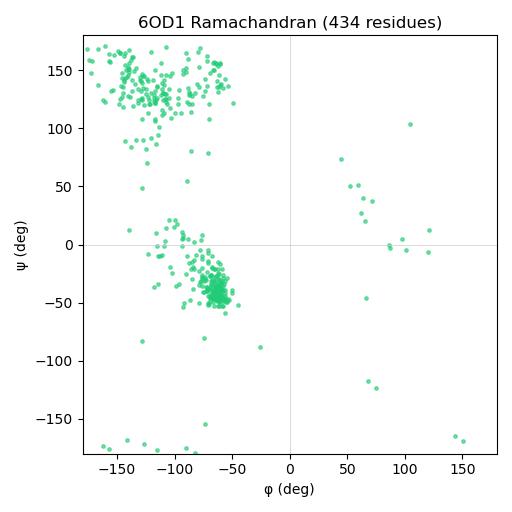36 ? 40.877 5.106 166.581 1.00 67.41 336 ALA A C 1
ATOM 2565 O O . ALA A 1 336 ? 41.485 5.834 167.369 1.00 68.54 336 ALA A O 1
ATOM 2567 N N . GLU A 1 337 ? 39.565 5.190 166.389 1.00 66.70 337 GLU A N 1
ATOM 2568 C CA . GLU A 1 337 ? 38.750 6.086 167.189 1.00 69.82 337 GLU A CA 1
ATOM 2569 C C . GLU A 1 337 ? 38.605 5.528 168.600 1.00 72.86 337 GLU A C 1
ATOM 2570 O O . GLU A 1 337 ? 38.812 6.242 169.580 1.00 76.09 337 GLU A O 1
ATOM 2576 N N . SER B 2 4 ? 56.264 12.878 111.845 1.00 91.64 19 SER B N 1
ATOM 2577 C CA . SER B 2 4 ? 56.651 11.695 112.609 1.00 85.90 19 SER B CA 1
ATOM 2578 C C . SER B 2 4 ? 55.874 10.464 112.158 1.00 81.73 19 SER B C 1
ATOM 2579 O O . SER B 2 4 ? 54.781 10.578 111.614 1.00 81.28 19 SER B O 1
ATOM 2582 N N . SER B 2 5 ? 56.446 9.281 112.393 1.00 80.19 20 SER B N 1
ATOM 2583 C CA . SER B 2 5 ? 55.734 8.045 112.087 1.00 81.49 20 SER B CA 1
ATOM 2584 C C . SER B 2 5 ? 54.389 7.983 112.803 1.00 82.64 20 SER B C 1
ATOM 2585 O O . SER B 2 5 ? 53.430 7.402 112.279 1.00 81.99 20 SER B O 1
ATOM 2588 N N . LEU B 2 6 ? 54.297 8.586 113.991 1.00 78.39 21 LEU B N 1
ATOM 2589 C CA . LEU B 2 6 ? 53.061 8.526 114.764 1.00 72.13 21 LEU B CA 1
ATOM 2590 C C . LEU B 2 6 ? 51.970 9.374 114.127 1.00 66.88 21 LEU B C 1
ATOM 2591 O O . LEU B 2 6 ? 50.849 8.897 113.909 1.00 54.99 21 LEU B O 1
ATOM 2596 N N . ARG B 2 7 ? 52.276 10.643 113.841 1.00 71.30 22 ARG B N 1
ATOM 2597 C CA . ARG B 2 7 ? 51.270 11.545 113.290 1.00 70.24 22 ARG B CA 1
ATOM 2598 C C . ARG B 2 7 ? 50.790 11.079 111.922 1.00 72.21 22 ARG B C 1
ATOM 2599 O O . ARG B 2 7 ? 49.644 11.348 111.537 1.00 65.76 22 ARG B O 1
ATOM 2607 N N . LYS B 2 8 ? 51.637 10.360 111.188 1.00 73.27 23 LYS B N 1
ATOM 2608 C CA . LYS B 2 8 ? 51.243 9.885 109.866 1.00 79.32 23 LYS B CA 1
ATOM 2609 C C . LYS B 2 8 ? 50.269 8.714 109.975 1.00 73.54 23 LYS B C 1
ATOM 2610 O O . LYS B 2 8 ? 49.285 8.644 109.228 1.00 65.75 23 LYS B O 1
ATOM 2616 N N . SER B 2 9 ? 50.509 7.799 110.917 1.00 73.70 24 SER B N 1
ATOM 2617 C CA . SER B 2 9 ? 49.659 6.616 111.027 1.00 70.15 24 SER B CA 1
ATOM 2618 C C . SER B 2 9 ? 48.277 6.965 111.579 1.00 65.54 24 SER B C 1
ATOM 2619 O O . SER B 2 9 ? 47.263 6.419 111.127 1.00 61.49 24 SER B O 1
ATOM 2622 N N . VAL B 2 10 ? 48.212 7.873 112.553 1.00 62.86 25 VAL B N 1
ATOM 2623 C CA . VAL B 2 10 ? 46.915 8.291 113.077 1.00 55.79 25 VAL B CA 1
ATOM 2624 C C . VAL B 2 10 ? 46.076 8.921 111.970 1.00 56.07 25 VAL B C 1
ATOM 2625 O O . VAL B 2 10 ? 44.869 8.658 111.851 1.00 51.05 25 VAL B O 1
ATOM 2629 N N . CYS B 2 11 ? 46.704 9.744 111.128 1.00 58.92 26 CYS B N 1
ATOM 2630 C CA . CYS B 2 11 ? 45.964 10.429 110.071 1.00 64.07 26 CYS B CA 1
ATOM 2631 C C . CYS B 2 11 ? 45.427 9.442 109.042 1.00 61.22 26 CYS B C 1
ATOM 2632 O O . CYS B 2 11 ? 44.257 9.515 108.647 1.00 59.93 26 CYS B O 1
ATOM 2635 N N . SER B 2 12 ? 46.271 8.511 108.595 1.00 64.39 27 SER B N 1
ATOM 2636 C CA . SER B 2 12 ? 45.828 7.518 107.623 1.00 67.90 27 SER B CA 1
ATOM 2637 C C . SER B 2 12 ? 44.686 6.674 108.177 1.00 64.47 27 SER B C 1
ATOM 2638 O O . SER B 2 12 ? 43.720 6.376 107.464 1.00 60.05 27 SER B O 1
ATOM 2641 N N . ASP B 2 13 ? 44.773 6.290 109.451 1.00 59.99 28 ASP B N 1
ATOM 2642 C CA . ASP B 2 13 ? 43.754 5.416 110.019 1.00 60.40 28 ASP B CA 1
ATOM 2643 C C . ASP B 2 13 ? 42.466 6.164 110.332 1.00 56.38 28 ASP B C 1
ATOM 2644 O O . ASP B 2 13 ? 41.383 5.570 110.276 1.00 61.68 28 ASP B O 1
ATOM 2649 N N . LEU B 2 14 ? 42.551 7.459 110.636 1.00 52.85 29 LEU B N 1
ATOM 2650 C CA . LEU B 2 14 ? 41.343 8.277 110.689 1.00 52.93 29 LEU B CA 1
ATOM 2651 C C . LEU B 2 14 ? 40.652 8.312 109.330 1.00 56.50 29 LEU B C 1
ATOM 2652 O O . LEU B 2 14 ? 39.435 8.114 109.231 1.00 53.29 29 LEU B O 1
ATOM 2657 N N . LEU B 2 15 ? 41.420 8.558 108.266 1.00 55.95 30 LEU B N 1
ATOM 2658 C CA . LEU B 2 15 ? 40.841 8.580 106.927 1.00 62.94 30 LEU B CA 1
ATOM 2659 C C . LEU B 2 15 ? 40.120 7.273 106.620 1.00 62.87 30 LEU B C 1
ATOM 2660 O O . LEU B 2 15 ? 39.021 7.281 106.055 1.00 66.84 30 LEU B O 1
ATOM 2665 N N . THR B 2 16 ? 40.713 6.140 107.007 1.00 59.81 31 THR B N 1
ATOM 2666 C CA . THR B 2 16 ? 40.075 4.845 106.786 1.00 66.16 31 THR B CA 1
ATOM 2667 C C . THR B 2 16 ? 38.778 4.714 107.578 1.00 63.11 31 THR B C 1
ATOM 2668 O O . THR B 2 16 ? 37.816 4.099 107.100 1.00 64.72 31 THR B O 1
ATOM 2672 N N . LEU B 2 17 ? 38.729 5.280 108.787 1.00 55.39 32 LEU B N 1
ATOM 2673 C CA . LEU B 2 17 ? 37.503 5.228 109.575 1.00 56.84 32 LEU B CA 1
ATOM 2674 C C . LEU B 2 17 ? 36.343 5.897 108.841 1.00 61.71 32 LEU B C 1
ATOM 2675 O O . LEU B 2 17 ? 35.198 5.438 108.925 1.00 64.90 32 LEU B O 1
ATOM 2680 N N . PHE B 2 18 ? 36.616 6.981 108.114 1.00 56.60 33 PHE B N 1
ATOM 2681 C CA . PHE B 2 18 ? 35.552 7.755 107.486 1.00 65.01 33 PHE B CA 1
ATOM 2682 C C . PHE B 2 18 ? 35.166 7.255 106.105 1.00 69.15 33 PHE B C 1
ATOM 2683 O O . PHE B 2 18 ? 34.098 7.631 105.606 1.00 74.71 33 PHE B O 1
ATOM 2691 N N . ASN B 2 19 ? 35.991 6.421 105.482 1.00 71.74 34 ASN B N 1
ATOM 2692 C CA . ASN B 2 19 ? 35.779 6.041 104.092 1.00 76.69 34 ASN B CA 1
ATOM 2693 C C . ASN B 2 19 ? 35.531 4.558 103.894 1.00 84.26 34 ASN B C 1
ATOM 2694 O O . ASN B 2 19 ? 34.732 4.189 103.026 1.00 95.71 34 ASN B O 1
ATOM 2699 N N . SER B 2 20 ? 36.200 3.697 104.656 1.00 82.32 35 SER B N 1
ATOM 2700 C CA . SER B 2 20 ? 36.052 2.266 104.440 1.00 87.90 35 SER B CA 1
ATOM 2701 C C . SER B 2 20 ? 34.599 1.883 104.689 1.00 85.81 35 SER B C 1
ATOM 2702 O O . SER B 2 20 ? 34.023 2.290 105.707 1.00 81.75 35 SER B O 1
ATOM 2705 N N . PRO B 2 21 ? 33.960 1.136 103.785 1.00 89.17 36 PRO B N 1
ATOM 2706 C CA . PRO B 2 21 ? 32.524 0.876 103.951 1.00 90.11 36 PRO B CA 1
ATOM 2707 C C . PRO B 2 21 ? 32.198 0.007 105.148 1.00 90.58 36 PRO B C 1
ATOM 2708 O O . PRO B 2 21 ? 31.024 -0.101 105.512 1.00 91.96 36 PRO B O 1
ATOM 2712 N N . HIS B 2 22 ? 33.184 -0.592 105.802 1.00 92.38 37 HIS B N 1
ATOM 2713 C CA . HIS B 2 22 ? 32.861 -1.439 106.940 1.00 92.16 37 HIS B CA 1
ATOM 2714 C C . HIS B 2 22 ? 33.717 -0.976 108.116 1.00 86.67 37 HIS B C 1
ATOM 2715 O O . HIS B 2 22 ? 34.366 -1.733 108.844 1.00 86.90 37 HIS B O 1
ATOM 2722 N N . SER B 2 23 ? 33.676 0.340 108.287 1.00 80.41 38 SER B N 1
ATOM 2723 C CA . SER B 2 23 ? 34.239 1.084 109.405 1.00 72.21 38 SER B CA 1
ATOM 2724 C C . SER B 2 23 ? 33.568 0.675 110.707 1.00 70.48 38 SER B C 1
ATOM 2725 O O . SER B 2 23 ? 32.418 0.229 110.732 1.00 75.28 38 SER B O 1
ATOM 2728 N N . ALA B 2 24 ? 34.306 0.834 111.798 1.00 67.32 39 ALA B N 1
ATOM 2729 C CA . ALA B 2 24 ? 33.699 0.649 113.102 1.00 64.97 39 ALA B CA 1
ATOM 2730 C C . ALA B 2 24 ? 32.840 1.844 113.493 1.00 62.26 39 ALA B C 1
ATOM 2731 O O . ALA B 2 24 ? 31.887 1.685 114.261 1.00 62.03 39 ALA B O 1
ATOM 2733 N N . LEU B 2 25 ? 33.135 3.027 112.959 1.00 59.11 40 LEU B N 1
ATOM 2734 C CA . LEU B 2 25 ? 32.328 4.200 113.268 1.00 57.02 40 LEU B CA 1
ATOM 2735 C C . LEU B 2 25 ? 30.875 3.989 112.833 1.00 56.87 40 LEU B C 1
ATOM 2736 O O . LEU B 2 25 ? 30.618 3.464 111.737 1.00 53.14 40 LEU B O 1
ATOM 2741 N N . PRO B 2 26 ? 29.905 4.391 113.657 1.00 52.45 41 PRO B N 1
ATOM 2742 C CA . PRO B 2 26 ? 28.498 4.245 113.265 1.00 51.08 41 PRO B CA 1
ATOM 2743 C C . PRO B 2 26 ? 28.190 4.878 111.904 1.00 56.59 41 PRO B C 1
ATOM 2744 O O . PRO B 2 26 ? 28.641 5.980 111.576 1.00 51.21 41 PRO B O 1
ATOM 2748 N N . SER B 2 27 ? 27.419 4.146 111.102 1.00 57.50 42 SER B N 1
ATOM 2749 C CA . SER B 2 27 ? 27.033 4.633 109.781 1.00 62.03 42 SER B CA 1
ATOM 2750 C C . SER B 2 27 ? 26.270 5.948 109.868 1.00 60.84 42 SER B C 1
ATOM 2751 O O . SER B 2 27 ? 26.352 6.778 108.954 1.00 61.79 42 SER B O 1
ATOM 2754 N N . LEU B 2 28 ? 25.514 6.138 110.956 1.00 56.79 43 LEU B N 1
ATOM 2755 C CA . LEU B 2 28 ? 24.823 7.395 111.227 1.00 58.05 43 LEU B CA 1
ATOM 2756 C C . LEU B 2 28 ? 25.756 8.601 111.108 1.00 55.00 43 LEU B C 1
ATOM 2757 O O . LEU B 2 28 ? 25.363 9.654 110.582 1.00 54.04 43 LEU B O 1
ATOM 2762 N N . LEU B 2 29 ? 27.000 8.457 111.573 1.00 51.47 44 LEU B N 1
ATOM 2763 C CA . LEU B 2 29 ? 27.945 9.564 111.643 1.00 50.74 44 LEU B CA 1
ATOM 2764 C C . LEU B 2 29 ? 28.792 9.722 110.397 1.00 52.48 44 LEU B C 1
ATOM 2765 O O . LEU B 2 29 ? 29.300 10.824 110.153 1.00 58.15 44 LEU B O 1
ATOM 2770 N N . VAL B 2 30 ? 28.994 8.651 109.634 1.00 53.97 45 VAL B N 1
ATOM 2771 C CA . VAL B 2 30 ? 29.828 8.715 108.439 1.00 56.28 45 VAL B CA 1
ATOM 2772 C C . VAL B 2 30 ? 29.024 9.163 107.224 1.00 60.50 45 VAL B C 1
ATOM 2773 O O . VAL B 2 30 ? 29.462 10.028 106.459 1.00 64.15 45 VAL B O 1
ATOM 2777 N N . SER B 2 31 ? 27.852 8.568 107.012 1.00 59.84 46 SER B N 1
ATOM 2778 C CA . SER B 2 31 ? 27.009 8.894 105.865 1.00 62.64 46 SER B CA 1
ATOM 2779 C C . SER B 2 31 ? 25.684 9.535 106.247 1.00 62.08 46 SER B C 1
ATOM 2780 O O . SER B 2 31 ? 25.209 10.410 105.519 1.00 63.58 46 SER B O 1
ATOM 2783 N N . GLY B 2 32 ? 25.092 9.151 107.380 1.00 60.23 47 GLY B N 1
ATOM 2784 C CA . GLY B 2 32 ? 23.780 9.642 107.752 1.00 60.38 47 GLY B CA 1
ATOM 2785 C C . GLY B 2 32 ? 23.688 11.152 107.815 1.00 60.26 47 GLY B C 1
ATOM 2786 O O . GLY B 2 32 ? 22.893 11.764 107.090 1.00 61.73 47 GLY B O 1
ATOM 2787 N N . MET B 2 33 ? 24.510 11.761 108.670 1.00 57.55 48 MET B N 1
ATOM 2788 C CA . MET B 2 33 ? 24.501 13.217 108.805 1.00 57.31 48 MET B CA 1
ATOM 2789 C C . MET B 2 33 ? 24.766 13.955 107.495 1.00 60.93 48 MET B C 1
ATOM 2790 O O . MET B 2 33 ? 24.016 14.898 107.189 1.00 64.81 48 MET B O 1
ATOM 2795 N N . PRO B 2 34 ? 25.790 13.619 106.691 1.00 62.36 49 PRO B N 1
ATOM 2796 C CA . PRO B 2 34 ? 25.929 14.321 105.398 1.00 63.02 49 PRO B CA 1
ATOM 2797 C C . PRO B 2 34 ? 24.695 14.218 104.519 1.00 64.92 49 PRO B C 1
ATOM 2798 O O . PRO B 2 34 ? 24.272 15.221 103.926 1.00 66.26 49 PRO B O 1
ATOM 2802 N N . GLU B 2 35 ? 24.105 13.025 104.413 1.00 65.72 50 GLU B N 1
ATOM 2803 C CA . GLU B 2 35 ? 22.946 12.839 103.544 1.00 68.50 50 GLU B CA 1
ATOM 2804 C C . GLU B 2 35 ? 21.691 13.495 104.111 1.00 70.59 50 GLU B C 1
ATOM 2805 O O . GLU B 2 35 ? 20.776 13.826 103.348 1.00 70.54 50 GLU B O 1
ATOM 2811 N N . TRP B 2 36 ? 21.636 13.693 105.429 1.00 65.56 51 TRP B N 1
ATOM 2812 C CA . TRP B 2 36 ? 20.532 14.418 106.051 1.00 65.56 51 TRP B CA 1
ATOM 2813 C C . TRP B 2 36 ? 20.606 15.914 105.753 1.00 65.86 51 TRP B C 1
ATOM 2814 O O . TRP B 2 36 ? 19.579 16.556 105.502 1.00 69.57 51 TRP B O 1
ATOM 2825 N N . GLN B 2 37 ? 21.811 16.489 105.768 1.00 64.63 52 GLN B N 1
ATOM 2826 C CA . GLN B 2 37 ? 21.951 17.922 105.530 1.00 70.02 52 GLN B CA 1
ATOM 2827 C C . GLN B 2 37 ? 21.602 18.329 104.102 1.00 69.74 52 GLN B C 1
ATOM 2828 O O . GLN B 2 37 ? 21.316 19.509 103.864 1.00 74.96 52 GLN B O 1
ATOM 2834 N N . VAL B 2 38 ? 21.616 17.399 103.142 1.00 70.16 53 VAL B N 1
ATOM 2835 C CA . VAL B 2 38 ? 21.283 17.805 101.777 1.00 76.07 53 VAL B CA 1
ATOM 2836 C C . VAL B 2 38 ? 19.778 18.001 101.635 1.00 76.32 53 VAL B C 1
ATOM 2837 O O . VAL B 2 38 ? 19.328 18.842 100.848 1.00 77.71 53 VAL B O 1
ATOM 2841 N N . HIS B 2 39 ? 18.985 17.287 102.436 1.00 76.51 54 HIS B N 1
ATOM 2842 C CA . HIS B 2 39 ? 17.539 17.238 102.289 1.00 81.23 54 HIS B CA 1
ATOM 2843 C C . HIS B 2 39 ? 16.787 17.968 103.396 1.00 74.71 54 HIS B C 1
ATOM 2844 O O . HIS B 2 39 ? 15.552 18.021 103.354 1.00 76.81 54 HIS B O 1
ATOM 2851 N N . ASN B 2 40 ? 17.482 18.548 104.370 1.00 72.15 55 ASN B N 1
ATOM 2852 C CA . ASN B 2 40 ? 16.816 19.115 105.538 1.00 74.63 55 ASN B CA 1
ATOM 2853 C C . ASN B 2 40 ? 17.503 20.397 105.993 1.00 75.51 55 ASN B C 1
ATOM 2854 O O . ASN B 2 40 ? 18.739 20.496 105.934 1.00 74.87 55 ASN B O 1
ATOM 2859 N N . PRO B 2 41 ? 16.736 21.380 106.462 1.00 71.57 56 PRO B N 1
ATOM 2860 C CA . PRO B 2 41 ? 17.346 22.624 106.938 1.00 70.97 56 PRO B CA 1
ATOM 2861 C C . PRO B 2 41 ? 18.263 22.356 108.118 1.00 68.58 56 PRO B C 1
ATOM 2862 O O . PRO B 2 41 ? 18.007 21.466 108.932 1.00 67.71 56 PRO B O 1
ATOM 2866 N N . SER B 2 42 ? 19.345 23.131 108.189 1.00 68.37 57 SER B N 1
ATOM 2867 C CA . SER B 2 42 ? 20.338 22.951 109.242 1.00 74.57 57 SER B CA 1
ATOM 2868 C C . SER B 2 42 ? 19.769 23.362 110.596 1.00 72.90 57 SER B C 1
ATOM 2869 O O . SER B 2 42 ? 18.936 24.267 110.704 1.00 71.22 57 SER B O 1
ATOM 2872 N N . ASP B 2 43 ? 20.224 22.679 111.640 1.00 70.64 58 ASP B N 1
ATOM 2873 C CA . ASP B 2 43 ? 19.691 22.897 112.973 1.00 68.92 58 ASP B CA 1
ATOM 2874 C C . ASP B 2 43 ? 20.840 22.882 113.971 1.00 65.89 58 ASP B C 1
ATOM 2875 O O . ASP B 2 43 ? 21.638 21.941 113.995 1.00 61.70 58 ASP B O 1
ATOM 2880 N N . LYS B 2 44 ? 20.920 23.936 114.785 1.00 55.31 59 LYS B N 1
ATOM 2881 C CA . LYS B 2 44 ? 22.023 24.064 115.731 1.00 64.61 59 LYS B CA 1
ATOM 2882 C C . LYS B 2 44 ? 22.066 22.901 116.714 1.00 51.38 59 LYS B C 1
ATOM 2883 O O . LYS B 2 44 ? 23.158 22.476 117.125 1.00 49.17 59 LYS B O 1
ATOM 2889 N N . HIS B 2 45 ? 20.900 22.369 117.104 1.00 54.46 60 HIS B N 1
ATOM 2890 C CA . HIS B 2 45 ? 20.893 21.253 118.052 1.00 59.71 60 HIS B CA 1
ATOM 2891 C C . HIS B 2 45 ? 21.378 19.972 117.394 1.00 53.46 60 HIS B C 1
ATOM 2892 O O . HIS B 2 45 ? 22.096 19.184 118.018 1.00 54.05 60 HIS B O 1
ATOM 2899 N N . LEU B 2 46 ? 20.983 19.735 116.138 1.00 47.12 61 LEU B N 1
ATOM 2900 C CA . LEU B 2 46 ? 21.479 18.542 115.470 1.00 50.53 61 LEU B CA 1
ATOM 2901 C C . LEU B 2 46 ? 22.980 18.637 115.243 1.00 45.48 61 LEU B C 1
ATOM 2902 O O . LEU B 2 46 ? 23.710 17.662 115.453 1.00 44.18 61 LEU B O 1
ATOM 2907 N N . GLN B 2 47 ? 23.469 19.818 114.876 1.00 45.26 62 GLN B N 1
ATOM 2908 C CA . GLN B 2 47 ? 24.893 19.940 114.604 1.00 44.64 62 GLN B CA 1
ATOM 2909 C C . GLN B 2 47 ? 25.725 19.770 115.872 1.00 46.85 62 GLN B C 1
ATOM 2910 O O . GLN B 2 47 ? 26.767 19.100 115.849 1.00 47.01 62 GLN B O 1
ATOM 2916 N N . SER B 2 48 ? 25.286 20.359 116.991 1.00 47.68 63 SER B N 1
ATOM 2917 C CA . SER B 2 48 ? 26.009 20.135 118.241 1.00 45.09 63 SER B CA 1
ATOM 2918 C C . SER B 2 48 ? 25.934 18.671 118.648 1.00 40.26 63 SER B C 1
ATOM 2919 O O . SER B 2 48 ? 26.929 18.102 119.111 1.00 45.14 63 SER B O 1
ATOM 2922 N N . TRP B 2 49 ? 24.770 18.034 118.446 1.00 48.76 64 TRP B N 1
ATOM 2923 C CA . TRP B 2 49 ? 24.662 16.594 118.674 1.00 47.53 64 TRP B CA 1
ATOM 2924 C C . TRP B 2 49 ? 25.685 15.830 117.844 1.00 44.45 64 TRP B C 1
ATOM 2925 O O . TRP B 2 49 ? 26.363 14.934 118.352 1.00 38.45 64 TRP B O 1
ATOM 2936 N N . TYR B 2 50 ? 25.790 16.151 116.556 1.00 40.58 65 TYR B N 1
ATOM 2937 C CA . TYR B 2 50 ? 26.689 15.395 115.683 1.00 37.91 65 TYR B CA 1
ATOM 2938 C C . TYR B 2 50 ? 28.128 15.466 116.190 1.00 39.17 65 TYR B C 1
ATOM 2939 O O . TYR B 2 50 ? 28.820 14.447 116.286 1.00 39.87 65 TYR B O 1
ATOM 2948 N N . CYS B 2 51 ? 28.591 16.673 116.532 1.00 43.40 66 CYS B N 1
ATOM 2949 C CA . CYS B 2 51 ? 29.959 16.836 117.013 1.00 39.09 66 CYS B CA 1
ATOM 2950 C C . CYS B 2 51 ? 30.187 16.078 118.305 1.00 38.27 66 CYS B C 1
ATOM 2951 O O . CYS B 2 51 ? 31.249 15.466 118.488 1.00 36.82 66 CYS B O 1
ATOM 2954 N N . ARG B 2 52 ? 29.186 16.073 119.190 1.00 39.99 67 ARG B N 1
ATOM 2955 C CA . ARG B 2 52 ? 29.315 15.361 120.458 1.00 47.59 67 ARG B CA 1
ATOM 2956 C C . ARG B 2 52 ? 29.530 13.870 120.226 1.00 45.55 67 ARG B C 1
ATOM 2957 O O . ARG B 2 52 ? 30.478 13.283 120.751 1.00 41.96 67 ARG B O 1
ATOM 2965 N N . GLN B 2 53 ? 28.691 13.249 119.391 1.00 38.81 68 GLN B N 1
ATOM 2966 C CA . GLN B 2 53 ? 28.787 11.797 119.239 1.00 41.31 68 GLN B CA 1
ATOM 2967 C C . GLN B 2 53 ? 29.947 11.389 118.354 1.00 41.28 68 GLN B C 1
ATOM 2968 O O . GLN B 2 53 ? 30.512 10.310 118.549 1.00 40.55 68 GLN B O 1
ATOM 2974 N N . LEU B 2 54 ? 30.291 12.207 117.360 1.00 34.61 69 LEU B N 1
ATOM 2975 C CA . LEU B 2 54 ? 31.461 11.892 116.552 1.00 41.99 69 LEU B CA 1
ATOM 2976 C C . LEU B 2 54 ? 32.720 11.935 117.403 1.00 35.43 69 LEU B C 1
ATOM 2977 O O . LEU B 2 54 ? 33.571 11.037 117.328 1.00 35.41 69 LEU B O 1
ATOM 2982 N N . ARG B 2 55 ? 32.833 12.942 118.265 1.00 37.03 70 ARG B N 1
ATOM 2983 C CA . ARG B 2 55 ? 33.953 12.981 119.191 1.00 34.16 70 ARG B CA 1
ATOM 2984 C C . ARG B 2 55 ? 33.998 11.730 120.070 1.00 36.59 70 ARG B C 1
ATOM 2985 O O . ARG B 2 55 ? 35.056 11.116 120.234 1.00 37.92 70 ARG B O 1
ATOM 2993 N N . SER B 2 56 ? 32.856 11.325 120.637 1.00 33.58 71 SER B N 1
ATOM 2994 C CA . SER B 2 56 ? 32.845 10.120 121.460 1.00 41.62 71 SER B CA 1
ATOM 2995 C C . SER B 2 56 ? 33.239 8.880 120.661 1.00 35.00 71 SER B C 1
ATOM 2996 O O . SER B 2 56 ? 33.987 8.027 121.156 1.00 34.32 71 SER B O 1
ATOM 2999 N N . ALA B 2 57 ? 32.732 8.746 119.445 1.00 36.94 72 ALA B N 1
ATOM 3000 C CA . ALA B 2 57 ? 33.029 7.560 118.648 1.00 41.04 72 ALA B CA 1
ATOM 3001 C C . ALA B 2 57 ? 34.516 7.468 118.298 1.00 40.42 72 ALA B C 1
ATOM 3002 O O . ALA B 2 57 ? 35.113 6.395 118.416 1.00 44.08 72 ALA B O 1
ATOM 3004 N N . LEU B 2 58 ? 35.130 8.583 117.868 1.00 41.90 73 LEU B N 1
ATOM 3005 C CA . LEU B 2 58 ? 36.564 8.592 117.565 1.00 40.55 73 LEU B CA 1
ATOM 3006 C C . LEU B 2 58 ? 37.416 8.275 118.791 1.00 44.61 73 LEU B C 1
ATOM 3007 O O . LEU B 2 58 ? 38.403 7.526 118.693 1.00 48.13 73 LEU B O 1
ATOM 3012 N N . LEU B 2 59 ? 37.079 8.859 119.953 1.00 35.69 74 LEU B N 1
ATOM 3013 C CA . LEU B 2 59 ? 37.801 8.522 121.173 1.00 43.30 74 LEU B CA 1
ATOM 3014 C C . LEU B 2 59 ? 37.654 7.038 121.490 1.00 43.29 74 LEU B C 1
ATOM 3015 O O . LEU B 2 59 ? 38.609 6.381 121.908 1.00 40.63 74 LEU B O 1
ATOM 3020 N N . PHE B 2 60 ? 36.457 6.498 121.274 1.00 42.52 75 PHE B N 1
ATOM 3021 C CA . PHE B 2 60 ? 36.203 5.078 121.483 1.00 50.02 75 PHE B CA 1
ATOM 3022 C C . PHE B 2 60 ? 37.076 4.206 120.580 1.00 53.05 75 PHE B C 1
ATOM 3023 O O . PHE B 2 60 ? 37.521 3.132 120.993 1.00 53.44 75 PHE B O 1
ATOM 3031 N N . HIS B 2 61 ? 37.318 4.636 119.335 1.00 47.65 76 HIS B N 1
ATOM 3032 C CA . HIS B 2 61 ? 37.958 3.762 118.359 1.00 45.63 76 HIS B CA 1
ATOM 3033 C C . HIS B 2 61 ? 39.387 4.143 118.016 1.00 51.29 76 HIS B C 1
ATOM 3034 O O . HIS B 2 61 ? 39.989 3.488 117.163 1.00 56.98 76 HIS B O 1
ATOM 3041 N N . GLU B 2 62 ? 39.952 5.170 118.645 1.00 49.88 77 GLU B N 1
ATOM 3042 C CA . GLU B 2 62 ? 41.352 5.532 118.432 1.00 51.40 77 GLU B CA 1
ATOM 3043 C C . GLU B 2 62 ? 41.998 5.766 119.790 1.00 48.63 77 GLU B C 1
ATOM 3044 O O . GLU B 2 62 ? 42.007 6.894 120.309 1.00 44.78 77 GLU B O 1
ATOM 3050 N N . PRO B 2 63 ? 42.563 4.717 120.392 1.00 48.96 78 PRO B N 1
ATOM 3051 C CA . PRO B 2 63 ? 43.134 4.860 121.737 1.00 46.25 78 PRO B CA 1
ATOM 3052 C C . PRO B 2 63 ? 44.295 5.834 121.823 1.00 44.31 78 PRO B C 1
ATOM 3053 O O . PRO B 2 63 ? 44.662 6.226 122.941 1.00 39.61 78 PRO B O 1
ATOM 3057 N N . ARG B 2 64 ? 44.889 6.237 120.695 1.00 44.92 79 ARG B N 1
ATOM 3058 C CA . ARG B 2 64 ? 46.085 7.081 120.720 1.00 45.60 79 ARG B CA 1
ATOM 3059 C C . ARG B 2 64 ? 45.766 8.559 120.890 1.00 43.91 79 ARG B C 1
ATOM 3060 O O . ARG B 2 64 ? 46.678 9.354 121.152 1.00 38.71 79 ARG B O 1
ATOM 3068 N N . ILE B 2 65 ? 44.503 8.937 120.730 1.00 41.04 80 ILE B N 1
ATOM 3069 C CA . ILE B 2 65 ? 44.055 10.308 120.938 1.00 35.01 80 ILE B CA 1
ATOM 3070 C C . ILE B 2 65 ? 43.818 10.525 122.429 1.00 39.03 80 ILE B C 1
ATOM 3071 O O . ILE B 2 65 ? 43.137 9.718 123.085 1.00 34.88 80 ILE B O 1
ATOM 3076 N N . ALA B 2 66 ? 44.375 11.615 122.967 1.00 38.39 81 ALA B N 1
ATOM 3077 C CA . ALA B 2 66 ? 44.169 12.021 124.357 1.00 38.73 81 ALA B CA 1
ATOM 3078 C C . ALA B 2 66 ? 43.108 13.099 124.513 1.00 40.76 81 ALA B C 1
ATOM 3079 O O . ALA B 2 66 ? 42.395 13.115 125.520 1.00 37.98 81 ALA B O 1
ATOM 3081 N N . ALA B 2 67 ? 43.010 14.024 123.557 1.00 36.33 82 ALA B N 1
ATOM 3082 C CA . ALA B 2 67 ? 41.989 15.054 123.574 1.00 38.28 82 ALA B CA 1
ATOM 3083 C C . ALA B 2 67 ? 41.497 15.236 122.144 1.00 38.22 82 ALA B C 1
ATOM 3084 O O . ALA B 2 67 ? 42.243 15.008 121.189 1.00 38.90 82 ALA B O 1
ATOM 3086 N N . LEU B 2 68 ? 40.242 15.646 122.003 1.00 38.67 83 LEU B N 1
ATOM 3087 C CA . LEU B 2 68 ? 39.647 15.789 120.684 1.00 39.23 83 LEU B CA 1
ATOM 3088 C C . LEU B 2 68 ? 38.551 16.831 120.789 1.00 40.66 83 LEU B C 1
ATOM 3089 O O . LEU B 2 68 ? 37.762 16.814 121.747 1.00 44.21 83 LEU B O 1
ATOM 3094 N N . GLN B 2 69 ? 38.547 17.758 119.847 1.00 42.38 84 GLN B N 1
ATOM 3095 C CA . GLN B 2 69 ? 37.446 18.682 119.656 1.00 47.96 84 GLN B CA 1
ATOM 3096 C C . GLN B 2 69 ? 36.999 18.535 118.210 1.00 49.83 84 GLN B C 1
ATOM 3097 O O . GLN B 2 69 ? 37.835 18.442 117.305 1.00 48.83 84 GLN B O 1
ATOM 3103 N N . VAL B 2 70 ? 35.691 18.436 118.016 1.00 46.86 85 VAL B N 1
ATOM 3104 C CA . VAL B 2 70 ? 35.078 18.276 116.706 1.00 53.68 85 VAL B CA 1
ATOM 3105 C C . VAL B 2 70 ? 34.222 19.507 116.476 1.00 53.42 85 VAL B C 1
ATOM 3106 O O . VAL B 2 70 ? 33.336 19.819 117.290 1.00 46.68 85 VAL B O 1
ATOM 3110 N N . ASN B 2 71 ? 34.508 20.224 115.406 1.00 52.83 86 ASN B N 1
ATOM 3111 C CA . ASN B 2 71 ? 33.714 21.375 115.016 1.00 58.24 86 ASN B CA 1
ATOM 3112 C C . ASN B 2 71 ? 33.319 21.231 113.557 1.00 55.39 86 ASN B C 1
ATOM 3113 O O . ASN B 2 71 ? 34.064 20.663 112.755 1.00 50.43 86 ASN B O 1
ATOM 3118 N N . LEU B 2 72 ? 32.130 21.730 113.232 1.00 59.14 87 LEU B N 1
ATOM 3119 C CA . LEU B 2 72 ? 31.678 21.825 111.850 1.00 65.82 87 LEU B CA 1
ATOM 3120 C C . LEU B 2 72 ? 32.166 23.147 111.274 1.00 70.45 87 LEU B C 1
ATOM 3121 O O . LEU B 2 72 ? 31.968 24.204 111.884 1.00 76.03 87 LEU B O 1
ATOM 3126 N N . LYS B 2 73 ? 32.818 23.090 110.117 1.00 82.34 88 LYS B N 1
ATOM 3127 C CA . LYS B 2 73 ? 33.353 24.302 109.515 1.00 87.39 88 LYS B CA 1
ATOM 3128 C C . LYS B 2 73 ? 32.250 25.061 108.788 1.00 93.12 88 LYS B C 1
ATOM 3129 O O . LYS B 2 73 ? 31.405 24.470 108.107 1.00 89.07 88 LYS B O 1
ATOM 3135 N N . GLU B 2 74 ? 32.263 26.385 108.943 1.00 100.68 89 GLU B N 1
ATOM 3136 C CA . GLU B 2 74 ? 31.187 27.213 108.412 1.00 114.01 89 GLU B CA 1
ATOM 3137 C C . GLU B 2 74 ? 31.332 27.445 106.910 1.00 125.22 89 GLU B C 1
ATOM 3138 O O . GLU B 2 74 ? 30.378 27.234 106.151 1.00 127.08 89 GLU B O 1
ATOM 3144 N N . ALA B 2 75 ? 32.522 27.873 106.469 1.00 132.83 90 ALA B N 1
ATOM 3145 C CA . ALA B 2 75 ? 32.700 28.356 105.100 1.00 144.90 90 ALA B CA 1
ATOM 3146 C C . ALA B 2 75 ? 32.234 27.349 104.057 1.00 145.46 90 ALA B C 1
ATOM 3147 O O . ALA B 2 75 ? 31.809 27.739 102.962 1.00 154.06 90 ALA B O 1
ATOM 3149 N N . TYR B 2 76 ? 32.299 26.054 104.372 1.00 131.47 91 TYR B N 1
ATOM 3150 C CA . TYR B 2 76 ? 31.804 25.021 103.463 1.00 127.45 91 TYR B CA 1
ATOM 3151 C C . TYR B 2 76 ? 30.310 24.850 103.718 1.00 124.15 91 TYR B C 1
ATOM 3152 O O . TYR B 2 76 ? 29.857 23.949 104.427 1.00 117.59 91 TYR B O 1
ATOM 3161 N N . CYS B 2 77 ? 29.532 25.761 103.138 1.00 129.11 92 CYS B N 1
ATOM 3162 C CA . CYS B 2 77 ? 28.083 25.705 103.264 1.00 126.21 92 CYS B CA 1
ATOM 3163 C C . CYS B 2 77 ? 27.448 24.749 102.264 1.00 123.32 92 CYS B C 1
ATOM 3164 O O . CYS B 2 77 ? 26.322 24.296 102.496 1.00 119.04 92 CYS B O 1
ATOM 3167 N N . HIS B 2 78 ? 28.146 24.425 101.172 1.00 125.55 93 HIS B N 1
ATOM 3168 C CA . HIS B 2 78 ? 27.614 23.554 100.131 1.00 125.76 93 HIS B CA 1
ATOM 3169 C C . HIS B 2 78 ? 27.609 22.080 100.520 1.00 119.20 93 HIS B C 1
ATOM 3170 O O . HIS B 2 78 ? 26.962 21.283 99.830 1.00 114.80 93 HIS B O 1
ATOM 3177 N N . THR B 2 79 ? 28.293 21.706 101.601 1.00 107.09 94 THR B N 1
ATOM 3178 C CA . THR B 2 79 ? 28.430 20.313 102.004 1.00 98.36 94 THR B CA 1
ATOM 3179 C C . THR B 2 79 ? 28.964 20.292 103.437 1.00 91.35 94 THR B C 1
ATOM 3180 O O . THR B 2 79 ? 29.393 21.317 103.971 1.00 93.34 94 THR B O 1
ATOM 3184 N N . LEU B 2 80 ? 28.925 19.117 104.058 1.00 83.53 95 LEU B N 1
ATOM 3185 C CA . LEU B 2 80 ? 29.399 18.989 105.436 1.00 76.94 95 LEU B CA 1
ATOM 3186 C C . LEU B 2 80 ? 30.927 19.006 105.474 1.00 75.51 95 LEU B C 1
ATOM 3187 O O . LEU B 2 80 ? 31.583 18.248 104.752 1.00 75.04 95 LEU B O 1
ATOM 3192 N N . ALA B 2 81 ? 31.498 19.881 106.309 1.00 66.78 96 ALA B N 1
ATOM 3193 C CA . ALA B 2 81 ? 32.944 19.956 106.515 1.00 63.62 96 ALA B CA 1
ATOM 3194 C C . ALA B 2 81 ? 33.255 19.915 108.008 1.00 61.39 96 ALA B C 1
ATOM 3195 O O . ALA B 2 81 ? 32.655 20.662 108.787 1.00 63.26 96 ALA B O 1
ATOM 3197 N N . ILE B 2 82 ? 34.212 19.063 108.391 1.00 58.52 97 ILE B N 1
ATOM 3198 C CA . ILE B 2 82 ? 34.526 18.741 109.784 1.00 64.69 97 ILE B CA 1
ATOM 3199 C C . ILE B 2 82 ? 35.963 19.149 110.073 1.00 66.02 97 ILE B C 1
ATOM 3200 O O . ILE B 2 82 ? 36.848 18.969 109.232 1.00 62.04 97 ILE B O 1
ATOM 3205 N N . SER B 2 83 ? 36.202 19.682 111.267 1.00 65.13 98 SER B N 1
ATOM 3206 C CA . SER B 2 83 ? 37.553 19.999 111.710 1.00 66.74 98 SER B CA 1
ATOM 3207 C C . SER B 2 83 ? 37.834 19.222 112.987 1.00 64.23 98 SER B C 1
ATOM 3208 O O . SER B 2 83 ? 37.108 19.370 113.974 1.00 67.27 98 SER B O 1
ATOM 3211 N N . LEU B 2 84 ? 38.866 18.377 112.953 1.00 49.29 99 LEU B N 1
ATOM 3212 C CA . LEU B 2 84 ? 39.307 17.610 114.108 1.00 50.84 99 LEU B CA 1
ATOM 3213 C C . LEU B 2 84 ? 40.570 18.245 114.670 1.00 58.62 99 LEU B C 1
ATOM 3214 O O . LEU B 2 84 ? 41.593 18.311 113.980 1.00 60.52 99 LEU B O 1
ATOM 3219 N N . GLU B 2 85 ? 40.497 18.716 115.909 1.00 54.35 100 GLU B N 1
ATOM 3220 C CA . GLU B 2 85 ? 41.675 19.149 116.657 1.00 50.46 100 GLU B CA 1
ATOM 3221 C C . GLU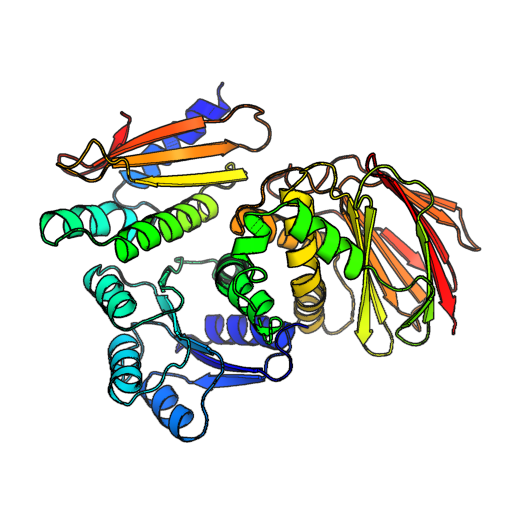 B 2 85 ? 42.024 18.056 117.657 1.00 50.45 100 GLU B C 1
ATOM 3222 O O . GLU B 2 85 ? 41.334 17.880 118.668 1.00 45.54 100 GLU B O 1
ATOM 3228 N N . ILE B 2 86 ? 43.121 17.358 117.392 1.00 48.55 101 ILE B N 1
ATOM 3229 C CA . ILE B 2 86 ? 43.526 16.177 118.143 1.00 48.47 101 ILE B CA 1
ATOM 3230 C C . ILE B 2 86 ? 44.755 16.509 118.975 1.00 50.02 101 ILE B C 1
ATOM 3231 O O . ILE B 2 86 ? 45.656 17.218 118.515 1.00 52.39 101 ILE B O 1
ATOM 3236 N N . MET B 2 87 ? 44.811 15.973 120.187 1.00 56.08 102 MET B N 1
ATOM 3237 C CA . MET B 2 87 ? 46.073 15.821 120.891 1.00 50.38 102 MET B CA 1
ATOM 3238 C C . MET B 2 87 ? 46.323 14.342 121.127 1.00 47.06 102 MET B C 1
ATOM 3239 O O . MET B 2 87 ? 45.443 13.627 121.622 1.00 51.41 102 MET B O 1
ATOM 3244 N N . LEU B 2 88 ? 47.513 13.887 120.747 1.00 48.80 103 LEU B N 1
ATOM 3245 C CA . LEU B 2 88 ? 47.941 12.509 120.948 1.00 46.63 103 LEU B CA 1
ATOM 3246 C C . LEU B 2 88 ? 48.701 12.356 122.263 1.00 48.75 103 LEU B C 1
ATOM 3247 O O . LEU B 2 88 ? 49.406 13.269 122.701 1.00 54.58 103 LEU B O 1
ATOM 3252 N N . TYR B 2 89 ? 48.555 11.190 122.897 1.00 47.32 104 TYR B N 1
ATOM 3253 C CA . TYR B 2 89 ? 49.499 10.828 123.950 1.00 48.56 104 TYR B CA 1
ATOM 3254 C C . TYR B 2 89 ? 50.906 10.869 123.373 1.00 55.18 104 TYR B C 1
ATOM 3255 O O . TYR B 2 89 ? 51.118 10.542 122.198 1.00 52.33 104 TYR B O 1
ATOM 3264 N N . HIS B 2 90 ? 51.850 11.339 124.185 1.00 57.15 105 HIS B N 1
ATOM 3265 C CA . HIS B 2 90 ? 53.281 11.303 123.900 1.00 62.09 105 HIS B CA 1
ATOM 3266 C C . HIS B 2 90 ? 53.693 12.171 122.711 1.00 67.12 105 HIS B C 1
ATOM 3267 O O . HIS B 2 90 ? 54.777 11.974 122.149 1.00 70.31 105 HIS B O 1
ATOM 3274 N N . ASP B 2 91 ? 52.872 13.144 122.325 1.00 64.27 106 ASP B N 1
ATOM 3275 C CA . ASP B 2 91 ? 53.250 14.131 121.315 1.00 72.71 106 ASP B CA 1
ATOM 3276 C C . ASP B 2 91 ? 52.810 15.500 121.806 1.00 77.03 106 ASP B C 1
ATOM 3277 O O . ASP B 2 91 ? 51.613 15.735 122.010 1.00 73.56 106 ASP B O 1
ATOM 3282 N N . ASP B 2 92 ? 53.775 16.399 121.981 1.00 75.94 107 ASP B N 1
ATOM 3283 C CA . ASP B 2 92 ? 53.536 17.691 122.610 1.00 88.82 107 ASP B CA 1
ATOM 3284 C C . ASP B 2 92 ? 52.723 18.670 121.758 1.00 84.83 107 ASP B C 1
ATOM 3285 O O . ASP B 2 92 ? 52.376 19.747 122.261 1.00 88.45 107 ASP B O 1
ATOM 3290 N N . GLU B 2 93 ? 52.383 18.321 120.518 1.00 77.82 108 GLU B N 1
ATOM 3291 C CA . GLU B 2 93 ? 51.966 19.282 119.509 1.00 83.09 108 GLU B CA 1
ATOM 3292 C C . GLU B 2 93 ? 50.659 18.920 118.810 1.00 72.52 108 GLU B C 1
ATOM 3293 O O . GLU B 2 93 ? 50.495 17.794 118.331 1.00 66.84 108 GLU B O 1
ATOM 3299 N N . PRO B 2 94 ? 49.674 19.824 118.822 1.00 71.69 109 PRO B N 1
ATOM 3300 C CA . PRO B 2 94 ? 48.350 19.428 118.339 1.00 69.16 109 PRO B CA 1
ATOM 3301 C C . PRO B 2 94 ? 48.418 18.998 116.886 1.00 66.79 109 PRO B C 1
ATOM 3302 O O . PRO B 2 94 ? 49.323 19.364 116.131 1.00 67.11 109 PRO B O 1
ATOM 3306 N N . LEU B 2 95 ? 47.437 18.187 116.515 1.00 55.37 110 LEU B N 1
ATOM 3307 C CA . LEU B 2 95 ? 47.243 17.722 115.152 1.00 55.25 110 LEU B CA 1
ATOM 3308 C C . LEU B 2 95 ? 45.847 18.140 114.731 1.00 59.18 110 LEU B C 1
ATOM 3309 O O . LEU B 2 95 ? 44.865 17.754 115.378 1.00 58.48 110 LEU B O 1
ATOM 3314 N N . THR B 2 96 ? 45.756 18.934 113.668 1.00 54.15 111 THR B N 1
ATOM 3315 C CA . THR B 2 96 ? 44.477 19.325 113.097 1.00 63.12 111 THR B CA 1
ATOM 3316 C C . THR B 2 96 ? 44.292 18.606 111.774 1.00 65.29 111 THR B C 1
ATOM 3317 O O . THR B 2 96 ? 45.152 18.693 110.892 1.00 69.78 111 THR B O 1
ATOM 3321 N N . PHE B 2 97 ? 43.173 17.899 111.649 1.00 64.84 112 PHE B N 1
ATOM 3322 C CA . PHE B 2 97 ? 42.811 17.175 110.439 1.00 73.51 112 PHE B CA 1
ATOM 3323 C C . PHE B 2 97 ? 41.464 17.703 109.966 1.00 71.34 112 PHE B C 1
ATOM 3324 O O . PHE B 2 97 ? 40.494 17.711 110.730 1.00 72.48 112 PHE B O 1
ATOM 3332 N N . ASP B 2 98 ? 41.401 18.159 108.721 1.00 71.86 113 ASP B N 1
ATOM 3333 C CA . ASP B 2 98 ? 40.171 18.714 108.174 1.00 68.40 113 ASP B CA 1
ATOM 3334 C C . ASP B 2 98 ? 39.615 17.763 107.127 1.00 63.26 113 ASP B C 1
ATOM 3335 O O . ASP B 2 98 ? 40.350 17.310 106.242 1.00 66.76 113 ASP B O 1
ATOM 3340 N N . LEU B 2 99 ? 38.325 17.449 107.249 1.00 62.21 114 LEU B N 1
ATOM 3341 C CA . LEU B 2 99 ? 37.635 16.512 106.370 1.00 64.95 114 LEU B CA 1
ATOM 3342 C C . LEU B 2 99 ? 36.424 17.177 105.734 1.00 65.57 114 LEU B C 1
ATOM 3343 O O . LEU B 2 99 ? 35.724 17.963 106.382 1.00 64.76 114 LEU B O 1
ATOM 3348 N N . VAL B 2 100 ? 36.175 16.837 104.470 1.00 67.49 115 VAL B N 1
ATOM 3349 C CA . VAL B 2 100 ? 35.052 17.363 103.701 1.00 67.88 115 VAL B CA 1
ATOM 3350 C C . VAL B 2 100 ? 34.335 16.198 103.032 1.00 66.68 115 VAL B C 1
ATOM 3351 O O . VAL B 2 100 ? 34.972 15.302 102.467 1.00 66.14 115 VAL B O 1
ATOM 3355 N N . TRP B 2 101 ? 33.010 16.201 103.126 1.00 67.68 116 TRP B N 1
ATOM 3356 C CA . TRP B 2 101 ? 32.176 15.234 102.433 1.00 68.14 116 TRP B CA 1
ATOM 3357 C C . TRP B 2 101 ? 31.885 15.742 101.020 1.00 71.44 116 TRP B C 1
ATOM 3358 O O . TRP B 2 101 ? 31.467 16.892 100.843 1.00 74.86 116 TRP B O 1
ATOM 3369 N N . ASP B 2 102 ? 32.119 14.893 100.021 1.00 81.95 117 ASP B N 1
ATOM 3370 C CA . ASP B 2 102 ? 31.751 15.216 98.643 1.00 96.93 117 ASP B CA 1
ATOM 3371 C C . ASP B 2 102 ? 31.973 13.990 97.773 1.00 98.54 117 ASP B C 1
ATOM 3372 O O . ASP B 2 102 ? 32.898 13.208 98.015 1.00 88.72 117 ASP B O 1
ATOM 3377 N N . ASN B 2 103 ? 31.126 13.851 96.745 1.00 107.51 118 ASN B N 1
ATOM 3378 C CA . ASN B 2 103 ? 31.159 12.725 95.812 1.00 112.01 118 ASN B CA 1
ATOM 3379 C C . ASN B 2 103 ? 31.337 11.411 96.562 1.00 110.49 118 ASN B C 1
ATOM 3380 O O . ASN B 2 103 ? 32.417 10.812 96.540 1.00 112.56 118 ASN B O 1
ATOM 3385 N N . GLY B 2 104 ? 30.288 10.961 97.238 1.00 106.51 119 GLY B N 1
ATOM 3386 C CA . GLY B 2 104 ? 30.446 9.846 98.144 1.00 98.98 119 GLY B CA 1
ATOM 3387 C C . GLY B 2 104 ? 31.140 10.279 99.417 1.00 95.01 119 GLY B C 1
ATOM 3388 O O . GLY B 2 104 ? 30.693 11.217 100.075 1.00 102.45 119 GLY B O 1
ATOM 3389 N N . GLY B 2 105 ? 32.255 9.642 99.752 1.00 86.13 120 GLY B N 1
ATOM 3390 C CA . GLY B 2 105 ? 32.865 9.804 101.058 1.00 77.49 120 GLY B CA 1
ATOM 3391 C C . GLY B 2 105 ? 33.600 11.092 101.392 1.00 74.90 120 GLY B C 1
ATOM 3392 O O . GLY B 2 105 ? 33.329 12.161 100.833 1.00 78.68 120 GLY B O 1
ATOM 3393 N N . TRP B 2 106 ? 34.547 10.961 102.324 1.00 71.36 121 TRP B N 1
ATOM 3394 C CA . TRP B 2 106 ? 35.267 12.039 102.989 1.00 69.03 121 TRP B CA 1
ATOM 3395 C C . TRP B 2 106 ? 36.667 12.206 102.420 1.00 70.96 121 TRP B C 1
ATOM 3396 O O . TRP B 2 106 ? 37.331 11.228 102.065 1.00 71.60 121 TRP B O 1
ATOM 3407 N N . ARG B 2 107 ? 37.146 13.445 102.408 1.00 70.88 122 ARG B N 1
ATOM 3408 C CA . ARG B 2 107 ? 38.443 13.721 101.813 1.00 79.11 122 ARG B CA 1
ATOM 3409 C C . ARG B 2 107 ? 39.287 14.616 102.704 1.00 78.55 122 ARG B C 1
ATOM 3410 O O . ARG B 2 107 ? 38.793 15.593 103.277 1.00 71.07 122 ARG B O 1
ATOM 3418 N N . SER B 2 108 ? 40.571 14.268 102.792 1.00 79.76 123 SER B N 1
ATOM 3419 C CA . SER B 2 108 ? 41.564 15.034 103.534 1.00 88.30 123 SER B CA 1
ATOM 3420 C C . SER B 2 108 ? 41.839 16.341 102.806 1.00 97.64 123 SER B C 1
ATOM 3421 O O . SER B 2 108 ? 42.478 16.345 101.749 1.00 108.21 123 SER B O 1
ATOM 3424 N N . ALA B 2 109 ? 41.364 17.448 103.365 1.00 94.67 124 ALA B N 1
ATOM 3425 C CA . ALA B 2 109 ? 41.571 18.764 102.770 1.00 93.41 124 ALA B CA 1
ATOM 3426 C C . ALA B 2 109 ? 43.015 19.242 102.962 1.00 96.57 124 ALA B C 1
ATOM 3427 O O . ALA B 2 109 ? 43.822 19.244 102.027 1.00 97.00 124 ALA B O 1
#

InterPro domains:
  IPR007048 IraD/Gp25-like [PF04965] (20-106)
  IPR023776 Anti-adapter protein, IraD [MF_02010] (1-122)

B-factor: mean 58.49, std 21.78, range [23.91, 156.89]